Protein AF-A0A944BR98-F1 (afdb_monomer)

pLDDT: mean 72.29, std 16.34, range [27.36, 93.94]

Structure (mmCIF, N/CA/C/O backbone):
data_AF-A0A944BR98-F1
#
_entry.id   AF-A0A944BR98-F1
#
loop_
_atom_site.group_PDB
_atom_site.id
_atom_site.type_symbol
_atom_site.label_atom_id
_atom_site.label_alt_id
_atom_site.label_comp_id
_atom_site.label_asym_id
_atom_site.label_entity_id
_atom_site.label_seq_id
_atom_site.pdbx_PDB_ins_code
_atom_site.Cartn_x
_atom_site.Cartn_y
_atom_site.Cartn_z
_atom_site.occupancy
_atom_site.B_iso_or_equiv
_atom_site.auth_seq_id
_atom_site.auth_comp_id
_atom_site.auth_asym_id
_atom_site.auth_atom_id
_atom_site.pdbx_PDB_model_num
ATOM 1 N N . SER A 1 1 ? 36.055 -11.197 -40.507 1.00 32.38 1 SER A N 1
ATOM 2 C CA . SER A 1 1 ? 35.680 -12.521 -41.045 1.00 32.38 1 SER A CA 1
ATOM 3 C C . SER A 1 1 ? 36.941 -13.293 -41.409 1.00 32.38 1 SER A C 1
ATOM 5 O O . SER A 1 1 ? 37.653 -12.911 -42.331 1.00 32.38 1 SER A O 1
ATOM 7 N N . LEU A 1 2 ? 37.272 -14.338 -40.644 1.00 40.28 2 LEU A N 1
ATOM 8 C CA . LEU A 1 2 ? 38.377 -15.241 -40.982 1.00 40.28 2 LEU A CA 1
ATOM 9 C C . LEU A 1 2 ? 37.932 -16.095 -42.181 1.00 40.28 2 LEU A C 1
ATOM 11 O O . LEU A 1 2 ? 36.962 -16.839 -42.070 1.00 40.28 2 LEU A O 1
ATOM 15 N N . SER A 1 3 ? 38.593 -15.970 -43.330 1.00 41.16 3 SER A N 1
ATOM 16 C CA . SER A 1 3 ? 38.389 -16.888 -44.457 1.00 41.16 3 SER A CA 1
ATOM 17 C C . SER A 1 3 ? 39.468 -17.965 -44.385 1.00 41.16 3 SER A C 1
ATOM 19 O O . SER A 1 3 ? 40.627 -17.713 -44.695 1.00 41.16 3 SER A O 1
ATOM 21 N N . GLN A 1 4 ? 39.114 -19.152 -43.894 1.00 53.47 4 GLN A N 1
ATOM 22 C CA . GLN A 1 4 ? 40.018 -20.305 -43.879 1.00 53.47 4 GLN A CA 1
ATOM 23 C C . GLN A 1 4 ? 39.705 -21.219 -45.069 1.00 53.47 4 GLN A C 1
ATOM 25 O O . GLN A 1 4 ? 38.545 -21.518 -45.348 1.00 53.47 4 GLN A O 1
ATOM 30 N N . SER A 1 5 ? 40.751 -21.623 -45.794 1.00 42.41 5 SER A N 1
ATOM 31 C CA . SER A 1 5 ? 40.681 -22.545 -46.932 1.00 42.41 5 SER A CA 1
ATOM 32 C C . SER A 1 5 ? 41.005 -23.965 -46.464 1.00 42.41 5 SER A C 1
ATOM 34 O O . SER A 1 5 ? 42.037 -24.184 -45.837 1.00 42.41 5 SER A O 1
ATOM 36 N N . PHE A 1 6 ? 40.151 -24.941 -46.766 1.00 46.47 6 PHE A N 1
ATOM 37 C CA . PHE A 1 6 ? 40.279 -26.337 -46.316 1.00 46.47 6 PHE A CA 1
ATOM 38 C C . PHE A 1 6 ? 41.210 -27.184 -47.214 1.00 46.47 6 PHE A C 1
ATOM 40 O O . PHE A 1 6 ? 40.882 -28.315 -47.553 1.00 46.47 6 PHE A O 1
ATOM 47 N N . ASN A 1 7 ? 42.355 -26.637 -47.637 1.00 40.09 7 ASN A N 1
ATOM 48 C CA . ASN A 1 7 ? 43.235 -27.266 -48.637 1.00 40.09 7 ASN A CA 1
ATOM 49 C C . ASN A 1 7 ? 44.398 -28.108 -48.065 1.00 40.09 7 ASN A C 1
ATOM 51 O O . ASN A 1 7 ? 45.212 -28.599 -48.843 1.00 40.09 7 ASN A O 1
ATOM 55 N N . THR A 1 8 ? 44.511 -28.286 -46.747 1.00 36.78 8 THR A N 1
ATOM 56 C CA . THR A 1 8 ? 45.612 -29.037 -46.107 1.00 36.78 8 THR A CA 1
ATOM 57 C C . THR A 1 8 ? 45.080 -30.111 -45.158 1.00 36.78 8 THR A C 1
ATOM 59 O O . THR A 1 8 ? 44.088 -29.874 -44.472 1.00 36.78 8 THR A O 1
ATOM 62 N N . GLU A 1 9 ? 45.746 -31.275 -45.096 1.00 39.66 9 GLU A N 1
ATOM 63 C CA . GLU A 1 9 ? 45.406 -32.399 -44.192 1.00 39.66 9 GLU A CA 1
ATOM 64 C C . GLU A 1 9 ? 45.350 -31.984 -42.707 1.00 39.66 9 GLU A C 1
ATOM 66 O O . GLU A 1 9 ? 44.597 -32.571 -41.933 1.00 39.66 9 GLU A O 1
ATOM 71 N N . ASP A 1 10 ? 46.048 -30.908 -42.328 1.00 37.19 10 ASP A N 1
ATOM 72 C CA . ASP A 1 10 ? 46.021 -30.332 -40.977 1.00 37.19 10 ASP A CA 1
ATOM 73 C C . ASP A 1 10 ? 44.746 -29.527 -40.649 1.00 37.19 10 ASP A C 1
ATOM 75 O O . ASP A 1 10 ? 44.476 -29.257 -39.479 1.00 37.19 10 ASP A O 1
ATOM 79 N N . ASN A 1 11 ? 43.905 -29.183 -41.636 1.00 42.06 11 ASN A N 1
ATOM 80 C CA . ASN A 1 11 ? 42.644 -28.452 -41.420 1.00 42.06 11 ASN A CA 1
ATOM 81 C C . ASN A 1 11 ? 41.481 -29.394 -41.072 1.00 42.06 11 ASN A C 1
ATOM 83 O O . ASN A 1 11 ? 40.349 -29.228 -41.538 1.00 42.06 11 ASN A O 1
ATOM 87 N N . SER A 1 12 ? 41.762 -30.390 -40.232 1.00 34.12 12 SER A N 1
ATOM 88 C CA . SER A 1 12 ? 40.722 -31.163 -39.564 1.00 34.12 12 SER A CA 1
ATOM 89 C C . SER A 1 12 ? 39.919 -30.241 -38.636 1.00 34.12 12 SER A C 1
ATOM 91 O O . SER A 1 12 ? 40.475 -29.383 -37.947 1.00 34.12 12 SER A O 1
ATOM 93 N N . LEU A 1 13 ? 38.589 -30.387 -38.643 1.00 37.97 13 LEU A N 1
ATOM 94 C CA . LEU A 1 13 ? 37.684 -29.747 -37.684 1.00 37.97 13 LEU A CA 1
ATOM 95 C C . LEU A 1 13 ? 38.093 -30.169 -36.266 1.00 37.97 13 LEU A C 1
ATOM 97 O O . LEU A 1 13 ? 37.633 -31.184 -35.748 1.00 37.97 13 LEU A O 1
ATOM 101 N N . SER A 1 14 ? 38.957 -29.389 -35.624 1.00 28.75 14 SER A N 1
ATOM 102 C CA . SER A 1 14 ? 39.162 -29.494 -34.190 1.00 28.75 14 SER A CA 1
ATOM 103 C C . SER A 1 14 ? 37.974 -28.807 -33.522 1.00 28.75 14 SER A C 1
ATOM 105 O O . SER A 1 14 ? 37.876 -27.582 -33.485 1.00 28.75 14 SER A O 1
ATOM 107 N N . PHE A 1 15 ? 37.045 -29.602 -32.985 1.00 30.94 15 PHE A N 1
ATOM 108 C CA . PHE A 1 15 ? 36.134 -29.135 -31.939 1.00 30.94 15 PHE A CA 1
ATOM 109 C C . PHE A 1 15 ? 36.971 -28.868 -30.681 1.00 30.94 15 PHE A C 1
ATOM 111 O O . PHE A 1 15 ? 37.011 -29.657 -29.741 1.00 30.94 15 PHE A O 1
ATOM 118 N N . GLY A 1 16 ? 37.728 -27.774 -30.712 1.00 27.36 16 GLY A N 1
ATOM 119 C CA . GLY A 1 16 ? 38.440 -27.262 -29.560 1.00 27.36 16 GLY A CA 1
ATOM 120 C C . GLY A 1 16 ? 37.439 -26.673 -28.578 1.00 27.36 16 GLY A C 1
ATOM 121 O O . GLY A 1 16 ? 36.584 -25.871 -28.951 1.00 27.36 16 GLY A O 1
ATOM 122 N N . TYR A 1 17 ? 37.562 -27.065 -27.314 1.00 34.00 17 TYR A N 1
ATOM 123 C CA . TYR A 1 17 ? 36.920 -26.396 -26.189 1.00 34.00 17 TYR A CA 1
ATOM 124 C C . TYR A 1 17 ? 37.358 -24.919 -26.203 1.00 34.00 17 TYR A C 1
ATOM 126 O O . TYR A 1 17 ? 38.513 -24.607 -25.908 1.00 34.00 17 TYR A O 1
ATOM 134 N N . VAL A 1 18 ? 36.472 -24.004 -26.608 1.00 33.03 18 VAL A N 1
ATOM 135 C CA . VAL A 1 18 ? 36.771 -22.565 -26.627 1.00 33.03 18 VAL A CA 1
ATOM 136 C C . VAL A 1 18 ? 36.768 -22.069 -25.182 1.00 33.03 18 VAL A C 1
ATOM 138 O O . VAL A 1 18 ? 35.729 -21.745 -24.621 1.00 33.03 18 VAL A O 1
ATOM 141 N N . TYR A 1 19 ? 37.952 -22.023 -24.572 1.00 32.44 19 TYR A N 1
ATOM 142 C CA . TYR A 1 19 ? 38.177 -21.555 -23.197 1.00 32.44 19 TYR A CA 1
ATOM 143 C C . TYR A 1 19 ? 38.114 -20.029 -23.023 1.00 32.44 19 TYR A C 1
ATOM 145 O O . TYR A 1 19 ? 38.466 -19.510 -21.968 1.00 32.44 19 TYR A O 1
ATOM 153 N N . ASN A 1 20 ? 37.664 -19.290 -24.034 1.00 33.19 20 ASN A N 1
ATOM 154 C CA . ASN A 1 20 ? 37.557 -17.843 -23.949 1.00 33.19 20 ASN A CA 1
ATOM 155 C C . ASN A 1 20 ? 36.089 -17.472 -23.821 1.00 33.19 20 ASN A C 1
ATOM 157 O O . ASN A 1 20 ? 35.347 -17.624 -24.788 1.00 33.19 20 ASN A O 1
ATOM 161 N N . TYR A 1 21 ? 35.720 -17.014 -22.619 1.00 39.28 21 TYR A N 1
ATOM 162 C CA . TYR A 1 21 ? 34.497 -16.287 -22.284 1.00 39.28 21 TYR A CA 1
ATOM 163 C C . TYR A 1 21 ? 33.837 -15.693 -23.532 1.00 39.28 21 TYR A C 1
ATOM 165 O O . TYR A 1 21 ? 34.226 -14.623 -24.006 1.00 39.28 21 TYR A O 1
ATOM 173 N N . ILE A 1 22 ? 32.854 -16.406 -24.085 1.00 41.59 22 ILE A N 1
ATOM 174 C CA . ILE A 1 22 ? 31.933 -15.811 -25.044 1.00 41.59 22 ILE A CA 1
ATOM 175 C C . ILE A 1 22 ? 31.193 -14.763 -24.227 1.00 41.59 22 ILE A C 1
ATOM 177 O O . ILE A 1 22 ? 30.404 -15.091 -23.343 1.00 41.59 22 ILE A O 1
ATOM 181 N N . ASN A 1 23 ? 31.526 -13.499 -24.466 1.00 45.00 23 ASN A N 1
ATOM 182 C CA . ASN A 1 23 ? 30.692 -12.406 -24.017 1.00 45.00 23 ASN A CA 1
ATOM 183 C C . ASN A 1 23 ? 29.338 -12.632 -24.700 1.00 45.00 23 ASN A C 1
ATOM 185 O O . ASN A 1 23 ? 29.295 -12.696 -25.930 1.00 45.00 23 ASN A O 1
ATOM 189 N N . LEU A 1 24 ? 28.275 -12.846 -23.919 1.00 47.28 24 LEU A N 1
ATOM 190 C CA . LEU A 1 24 ? 26.944 -13.254 -24.402 1.00 47.28 24 LEU A CA 1
ATOM 191 C C . LEU A 1 24 ? 26.387 -12.317 -25.495 1.00 47.28 24 LEU A C 1
ATOM 193 O O . LEU A 1 24 ? 25.525 -12.718 -26.269 1.00 47.28 24 LEU A O 1
ATOM 197 N N . ASN A 1 25 ? 26.958 -11.116 -25.616 1.00 45.91 25 ASN A N 1
ATOM 198 C CA . ASN A 1 25 ? 26.601 -10.089 -26.589 1.00 45.91 25 ASN A CA 1
ATOM 199 C C . ASN A 1 25 ? 27.278 -10.213 -27.972 1.00 45.91 25 ASN A C 1
ATOM 201 O O . ASN A 1 25 ? 26.888 -9.494 -28.888 1.00 45.91 25 ASN A O 1
ATOM 205 N N . ASP A 1 26 ? 28.276 -11.083 -28.171 1.00 50.44 26 ASP A N 1
ATOM 206 C CA . ASP A 1 26 ? 29.025 -11.167 -29.442 1.00 50.44 26 ASP A CA 1
ATOM 207 C C . ASP A 1 26 ? 28.436 -12.230 -30.393 1.00 50.44 26 ASP A C 1
ATOM 209 O O . ASP A 1 26 ? 29.034 -13.270 -30.686 1.00 50.44 26 ASP A O 1
ATOM 213 N N . THR A 1 27 ? 27.207 -11.977 -30.857 1.00 48.41 27 THR A N 1
ATOM 214 C CA . THR A 1 27 ? 26.466 -12.866 -31.775 1.00 48.41 27 THR A CA 1
ATOM 215 C C . THR A 1 27 ? 27.043 -12.895 -33.196 1.00 48.41 27 THR A C 1
ATOM 217 O O . THR A 1 27 ? 26.788 -13.844 -33.942 1.00 48.41 27 THR A O 1
ATOM 220 N N . GLU A 1 28 ? 27.884 -11.926 -33.573 1.00 49.69 28 GLU A N 1
ATOM 221 C CA . GLU A 1 28 ? 28.508 -11.855 -34.903 1.00 49.69 28 GLU A CA 1
ATOM 222 C C . GLU A 1 28 ? 29.432 -13.053 -35.190 1.00 49.69 28 GLU A C 1
ATOM 224 O O . GLU A 1 28 ? 29.581 -13.483 -36.343 1.00 49.69 28 GLU A O 1
ATOM 229 N N . ARG A 1 29 ? 30.003 -13.657 -34.137 1.00 52.19 29 ARG A N 1
ATOM 230 C CA . ARG A 1 29 ? 30.900 -14.824 -34.222 1.00 52.19 29 ARG A CA 1
ATOM 231 C C . ARG A 1 29 ? 30.205 -16.146 -34.553 1.00 52.19 29 ARG A C 1
ATOM 233 O O . ARG A 1 29 ? 30.894 -17.115 -34.862 1.00 52.19 29 ARG A O 1
ATOM 240 N N . LEU A 1 30 ? 28.873 -16.199 -34.529 1.00 51.88 30 LEU A N 1
ATOM 241 C CA . LEU A 1 30 ? 28.094 -17.407 -34.844 1.00 51.88 30 LEU A CA 1
ATOM 242 C C . LEU A 1 30 ? 27.760 -17.540 -36.341 1.00 51.88 30 LEU A C 1
ATOM 244 O O . LEU A 1 30 ? 27.122 -18.510 -36.755 1.00 51.88 30 LEU A O 1
ATOM 248 N N . SER A 1 31 ? 28.187 -16.586 -37.173 1.00 54.75 31 SER A N 1
ATOM 249 C CA . SER A 1 31 ? 27.911 -16.600 -38.610 1.00 54.75 31 SER A CA 1
ATOM 250 C C . SER A 1 31 ? 28.804 -17.608 -39.357 1.00 54.75 31 SER A C 1
ATOM 252 O O . SER A 1 31 ? 29.943 -17.330 -39.726 1.00 54.75 31 SER A O 1
ATOM 254 N N . PHE A 1 32 ? 28.273 -18.807 -39.612 1.00 65.19 32 PHE A N 1
ATOM 255 C CA . PHE A 1 32 ? 28.911 -19.815 -40.466 1.00 65.19 32 PHE A CA 1
ATOM 256 C C . PHE A 1 32 ? 28.318 -19.795 -41.881 1.00 65.19 32 PHE A C 1
ATOM 258 O O . PHE A 1 32 ? 27.104 -19.894 -42.058 1.00 65.19 32 PHE A O 1
ATOM 265 N N . GLN A 1 33 ? 29.174 -19.703 -42.904 1.00 63.38 33 GLN A N 1
ATOM 266 C CA . GLN A 1 33 ? 28.756 -19.795 -44.304 1.00 63.38 33 GLN A CA 1
ATOM 267 C C . GLN A 1 33 ? 29.840 -20.451 -45.169 1.00 63.38 33 GLN A C 1
ATOM 269 O O . GLN A 1 33 ? 30.906 -19.880 -45.394 1.00 63.38 33 GLN A O 1
ATOM 274 N N . LEU A 1 34 ? 29.534 -21.615 -45.738 1.00 68.94 34 LEU A N 1
ATOM 275 C CA . LEU A 1 34 ? 30.348 -22.249 -46.771 1.00 68.94 34 LEU A CA 1
ATOM 276 C C . LEU A 1 34 ? 30.150 -21.551 -48.116 1.00 68.94 34 LEU A C 1
ATOM 278 O O . LEU A 1 34 ? 29.024 -21.244 -48.520 1.00 68.94 34 LEU A O 1
ATOM 282 N N . ARG A 1 35 ? 31.247 -21.339 -48.846 1.00 65.50 35 ARG A N 1
ATOM 283 C CA . ARG A 1 35 ? 31.244 -20.772 -50.199 1.00 65.50 35 ARG A CA 1
ATOM 284 C C . ARG A 1 35 ? 32.058 -21.657 -51.129 1.00 65.50 35 ARG A C 1
ATOM 286 O O . ARG A 1 35 ? 33.145 -22.096 -50.775 1.00 65.50 35 ARG A O 1
ATOM 293 N N . TYR A 1 36 ? 31.532 -21.896 -52.327 1.00 70.25 36 TYR A N 1
ATOM 294 C CA . TYR A 1 36 ? 32.294 -22.565 -53.375 1.00 70.25 36 TYR A CA 1
ATOM 295 C C . TYR A 1 36 ? 33.292 -21.580 -53.983 1.00 70.25 36 TYR A C 1
ATOM 297 O O . TYR A 1 36 ? 32.886 -20.545 -54.514 1.00 70.25 36 TYR A O 1
ATOM 305 N N . ILE A 1 37 ? 34.575 -21.924 -53.936 1.00 71.31 37 ILE A N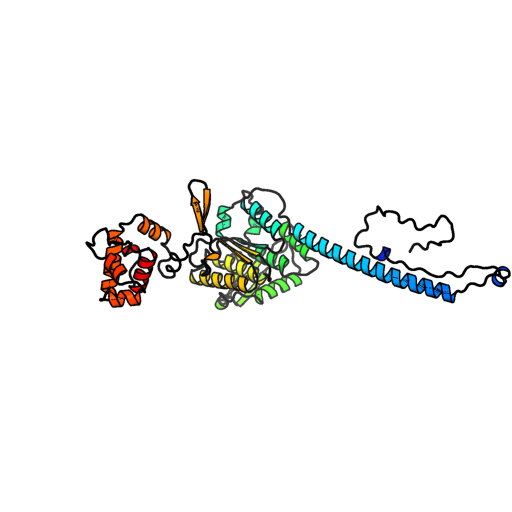 1
ATOM 306 C CA . ILE A 1 37 ? 35.637 -21.220 -54.652 1.00 71.31 37 ILE A CA 1
ATOM 307 C C . ILE A 1 37 ? 36.033 -22.113 -55.820 1.00 71.31 37 ILE A C 1
ATOM 309 O O . ILE A 1 37 ? 36.361 -23.283 -55.626 1.00 71.31 37 ILE A O 1
ATOM 313 N N . LYS A 1 38 ? 35.952 -21.578 -57.040 1.00 72.56 38 LYS A N 1
ATOM 314 C CA . LYS A 1 38 ? 36.351 -22.331 -58.225 1.00 72.56 38 LYS A CA 1
ATOM 315 C C . LYS A 1 38 ? 37.868 -22.565 -58.167 1.00 72.56 38 LYS A C 1
ATOM 317 O O . LYS A 1 38 ? 38.588 -21.590 -57.956 1.00 72.56 38 LYS A O 1
ATOM 322 N N . PRO A 1 39 ? 38.349 -23.807 -58.341 1.00 70.50 39 PRO A N 1
ATOM 323 C CA . PRO A 1 39 ? 39.779 -24.071 -58.371 1.00 70.50 39 PRO A CA 1
ATOM 324 C C . PRO A 1 39 ? 40.415 -23.357 -59.566 1.00 70.50 39 PRO A C 1
ATOM 326 O O . PRO A 1 39 ? 39.857 -23.361 -60.667 1.00 70.50 39 PRO A O 1
ATOM 329 N N . ASP A 1 40 ? 41.565 -22.735 -59.328 1.00 73.44 40 ASP A N 1
ATOM 330 C CA . ASP A 1 40 ? 42.383 -22.133 -60.376 1.00 73.44 40 ASP A CA 1
ATOM 331 C C . ASP A 1 40 ? 43.167 -23.253 -61.071 1.00 73.44 40 ASP A C 1
ATOM 333 O O . ASP A 1 40 ? 44.046 -23.865 -60.468 1.00 73.44 40 ASP A O 1
ATOM 337 N N . LEU A 1 41 ? 42.761 -23.605 -62.293 1.00 73.88 41 LEU A N 1
ATOM 338 C CA . LEU A 1 41 ? 43.310 -24.731 -63.055 1.00 73.88 41 LEU A CA 1
ATOM 339 C C . LEU A 1 41 ? 43.979 -24.218 -64.326 1.00 73.88 41 LEU A C 1
ATOM 341 O O . LEU A 1 41 ? 43.397 -23.407 -65.055 1.00 73.88 41 LEU A O 1
ATOM 345 N N . ALA A 1 42 ? 45.158 -24.752 -64.656 1.00 76.56 42 ALA A N 1
ATOM 346 C CA . ALA A 1 42 ? 45.816 -24.417 -65.911 1.00 76.56 42 ALA A CA 1
ATOM 347 C C . ALA A 1 42 ? 45.001 -24.942 -67.120 1.00 76.56 42 ALA A C 1
ATOM 349 O O . ALA A 1 42 ? 44.338 -25.981 -67.025 1.00 76.56 42 ALA A O 1
ATOM 350 N N . PRO A 1 43 ? 45.077 -24.304 -68.309 1.00 77.06 43 PRO A N 1
ATOM 351 C CA . PRO A 1 43 ? 44.285 -24.691 -69.489 1.00 77.06 43 PRO A CA 1
ATOM 352 C C . PRO A 1 43 ? 44.476 -26.142 -69.963 1.00 77.06 43 PRO A C 1
ATOM 354 O O . PRO A 1 43 ? 43.629 -26.683 -70.675 1.00 77.06 43 PRO A O 1
ATOM 357 N N . PHE A 1 44 ? 45.602 -26.765 -69.606 1.00 75.44 44 PHE A N 1
ATOM 358 C CA . PHE A 1 44 ? 45.871 -28.182 -69.845 1.00 75.44 44 PHE A CA 1
ATOM 359 C C . PHE A 1 44 ? 45.098 -29.085 -68.868 1.00 75.44 44 PHE A C 1
ATOM 361 O O . PHE A 1 44 ? 44.471 -30.047 -69.299 1.00 75.44 44 PHE A O 1
ATOM 368 N N . GLU A 1 45 ? 45.081 -28.749 -67.578 1.00 69.81 45 GLU A N 1
ATOM 369 C CA . GLU A 1 45 ? 44.460 -29.533 -66.500 1.00 69.81 45 GLU A CA 1
ATOM 370 C C . GLU A 1 45 ? 42.929 -29.479 -66.553 1.00 69.81 45 GLU A C 1
ATOM 372 O O . GLU A 1 45 ? 42.254 -30.487 -66.338 1.00 69.81 45 GLU A O 1
ATOM 377 N N . ALA A 1 46 ? 42.374 -28.331 -66.953 1.00 72.31 46 ALA A N 1
ATOM 378 C CA . ALA A 1 46 ? 40.936 -28.141 -67.145 1.00 72.31 46 ALA A CA 1
ATOM 379 C C . ALA A 1 46 ? 40.320 -29.087 -68.199 1.00 72.31 46 ALA A C 1
ATOM 381 O O . ALA A 1 46 ? 39.105 -29.265 -68.225 1.00 72.31 46 ALA A O 1
ATOM 382 N N . LYS A 1 47 ? 41.140 -29.710 -69.062 1.00 75.06 47 LYS A N 1
ATOM 383 C CA . LYS A 1 47 ? 40.688 -30.706 -70.050 1.00 75.06 47 LYS A CA 1
ATOM 384 C C . LYS A 1 47 ? 40.482 -32.099 -69.454 1.00 75.06 47 LYS A C 1
ATOM 386 O O . LYS A 1 47 ? 39.751 -32.892 -70.038 1.00 75.06 47 LYS A O 1
ATOM 391 N N . PHE A 1 48 ? 41.125 -32.399 -68.325 1.00 72.81 48 PHE A N 1
ATOM 392 C CA . PHE A 1 48 ? 41.092 -33.719 -67.683 1.00 72.81 48 PHE A CA 1
ATOM 393 C C . PHE A 1 48 ? 40.250 -33.738 -66.404 1.00 72.81 48 PHE A C 1
ATOM 395 O O . PHE A 1 48 ? 39.844 -34.806 -65.951 1.00 72.81 48 PHE A O 1
ATOM 402 N N . ILE A 1 49 ? 39.959 -32.570 -65.828 1.00 71.94 49 ILE A N 1
ATOM 403 C CA . ILE A 1 49 ? 39.216 -32.441 -64.575 1.00 71.94 49 ILE A CA 1
ATOM 404 C C . ILE A 1 49 ? 37.794 -31.964 -64.875 1.00 71.94 49 ILE A C 1
ATOM 406 O O . ILE A 1 49 ? 37.577 -30.832 -65.298 1.00 71.94 49 ILE A O 1
ATOM 410 N N . THR A 1 50 ? 36.805 -32.819 -64.609 1.00 73.00 50 THR A N 1
ATOM 411 C CA . THR A 1 50 ? 35.384 -32.450 -64.679 1.00 73.00 50 THR A CA 1
ATOM 412 C C . THR A 1 50 ? 34.839 -32.263 -63.268 1.00 73.00 50 THR A C 1
ATOM 414 O O . THR A 1 50 ? 34.628 -33.234 -62.545 1.00 73.00 50 THR A O 1
ATOM 417 N N . VAL A 1 51 ? 34.593 -31.013 -62.867 1.00 72.19 51 VAL A N 1
ATOM 418 C CA . VAL A 1 51 ? 33.960 -30.697 -61.578 1.00 72.19 51 VAL A CA 1
ATOM 419 C C . VAL A 1 51 ? 32.464 -30.502 -61.784 1.00 72.19 51 VAL A C 1
ATOM 421 O O . VAL A 1 51 ? 32.037 -29.628 -62.537 1.00 72.19 51 VAL A O 1
ATOM 424 N N . ASN A 1 52 ? 31.643 -31.278 -61.074 1.00 79.56 52 ASN A N 1
ATOM 425 C CA . ASN A 1 52 ? 30.199 -31.060 -61.046 1.00 79.56 52 ASN A CA 1
ATOM 426 C C . ASN A 1 52 ? 29.859 -29.889 -60.109 1.00 79.56 52 ASN A C 1
ATOM 428 O O . ASN A 1 52 ? 29.387 -30.072 -58.984 1.00 79.56 52 ASN A O 1
ATOM 432 N N . GLU A 1 53 ? 30.121 -28.668 -60.582 1.00 77.31 53 GLU A N 1
ATOM 433 C CA . GLU A 1 53 ? 29.901 -27.438 -59.815 1.00 77.31 53 GLU A CA 1
ATOM 434 C C . GLU A 1 53 ? 28.455 -27.325 -59.319 1.00 77.31 53 GLU A C 1
ATOM 436 O O . GLU A 1 53 ? 28.199 -26.830 -58.222 1.00 77.31 53 GLU A O 1
ATOM 441 N N . THR A 1 54 ? 27.493 -27.788 -60.121 1.00 77.62 54 THR A N 1
ATOM 442 C CA . THR A 1 54 ? 26.069 -27.719 -59.793 1.00 77.62 54 THR A CA 1
ATOM 443 C C . THR A 1 54 ? 25.723 -28.611 -58.603 1.00 77.62 54 THR A C 1
ATOM 445 O O . THR A 1 54 ? 24.987 -28.173 -57.720 1.00 77.62 54 THR A O 1
ATOM 448 N N . ALA A 1 55 ? 26.258 -29.833 -58.537 1.00 77.31 55 ALA A N 1
ATOM 449 C CA . ALA A 1 55 ? 26.052 -30.729 -57.399 1.00 77.31 55 ALA A CA 1
ATOM 450 C C . ALA A 1 55 ? 26.715 -30.187 -56.122 1.00 77.31 55 ALA A C 1
ATOM 452 O O . ALA A 1 55 ? 26.079 -30.158 -55.070 1.00 77.31 55 ALA A O 1
ATOM 453 N N . ILE A 1 56 ? 27.942 -29.665 -56.228 1.00 73.56 56 ILE A N 1
ATOM 454 C CA . ILE A 1 56 ? 28.676 -29.093 -55.088 1.00 73.56 56 ILE A CA 1
ATOM 455 C C . ILE A 1 56 ? 27.956 -27.855 -54.539 1.00 73.56 56 ILE A C 1
ATOM 457 O O . ILE A 1 56 ? 27.725 -27.753 -53.335 1.00 73.56 56 ILE A O 1
ATOM 461 N N . LYS A 1 57 ? 27.520 -26.933 -55.410 1.00 76.12 57 LYS A N 1
ATOM 462 C CA . LYS A 1 57 ? 26.740 -25.754 -54.994 1.00 76.12 57 LYS A CA 1
ATOM 463 C C . LYS A 1 57 ? 25.418 -26.151 -54.326 1.00 76.12 57 LYS A C 1
ATOM 465 O O . LYS A 1 57 ? 25.005 -25.495 -53.368 1.00 76.12 57 LYS A O 1
ATOM 470 N N . ARG A 1 58 ? 24.765 -27.230 -54.782 1.00 79.50 58 ARG A N 1
ATOM 471 C CA . ARG A 1 58 ? 23.537 -27.753 -54.155 1.00 79.50 58 ARG A CA 1
ATOM 472 C C . ARG A 1 58 ? 23.792 -28.281 -52.744 1.00 79.50 58 ARG A C 1
ATOM 474 O O . ARG A 1 58 ? 23.034 -27.926 -51.846 1.00 79.50 58 ARG A O 1
ATOM 481 N N . GLU A 1 59 ? 24.851 -29.057 -52.529 1.00 78.88 59 GLU A N 1
ATOM 482 C CA . GLU A 1 59 ? 25.177 -29.566 -51.188 1.00 78.88 59 GLU A CA 1
ATOM 483 C C . GLU A 1 59 ? 25.641 -28.461 -50.233 1.00 78.88 59 GLU A C 1
ATOM 485 O O . GLU A 1 59 ? 25.159 -28.394 -49.105 1.00 78.88 59 GLU A O 1
ATOM 490 N N . ILE A 1 60 ? 26.450 -27.502 -50.699 1.00 73.81 60 ILE A N 1
ATOM 491 C CA . ILE A 1 60 ? 26.799 -26.303 -49.916 1.00 73.81 60 ILE A CA 1
ATOM 492 C C . ILE A 1 60 ? 25.539 -25.545 -49.480 1.00 73.81 60 ILE A C 1
ATOM 494 O O . ILE A 1 60 ? 25.448 -25.096 -48.339 1.00 73.81 60 ILE A O 1
ATOM 498 N N . THR A 1 61 ? 24.541 -25.428 -50.361 1.00 76.12 61 THR A N 1
ATOM 499 C CA . THR A 1 61 ? 23.269 -24.770 -50.024 1.00 76.12 61 THR A CA 1
ATOM 500 C C . THR A 1 61 ? 22.518 -25.524 -48.926 1.00 76.12 61 THR A C 1
ATOM 502 O O . THR A 1 61 ? 22.012 -24.895 -47.997 1.00 76.12 61 THR A O 1
ATOM 505 N N . LYS A 1 62 ? 22.472 -26.862 -48.992 1.00 81.44 62 LYS A N 1
ATOM 506 C CA . LYS A 1 62 ? 21.834 -27.686 -47.955 1.00 81.44 62 LYS A CA 1
ATOM 507 C C . LYS A 1 62 ? 22.543 -27.561 -46.608 1.00 81.44 62 LYS A C 1
ATOM 509 O O . LYS A 1 62 ? 21.870 -27.350 -45.603 1.00 81.44 62 LYS A O 1
ATOM 514 N N . ILE A 1 63 ? 23.875 -27.636 -46.594 1.00 78.19 63 ILE A N 1
ATOM 515 C CA . ILE A 1 63 ? 24.675 -27.509 -45.369 1.00 78.19 63 ILE A CA 1
ATOM 516 C C . ILE A 1 63 ? 24.481 -26.119 -44.761 1.00 78.19 63 ILE A C 1
ATOM 518 O O . ILE A 1 63 ? 24.116 -26.018 -43.598 1.00 78.19 63 ILE A O 1
ATOM 522 N N . ASN A 1 64 ? 24.604 -25.051 -45.555 1.00 76.81 64 ASN A N 1
ATOM 523 C CA . ASN A 1 64 ? 24.385 -23.685 -45.071 1.00 76.81 64 ASN A CA 1
ATOM 524 C C . ASN A 1 64 ? 22.983 -23.481 -44.490 1.00 76.81 64 ASN A C 1
ATOM 526 O O . ASN A 1 64 ? 22.839 -22.767 -43.502 1.00 76.81 64 ASN A O 1
ATOM 530 N N . LYS A 1 65 ? 21.951 -24.102 -45.076 1.00 78.06 65 LYS A N 1
ATOM 531 C CA . LYS A 1 65 ? 20.590 -24.042 -44.532 1.00 78.06 65 LYS A CA 1
ATOM 532 C C . LYS A 1 65 ? 20.507 -24.717 -43.158 1.00 78.06 65 LYS A C 1
ATOM 534 O O . LYS A 1 65 ? 20.031 -24.092 -42.217 1.00 78.06 65 LYS A O 1
ATOM 539 N N . ALA A 1 66 ? 21.009 -25.946 -43.034 1.00 76.50 66 ALA A N 1
ATOM 540 C CA . ALA A 1 66 ? 20.987 -26.694 -41.775 1.00 76.50 66 ALA A CA 1
ATOM 541 C C . ALA A 1 66 ? 21.838 -26.026 -40.679 1.00 76.50 66 ALA A C 1
ATOM 543 O O . ALA A 1 66 ? 21.442 -25.974 -39.511 1.00 76.50 66 ALA A O 1
ATOM 544 N N . THR A 1 67 ? 22.998 -25.473 -41.046 1.00 76.94 67 THR A N 1
ATOM 545 C CA . THR A 1 67 ? 23.848 -24.747 -40.101 1.00 76.94 67 THR A CA 1
ATOM 546 C C . THR A 1 67 ? 23.212 -23.429 -39.685 1.00 76.94 67 THR A C 1
ATOM 548 O O . THR A 1 67 ? 23.243 -23.115 -38.502 1.00 76.94 67 THR A O 1
ATOM 551 N N . LYS A 1 68 ? 22.560 -22.700 -40.601 1.00 76.69 68 LYS A N 1
ATOM 552 C CA . LYS A 1 68 ? 21.816 -21.484 -40.256 1.00 76.69 68 LYS A CA 1
ATOM 553 C C . LYS A 1 68 ? 20.705 -21.767 -39.244 1.00 76.69 68 LYS A C 1
ATOM 555 O O . LYS A 1 68 ? 20.656 -21.099 -38.224 1.00 76.69 68 LYS A O 1
ATOM 560 N N . GLU A 1 69 ? 19.880 -22.789 -39.476 1.00 75.12 69 GLU A N 1
ATOM 561 C CA . GLU A 1 69 ? 18.821 -23.186 -38.531 1.00 75.12 69 GLU A CA 1
ATOM 562 C C . GLU A 1 69 ? 19.389 -23.526 -37.139 1.00 75.12 69 GLU A C 1
ATOM 564 O O . GLU A 1 69 ? 18.801 -23.182 -36.114 1.00 75.12 69 GLU A O 1
ATOM 569 N N . SER A 1 70 ? 20.564 -24.162 -37.093 1.00 76.00 70 SER A N 1
ATOM 570 C CA . SER A 1 70 ? 21.257 -24.482 -35.840 1.00 76.00 70 SER A CA 1
ATOM 571 C C . SER A 1 70 ? 21.822 -23.235 -35.150 1.00 76.00 70 SER A C 1
ATOM 573 O O . SER A 1 70 ? 21.667 -23.094 -33.939 1.00 76.00 70 SER A O 1
ATOM 575 N N . CYS A 1 71 ? 22.436 -22.317 -35.904 1.00 69.50 71 CYS A N 1
ATOM 576 C CA . CYS A 1 71 ? 22.930 -21.039 -35.392 1.00 69.50 71 CYS A CA 1
ATOM 577 C C . CYS A 1 71 ? 21.783 -20.180 -34.851 1.00 69.50 71 CYS A C 1
ATOM 579 O O . CYS A 1 71 ? 21.873 -19.720 -33.719 1.00 69.50 71 CYS A O 1
ATOM 581 N N . ASP A 1 72 ? 20.683 -20.051 -35.596 1.00 74.88 72 ASP A N 1
ATOM 582 C CA . ASP A 1 72 ? 19.493 -19.297 -35.186 1.00 74.88 72 ASP A CA 1
ATOM 583 C C . ASP A 1 72 ? 18.914 -19.862 -33.873 1.00 74.88 72 ASP A C 1
ATOM 585 O O . ASP A 1 72 ? 18.557 -19.114 -32.959 1.00 74.88 72 ASP A O 1
ATOM 589 N N . ARG A 1 73 ? 18.890 -21.196 -33.728 1.00 78.62 73 ARG A N 1
ATOM 590 C CA . ARG A 1 73 ? 18.460 -21.862 -32.490 1.00 78.62 73 ARG A CA 1
ATOM 591 C C . ARG A 1 73 ? 19.397 -21.580 -31.314 1.00 78.62 73 ARG A C 1
ATOM 593 O O . ARG A 1 73 ? 18.916 -21.340 -30.210 1.00 78.62 73 ARG A O 1
ATOM 600 N N . ILE A 1 74 ? 20.713 -21.609 -31.531 1.00 76.50 74 ILE A N 1
ATOM 601 C CA . ILE A 1 74 ? 21.706 -21.276 -30.499 1.00 76.50 74 ILE A CA 1
ATOM 602 C C . ILE A 1 74 ? 21.559 -19.809 -30.082 1.00 76.50 74 ILE A C 1
ATOM 604 O O . ILE A 1 74 ? 21.512 -19.532 -28.888 1.00 76.50 74 ILE A O 1
ATOM 608 N N . THR A 1 75 ? 21.407 -18.885 -31.033 1.00 70.62 75 THR A N 1
ATOM 609 C CA . THR A 1 75 ? 21.163 -17.463 -30.756 1.00 70.62 75 THR A CA 1
ATOM 610 C C . THR A 1 75 ? 19.891 -17.261 -29.935 1.00 70.62 75 THR A C 1
ATOM 612 O O . THR A 1 75 ? 19.917 -16.534 -28.948 1.00 70.62 75 THR A O 1
ATOM 615 N N . SER A 1 76 ? 18.796 -17.952 -30.270 1.00 74.81 76 SER A N 1
ATOM 616 C CA . SER A 1 76 ? 17.556 -17.892 -29.485 1.00 74.81 76 SER A CA 1
ATOM 617 C C . SER A 1 76 ? 17.751 -18.365 -28.042 1.00 74.81 76 SER A C 1
ATOM 619 O O . SER A 1 76 ? 17.242 -17.729 -27.124 1.00 74.81 76 SER A O 1
ATOM 621 N N . LEU A 1 77 ? 18.479 -19.466 -27.834 1.00 76.62 77 LEU A N 1
ATOM 622 C CA . LEU A 1 77 ? 18.748 -20.001 -26.495 1.00 76.62 77 LEU A CA 1
ATOM 623 C C . LEU A 1 77 ? 19.685 -19.094 -25.689 1.00 76.62 77 LEU A C 1
ATOM 625 O O . LEU A 1 77 ? 19.499 -18.943 -24.486 1.00 76.62 77 LEU A O 1
ATOM 629 N N . LEU A 1 78 ? 20.677 -18.478 -26.337 1.00 70.62 78 LEU A N 1
ATOM 630 C CA . LEU A 1 78 ? 21.566 -17.510 -25.693 1.00 70.62 78 LEU A CA 1
ATOM 631 C C . LEU A 1 78 ? 20.804 -16.256 -25.258 1.00 70.62 78 LEU A C 1
ATOM 633 O O . LEU A 1 78 ? 20.976 -15.828 -24.122 1.00 70.62 78 LEU A O 1
ATOM 637 N N . ASN A 1 79 ? 19.910 -15.735 -26.104 1.00 69.19 79 ASN A N 1
ATOM 638 C CA . ASN A 1 79 ? 19.035 -14.617 -25.743 1.00 69.19 79 ASN A CA 1
ATOM 639 C C . ASN A 1 79 ? 18.122 -14.974 -24.559 1.00 69.19 79 ASN A C 1
ATOM 641 O O . ASN A 1 79 ? 17.941 -14.164 -23.658 1.00 69.19 79 ASN A O 1
ATOM 645 N N . GLU A 1 80 ? 17.580 -16.195 -24.522 1.00 72.62 80 GLU A N 1
ATOM 646 C CA . GLU A 1 80 ? 16.756 -16.663 -23.401 1.00 72.62 80 GLU A CA 1
ATOM 647 C C . GLU A 1 80 ? 17.567 -16.780 -22.097 1.00 72.62 80 GLU A C 1
ATOM 649 O O . GLU A 1 80 ? 17.076 -16.437 -21.020 1.00 72.62 80 GLU A O 1
ATOM 654 N N . ILE A 1 81 ? 18.814 -17.255 -22.175 1.00 71.56 81 ILE A N 1
ATOM 655 C CA . ILE A 1 81 ? 19.726 -17.308 -21.026 1.00 71.56 81 ILE A CA 1
ATOM 656 C C . ILE A 1 81 ? 20.068 -15.899 -20.546 1.00 71.56 81 ILE A C 1
ATOM 658 O O . ILE A 1 81 ? 20.035 -15.674 -19.340 1.00 71.56 81 ILE A O 1
ATOM 662 N N . ASP A 1 82 ? 20.362 -14.967 -21.452 1.00 63.56 82 ASP A N 1
ATOM 663 C CA . ASP A 1 82 ? 20.679 -13.582 -21.102 1.00 63.56 82 ASP A CA 1
ATOM 664 C C . ASP A 1 82 ? 19.474 -12.879 -20.465 1.00 63.56 82 ASP A C 1
ATOM 666 O O . ASP A 1 82 ? 19.593 -12.278 -19.402 1.00 63.56 82 ASP A O 1
ATOM 670 N N . GLU A 1 83 ? 18.271 -13.064 -21.011 1.00 64.31 83 GLU A N 1
ATOM 671 C CA . GLU A 1 83 ? 17.036 -12.546 -20.421 1.00 64.31 83 GLU A CA 1
ATOM 672 C C . GLU A 1 83 ? 16.797 -13.116 -19.013 1.00 64.31 83 GLU A C 1
ATOM 674 O O . GLU A 1 83 ? 16.472 -12.386 -18.075 1.00 64.31 83 GLU A O 1
ATOM 679 N N . ARG A 1 84 ? 17.002 -14.425 -18.820 1.00 67.50 84 ARG A N 1
ATOM 680 C CA . ARG A 1 84 ? 16.892 -15.058 -17.496 1.00 67.50 84 ARG A CA 1
ATOM 681 C C . ARG A 1 84 ? 17.978 -14.583 -16.538 1.00 67.50 84 ARG A C 1
ATOM 683 O O . ARG A 1 84 ? 17.680 -14.387 -15.362 1.00 67.50 84 ARG A O 1
ATOM 690 N N . ALA A 1 85 ? 19.205 -14.399 -17.016 1.00 60.03 85 ALA A N 1
ATOM 691 C CA . ALA A 1 85 ? 20.320 -13.883 -16.234 1.00 60.03 85 ALA A CA 1
ATOM 692 C C . ALA A 1 85 ? 20.082 -12.426 -15.829 1.00 60.03 85 ALA A C 1
ATOM 694 O O . ALA A 1 85 ? 20.351 -12.088 -14.683 1.00 60.03 85 ALA A O 1
ATOM 695 N N . ASN A 1 86 ? 19.506 -11.602 -16.706 1.00 56.19 86 ASN A N 1
ATOM 696 C CA . ASN A 1 86 ? 19.105 -10.230 -16.408 1.00 56.19 86 ASN A CA 1
ATOM 697 C C . ASN A 1 86 ? 17.961 -10.191 -15.392 1.00 56.19 86 ASN A C 1
ATOM 699 O O . ASN A 1 86 ? 18.076 -9.471 -14.413 1.00 56.19 86 ASN A O 1
ATOM 703 N N . ARG A 1 87 ? 16.937 -11.047 -15.511 1.00 56.94 87 ARG A N 1
ATOM 704 C CA . ARG A 1 87 ? 15.881 -11.182 -14.484 1.00 56.94 87 ARG A CA 1
ATOM 705 C C . ARG A 1 87 ? 16.434 -11.630 -13.127 1.00 56.94 87 ARG A C 1
ATOM 707 O O . ARG A 1 87 ? 16.007 -11.138 -12.087 1.00 56.94 87 ARG A O 1
ATOM 714 N N . LEU A 1 88 ? 17.377 -12.575 -13.124 1.00 55.06 88 LEU A N 1
ATOM 715 C CA . LEU A 1 88 ? 18.082 -13.017 -11.915 1.00 55.06 88 LEU A CA 1
ATOM 716 C C . LEU A 1 88 ? 18.946 -11.899 -11.343 1.00 55.06 88 LEU A C 1
ATOM 718 O O . LEU A 1 88 ? 18.940 -11.688 -10.138 1.00 55.06 88 LEU A O 1
ATOM 722 N N . LYS A 1 89 ? 19.663 -11.173 -12.200 1.00 54.66 89 LYS A N 1
ATOM 723 C CA . LYS A 1 89 ? 20.459 -10.016 -11.821 1.00 54.66 89 LYS A CA 1
ATOM 724 C C . LYS A 1 89 ? 19.549 -8.961 -11.216 1.00 54.66 89 LYS A C 1
ATOM 726 O O . LYS A 1 89 ? 19.778 -8.658 -10.071 1.00 54.66 89 LYS A O 1
ATOM 731 N N . GLU A 1 90 ? 18.473 -8.530 -11.862 1.00 52.19 90 GLU A N 1
ATOM 732 C CA . GLU A 1 90 ? 17.465 -7.611 -11.309 1.00 52.19 90 GLU A CA 1
ATOM 733 C C . GLU A 1 90 ? 16.882 -8.085 -9.970 1.00 52.19 90 GLU A C 1
ATOM 735 O O . GLU A 1 90 ? 16.735 -7.290 -9.044 1.00 52.19 90 GLU A O 1
ATOM 740 N N . ALA A 1 91 ? 16.589 -9.380 -9.826 1.00 48.81 91 ALA A N 1
ATOM 741 C CA . ALA A 1 91 ? 16.124 -9.946 -8.560 1.00 48.81 91 ALA A CA 1
ATOM 742 C C . ALA A 1 91 ? 17.202 -9.903 -7.457 1.00 48.81 91 ALA A C 1
ATOM 744 O O . ALA A 1 91 ? 16.874 -9.726 -6.287 1.00 48.81 91 ALA A O 1
ATOM 745 N N . LEU A 1 92 ? 18.480 -10.045 -7.825 1.00 45.53 92 LEU A N 1
ATOM 746 C CA . LEU A 1 92 ? 19.639 -10.045 -6.922 1.00 45.53 92 LEU A CA 1
ATOM 747 C C . LEU A 1 92 ? 20.267 -8.650 -6.718 1.00 45.53 92 LEU A C 1
ATOM 749 O O . LEU A 1 92 ? 20.964 -8.435 -5.727 1.00 45.53 92 LEU A O 1
ATOM 753 N N . THR A 1 93 ? 20.047 -7.720 -7.648 1.00 46.94 93 THR A N 1
ATOM 754 C CA . THR A 1 93 ? 20.553 -6.341 -7.688 1.00 46.94 93 THR A CA 1
ATOM 755 C C . THR A 1 93 ? 19.466 -5.318 -7.409 1.00 46.94 93 THR A C 1
ATOM 757 O O . THR A 1 93 ? 19.784 -4.131 -7.414 1.00 46.94 93 THR A O 1
ATOM 760 N N . GLY A 1 94 ? 18.224 -5.743 -7.135 1.00 46.88 94 GLY A N 1
ATOM 761 C CA . GLY A 1 94 ? 17.250 -4.931 -6.410 1.00 46.88 94 GLY A CA 1
ATOM 762 C C . GLY A 1 94 ? 17.980 -4.306 -5.228 1.00 46.88 94 GLY A C 1
ATOM 763 O O . GLY A 1 94 ? 18.532 -5.018 -4.391 1.00 46.88 94 GLY A O 1
ATOM 764 N N . GLU A 1 95 ? 18.139 -2.990 -5.304 1.00 43.81 95 GLU A N 1
ATOM 765 C CA . GLU A 1 95 ? 19.280 -2.265 -4.763 1.00 43.81 95 GLU A CA 1
ATOM 766 C C . GLU A 1 95 ? 19.622 -2.686 -3.334 1.00 43.81 95 GLU A C 1
ATOM 768 O O . GLU A 1 95 ? 18.815 -2.565 -2.410 1.00 43.81 95 GLU A O 1
ATOM 773 N N . GLN A 1 96 ? 20.858 -3.148 -3.134 1.00 42.66 96 GLN A N 1
ATOM 774 C CA . GLN A 1 96 ? 21.414 -3.202 -1.793 1.00 42.66 96 GLN A CA 1
ATOM 775 C C . GLN A 1 96 ? 21.441 -1.766 -1.267 1.00 42.66 96 GLN A C 1
ATOM 777 O O . GLN A 1 96 ? 22.253 -0.959 -1.717 1.00 42.66 96 GLN A O 1
ATOM 782 N N . LEU A 1 97 ? 20.568 -1.455 -0.304 1.00 41.97 97 LEU A N 1
ATOM 783 C CA . LEU A 1 97 ? 20.834 -0.408 0.682 1.00 41.97 97 LEU A CA 1
ATOM 784 C C . LEU A 1 97 ? 22.304 -0.557 1.087 1.00 41.97 97 LEU A C 1
ATOM 786 O O . LEU A 1 97 ? 22.691 -1.623 1.585 1.00 41.97 97 LEU A O 1
ATOM 790 N N . THR A 1 98 ? 23.119 0.454 0.786 1.00 41.91 98 THR A N 1
ATOM 791 C CA . THR A 1 98 ? 24.557 0.415 1.041 1.00 41.91 98 THR A CA 1
ATOM 792 C C . THR A 1 98 ? 24.835 0.045 2.501 1.00 41.91 98 THR A C 1
ATOM 794 O O . THR A 1 98 ? 24.037 0.340 3.400 1.00 41.91 98 THR A O 1
ATOM 797 N N . PRO A 1 99 ? 25.934 -0.685 2.740 1.00 49.38 99 PRO A N 1
ATOM 798 C CA . PRO A 1 99 ? 26.227 -1.277 4.026 1.00 49.38 99 PRO A CA 1
ATOM 799 C C . PRO A 1 99 ? 26.827 -0.212 4.936 1.00 49.38 99 PRO A C 1
ATOM 801 O O . PRO A 1 99 ? 27.894 0.296 4.632 1.00 49.38 99 PRO A O 1
ATOM 804 N N . GLU A 1 100 ? 26.139 0.116 6.026 1.00 37.88 100 GLU A N 1
ATOM 805 C CA . GLU A 1 100 ? 26.699 0.269 7.376 1.00 37.88 100 GLU A CA 1
ATOM 806 C C . GLU A 1 100 ? 25.570 0.673 8.350 1.00 37.88 100 GLU A C 1
ATOM 808 O O . GLU A 1 100 ? 24.741 1.522 8.051 1.00 37.88 100 GLU A O 1
ATOM 813 N N . ASN A 1 101 ? 25.520 -0.013 9.498 1.00 45.66 101 ASN A N 1
ATOM 814 C CA . ASN A 1 101 ? 24.756 0.291 10.722 1.00 45.66 101 ASN A CA 1
ATOM 815 C C . ASN A 1 101 ? 23.290 -0.198 10.920 1.00 45.66 101 ASN A C 1
ATOM 817 O O . ASN A 1 101 ? 22.290 0.466 10.675 1.00 45.66 101 ASN A O 1
ATOM 821 N N . ASN A 1 102 ? 23.210 -1.421 11.478 1.00 47.12 102 ASN A N 1
ATOM 822 C CA . ASN A 1 102 ? 22.707 -1.755 12.832 1.00 47.12 102 ASN A CA 1
ATOM 823 C C . ASN A 1 102 ? 21.273 -1.398 13.281 1.00 47.12 102 ASN A C 1
ATOM 825 O O . ASN A 1 102 ? 21.055 -1.093 14.450 1.00 47.12 102 ASN A O 1
ATOM 829 N N . GLY A 1 103 ? 20.263 -1.572 12.428 1.00 56.19 103 GLY A N 1
ATOM 830 C CA . GLY A 1 103 ? 18.871 -1.713 12.886 1.00 56.19 103 GLY A CA 1
ATOM 831 C C . GLY A 1 103 ? 18.310 -3.110 12.612 1.00 56.19 103 GLY A C 1
ATOM 832 O O . GLY A 1 103 ? 18.374 -3.583 11.475 1.00 56.19 103 GLY A O 1
ATOM 833 N N . THR A 1 104 ? 17.700 -3.761 13.612 1.00 60.28 104 THR A N 1
ATOM 834 C CA . THR A 1 104 ? 16.940 -5.022 13.435 1.00 60.28 104 THR A CA 1
ATOM 835 C C . THR A 1 104 ? 15.894 -4.889 12.321 1.00 60.28 104 THR A C 1
ATOM 837 O O . THR A 1 104 ? 15.717 -5.802 11.516 1.00 60.28 104 THR A O 1
ATOM 840 N N . PHE A 1 105 ? 15.287 -3.706 12.211 1.00 61.91 105 PHE A N 1
ATOM 841 C CA . PHE A 1 105 ? 14.348 -3.331 11.158 1.00 61.91 105 PHE A CA 1
ATOM 842 C C . PHE A 1 105 ? 14.955 -3.395 9.743 1.00 61.91 105 PHE A C 1
ATOM 844 O O . PHE A 1 105 ? 14.422 -4.067 8.866 1.00 61.91 105 PHE A O 1
ATOM 851 N N . TYR A 1 106 ? 16.116 -2.778 9.509 1.00 62.94 106 TYR A N 1
ATOM 852 C CA . TYR A 1 106 ? 16.756 -2.794 8.186 1.00 62.94 106 TYR A CA 1
ATOM 853 C C . TYR A 1 106 ? 17.270 -4.183 7.797 1.00 62.94 106 TYR A C 1
ATOM 855 O O . TYR A 1 106 ? 17.328 -4.526 6.616 1.00 62.94 106 TYR A O 1
ATOM 863 N N . LYS A 1 107 ? 17.620 -5.016 8.787 1.00 65.81 107 LYS A N 1
ATOM 864 C CA . LYS A 1 107 ? 17.901 -6.435 8.551 1.00 65.81 107 LYS A CA 1
ATOM 865 C C . LYS A 1 107 ? 16.650 -7.167 8.058 1.00 65.81 107 LYS A C 1
ATOM 867 O O . LYS A 1 107 ? 16.759 -7.910 7.090 1.00 65.81 107 LYS A O 1
ATOM 872 N N . PHE A 1 108 ? 15.493 -6.924 8.676 1.00 72.12 108 PHE A N 1
ATOM 873 C CA . PHE A 1 108 ? 14.213 -7.480 8.234 1.00 72.12 108 PHE A CA 1
ATOM 874 C C . PHE A 1 108 ? 13.860 -7.041 6.808 1.00 72.12 108 PHE A C 1
ATOM 876 O O . PHE A 1 108 ? 13.635 -7.898 5.958 1.00 72.12 108 PHE A O 1
ATOM 883 N N . VAL A 1 109 ? 13.898 -5.736 6.513 1.00 68.31 109 VAL A N 1
ATOM 884 C CA . VAL A 1 109 ? 13.575 -5.210 5.173 1.00 68.31 109 VAL A CA 1
ATOM 885 C C . VAL A 1 109 ? 14.473 -5.834 4.103 1.00 68.31 109 VAL A C 1
ATOM 887 O O . VAL A 1 109 ? 13.965 -6.302 3.087 1.00 68.31 109 VAL A O 1
ATOM 890 N N . ARG A 1 110 ? 15.789 -5.934 4.349 1.00 66.75 110 ARG A N 1
ATOM 891 C CA . ARG A 1 110 ? 16.714 -6.599 3.416 1.00 66.75 110 ARG A CA 1
ATOM 892 C C . ARG A 1 110 ? 16.386 -8.070 3.201 1.00 66.75 110 ARG A C 1
ATOM 894 O O . ARG A 1 110 ? 16.524 -8.557 2.085 1.00 66.75 110 ARG A O 1
ATOM 901 N N . GLU A 1 111 ? 15.992 -8.785 4.248 1.00 71.38 111 GLU A N 1
ATOM 902 C CA . GLU A 1 111 ? 15.657 -10.203 4.128 1.00 71.38 111 GLU A CA 1
ATOM 903 C C . GLU A 1 111 ? 14.381 -10.399 3.302 1.00 71.38 111 GLU A C 1
ATOM 905 O O . GLU A 1 111 ? 14.363 -11.204 2.375 1.00 71.38 111 GLU A O 1
ATOM 910 N N . VAL A 1 112 ? 13.353 -9.579 3.543 1.00 72.00 112 VAL A N 1
ATOM 911 C CA . VAL A 1 112 ? 12.128 -9.577 2.731 1.00 72.00 112 VAL A CA 1
ATOM 912 C C . VAL A 1 112 ? 12.435 -9.222 1.274 1.00 72.00 112 VAL A C 1
ATOM 914 O O . VAL A 1 112 ? 11.992 -9.922 0.363 1.00 72.00 112 VAL A O 1
ATOM 917 N N . GLN A 1 113 ? 13.235 -8.180 1.034 1.00 66.38 113 GLN A N 1
ATOM 918 C CA . GLN A 1 113 ? 13.643 -7.774 -0.314 1.00 66.38 113 GLN A CA 1
ATOM 919 C C . GLN A 1 113 ? 14.442 -8.865 -1.033 1.00 66.38 113 GLN A C 1
ATOM 921 O O . GLN A 1 113 ? 14.246 -9.066 -2.225 1.00 66.38 113 GLN A O 1
ATOM 926 N N . ARG A 1 114 ? 15.287 -9.629 -0.332 1.00 67.38 114 ARG A N 1
ATOM 927 C CA . ARG A 1 114 ? 15.984 -10.787 -0.920 1.00 67.38 114 ARG A CA 1
ATOM 928 C C . ARG A 1 114 ? 15.030 -11.900 -1.341 1.00 67.38 114 ARG A C 1
ATOM 930 O O . ARG A 1 114 ? 15.301 -12.585 -2.322 1.00 67.38 114 ARG A O 1
ATOM 937 N N . CYS A 1 115 ? 13.933 -12.095 -0.613 1.00 69.50 115 CYS A N 1
ATOM 938 C CA . CYS A 1 115 ? 12.943 -13.119 -0.938 1.00 69.50 115 CYS A CA 1
ATOM 939 C C . CYS A 1 115 ? 11.999 -12.702 -2.076 1.00 69.50 115 CYS A C 1
ATOM 941 O O . CYS A 1 115 ? 11.590 -13.549 -2.867 1.00 69.50 115 CYS A O 1
ATOM 943 N N . VAL A 1 116 ? 11.624 -11.421 -2.142 1.00 67.19 116 VAL A N 1
ATOM 944 C CA . VAL A 1 116 ? 10.546 -10.921 -3.020 1.00 67.19 116 VAL A CA 1
ATOM 945 C C . VAL A 1 116 ? 11.078 -10.088 -4.200 1.00 67.19 116 VAL A C 1
ATOM 947 O O . VAL A 1 116 ? 10.378 -9.889 -5.194 1.00 67.19 116 VAL A O 1
ATOM 950 N N . GLY A 1 117 ? 12.331 -9.635 -4.134 1.00 65.75 117 GLY A N 1
ATOM 951 C CA . GLY A 1 117 ? 12.972 -8.768 -5.123 1.00 65.75 117 GLY A CA 1
ATOM 952 C C . GLY A 1 117 ? 12.421 -7.337 -5.119 1.00 65.75 117 GLY A C 1
ATOM 953 O O . GLY A 1 117 ? 11.882 -6.849 -4.124 1.00 65.75 117 GLY A O 1
ATOM 954 N N . SER A 1 118 ? 12.498 -6.668 -6.275 1.00 63.22 118 SER A N 1
ATOM 955 C CA . SER A 1 118 ? 12.000 -5.297 -6.517 1.00 63.22 118 SER A CA 1
ATOM 956 C C . SER A 1 118 ? 10.468 -5.153 -6.495 1.00 63.22 118 SER A C 1
ATOM 958 O O . SER A 1 118 ? 9.923 -4.061 -6.681 1.00 63.22 118 SER A O 1
ATOM 960 N N . LYS A 1 119 ? 9.745 -6.252 -6.261 1.00 71.88 119 LYS A N 1
ATOM 961 C CA . LYS A 1 119 ? 8.280 -6.290 -6.163 1.00 71.88 119 LYS A CA 1
ATOM 962 C C . LYS A 1 119 ? 7.755 -5.970 -4.765 1.00 71.88 119 LYS A C 1
ATOM 964 O O . LYS A 1 119 ? 6.550 -5.996 -4.560 1.00 71.88 119 LYS A O 1
ATOM 969 N N . CYS A 1 120 ? 8.633 -5.671 -3.808 1.00 79.19 120 CYS A N 1
ATOM 970 C CA . CYS A 1 120 ? 8.244 -5.276 -2.460 1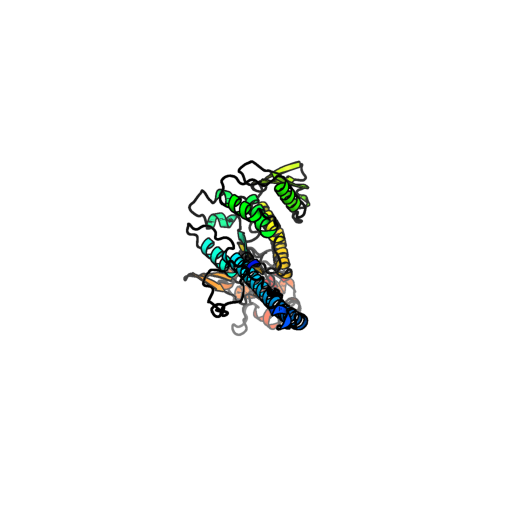.00 79.19 120 CYS A CA 1
ATOM 971 C C . CYS A 1 120 ? 8.289 -3.751 -2.294 1.00 79.19 120 CYS A C 1
ATOM 973 O O . CYS A 1 120 ? 9.350 -3.147 -2.438 1.00 79.19 120 CYS A O 1
ATOM 975 N N . SER A 1 121 ? 7.161 -3.153 -1.920 1.00 81.25 121 SER A N 1
ATOM 976 C CA . SER A 1 121 ? 7.063 -1.763 -1.466 1.00 81.25 121 SER A CA 1
ATOM 977 C C . SER A 1 121 ? 6.819 -1.742 0.043 1.00 81.25 121 SER A C 1
ATOM 979 O O . SER A 1 121 ? 6.050 -2.556 0.555 1.00 81.25 121 SER A O 1
ATOM 981 N N . PHE A 1 122 ? 7.469 -0.826 0.760 1.00 81.94 122 PHE A N 1
ATOM 982 C CA . PHE A 1 122 ? 7.357 -0.713 2.215 1.00 81.94 122 PHE A CA 1
ATOM 983 C C . PHE A 1 122 ? 7.012 0.724 2.615 1.00 81.94 122 PHE A C 1
ATOM 985 O O . PHE A 1 122 ? 7.706 1.650 2.202 1.00 81.94 122 PHE A O 1
ATOM 992 N N . LEU A 1 123 ? 5.980 0.909 3.438 1.00 83.38 123 LEU A N 1
ATOM 993 C CA . LEU A 1 123 ? 5.567 2.212 3.958 1.00 83.38 123 LEU A CA 1
ATOM 994 C C . LEU A 1 123 ? 5.575 2.217 5.492 1.00 83.38 123 LEU A C 1
ATOM 996 O O . LEU A 1 123 ? 4.958 1.369 6.130 1.00 83.38 123 LEU A O 1
ATOM 1000 N N . ARG A 1 124 ? 6.259 3.202 6.083 1.00 78.00 124 ARG A N 1
ATOM 1001 C CA . ARG A 1 124 ? 6.300 3.429 7.537 1.00 78.00 124 ARG A CA 1
ATOM 1002 C C . ARG A 1 124 ? 5.201 4.376 7.992 1.00 78.00 124 ARG A C 1
ATOM 1004 O O . ARG A 1 124 ? 4.871 5.330 7.287 1.00 78.00 124 ARG A O 1
ATOM 1011 N N . ASN A 1 125 ? 4.738 4.172 9.217 1.00 75.06 125 ASN A N 1
ATOM 1012 C CA . ASN A 1 125 ? 4.036 5.194 9.975 1.00 75.06 125 ASN A CA 1
ATOM 1013 C C . ASN A 1 125 ? 4.998 6.329 10.391 1.00 75.06 125 ASN A C 1
ATOM 1015 O O . ASN A 1 125 ? 6.154 6.071 10.724 1.00 75.06 125 ASN A O 1
ATOM 1019 N N . GLU A 1 126 ? 4.517 7.575 10.439 1.00 67.75 126 GLU A N 1
ATOM 1020 C CA . GLU A 1 126 ? 5.304 8.751 10.864 1.00 67.75 126 GLU A CA 1
ATOM 1021 C C . GLU A 1 126 ? 5.791 8.646 12.323 1.00 67.75 126 GLU A C 1
ATOM 1023 O O . GLU A 1 126 ? 6.798 9.238 12.701 1.00 67.75 126 GLU A O 1
ATOM 1028 N N . SER A 1 127 ? 5.103 7.873 13.170 1.00 53.53 127 SER A N 1
ATOM 1029 C CA . SER A 1 127 ? 5.508 7.646 14.564 1.00 53.53 127 SER A CA 1
ATOM 1030 C C . SER A 1 127 ? 6.576 6.563 14.705 1.00 53.53 127 SER A C 1
ATOM 1032 O O . SER A 1 127 ? 7.331 6.577 15.680 1.00 53.53 127 SER A O 1
ATOM 1034 N N . SER A 1 128 ? 6.692 5.652 13.733 1.00 49.94 128 SER A N 1
ATOM 1035 C CA . SER A 1 128 ? 7.699 4.586 13.749 1.00 49.94 128 SER A CA 1
ATOM 1036 C C . SER A 1 128 ? 9.117 5.140 13.591 1.00 49.94 128 SER A C 1
ATOM 1038 O O . SER A 1 128 ? 10.078 4.474 13.980 1.00 49.94 128 SER A O 1
ATOM 1040 N N . ASP A 1 129 ? 9.273 6.363 13.077 1.00 47.91 129 ASP A N 1
ATOM 1041 C CA . ASP A 1 129 ? 10.561 7.061 12.964 1.00 47.91 129 ASP A CA 1
ATOM 1042 C C . ASP A 1 129 ? 11.170 7.403 14.338 1.00 47.91 129 ASP A C 1
ATOM 1044 O O . ASP A 1 129 ? 12.387 7.509 14.472 1.00 47.91 129 ASP A O 1
ATOM 1048 N N . ILE A 1 130 ? 10.352 7.476 15.396 1.00 39.47 130 ILE A N 1
ATOM 1049 C CA . ILE A 1 130 ? 10.816 7.715 16.772 1.00 39.47 130 ILE A CA 1
ATOM 1050 C C . ILE A 1 130 ? 11.342 6.422 17.418 1.00 39.47 130 ILE A C 1
ATOM 1052 O O . ILE A 1 130 ? 12.288 6.470 18.205 1.00 39.47 130 ILE A O 1
ATOM 1056 N N . ILE A 1 131 ? 10.745 5.274 17.080 1.00 34.59 131 ILE A N 1
ATOM 1057 C CA . ILE A 1 131 ? 11.018 3.968 17.705 1.00 34.59 131 ILE A CA 1
ATOM 1058 C C . ILE A 1 131 ? 12.320 3.347 17.179 1.00 34.59 131 ILE A C 1
ATOM 1060 O O . ILE A 1 131 ? 13.034 2.684 17.926 1.00 34.59 131 ILE A O 1
ATOM 1064 N N . PHE A 1 132 ? 12.662 3.589 15.911 1.00 37.81 132 PHE A N 1
ATOM 1065 C CA . PHE A 1 132 ? 13.848 3.014 15.264 1.00 37.81 132 PHE A CA 1
ATOM 1066 C C . PHE A 1 132 ? 14.937 4.050 14.947 1.00 37.81 132 PHE A C 1
ATOM 1068 O O . PHE A 1 132 ? 15.632 3.891 13.943 1.00 37.81 132 PHE A O 1
ATOM 1075 N N . LYS A 1 133 ? 15.082 5.103 15.767 1.00 41.34 133 LYS A N 1
ATOM 1076 C CA . LYS A 1 133 ? 16.165 6.089 15.610 1.00 41.34 133 LYS A CA 1
ATOM 1077 C C . LYS A 1 133 ? 17.515 5.381 15.498 1.00 41.34 133 LYS A C 1
ATOM 1079 O O . LYS A 1 133 ? 17.938 4.688 16.422 1.00 41.34 133 LYS A O 1
ATOM 1084 N N . SER A 1 134 ? 18.172 5.553 14.359 1.00 45.06 134 SER A N 1
ATOM 1085 C CA . SER A 1 134 ? 19.586 5.226 14.198 1.00 45.06 134 SER A CA 1
ATOM 1086 C C . SER A 1 134 ? 20.385 6.434 14.675 1.00 45.06 134 SER A C 1
ATOM 1088 O O . SER A 1 134 ? 20.051 7.550 14.304 1.00 45.06 134 SER A O 1
ATOM 1090 N N . ASP A 1 135 ? 21.445 6.244 15.460 1.00 40.88 135 ASP A N 1
ATOM 1091 C CA . ASP A 1 135 ? 22.259 7.329 16.052 1.00 40.88 135 ASP A CA 1
ATOM 1092 C C . ASP A 1 135 ? 22.951 8.282 15.036 1.00 40.88 135 ASP A C 1
ATOM 1094 O O . ASP A 1 135 ? 23.732 9.158 15.416 1.00 40.88 135 ASP A O 1
ATOM 1098 N N . GLU A 1 136 ? 22.662 8.173 13.738 1.00 44.50 136 GLU A N 1
ATOM 1099 C CA . GLU A 1 136 ? 23.308 8.916 12.660 1.00 44.50 136 GLU A CA 1
ATOM 1100 C C . GLU A 1 136 ? 22.389 9.968 12.027 1.00 44.50 136 GLU A C 1
ATOM 1102 O O . GLU A 1 136 ? 21.614 9.717 11.106 1.00 44.50 136 GLU A O 1
ATOM 1107 N N . ARG A 1 137 ? 22.576 11.215 12.470 1.00 38.91 137 ARG A N 1
ATOM 1108 C CA . ARG A 1 137 ? 21.839 12.416 12.029 1.00 38.91 137 ARG A CA 1
ATOM 1109 C C . ARG A 1 137 ? 22.005 12.785 10.542 1.00 38.91 137 ARG A C 1
ATOM 1111 O O . ARG A 1 137 ? 21.357 13.721 10.088 1.00 38.91 137 ARG A O 1
ATOM 1118 N N . GLY A 1 138 ? 22.898 12.120 9.803 1.00 39.34 138 GLY A N 1
ATOM 1119 C CA . GLY A 1 138 ? 23.253 12.476 8.422 1.00 39.34 138 GLY A CA 1
ATOM 1120 C C . GLY A 1 138 ? 22.319 11.897 7.354 1.00 39.34 138 GLY A C 1
ATOM 1121 O O . GLY A 1 138 ? 21.968 12.607 6.424 1.00 39.34 138 GLY A O 1
ATOM 1122 N N . GLN A 1 139 ? 21.873 10.642 7.510 1.00 43.50 139 GLN A N 1
ATOM 1123 C CA . GLN A 1 139 ? 20.971 9.963 6.558 1.00 43.50 139 GLN A CA 1
ATOM 1124 C C . GLN A 1 139 ? 19.479 10.101 6.919 1.00 43.50 139 GLN A C 1
ATOM 1126 O O . GLN A 1 139 ? 18.609 9.791 6.105 1.00 43.50 139 GLN A O 1
ATOM 1131 N N . GLU A 1 140 ? 19.158 10.559 8.133 1.00 42.84 140 GLU A N 1
ATOM 1132 C CA . GLU A 1 140 ? 17.773 10.748 8.598 1.00 42.84 140 GLU A CA 1
ATOM 1133 C C . GLU A 1 140 ? 17.083 11.968 7.962 1.00 42.84 140 GLU A C 1
ATOM 1135 O O . GLU A 1 140 ? 15.856 12.008 7.889 1.00 42.84 140 GLU A O 1
ATOM 1140 N N . PHE A 1 141 ? 17.843 12.955 7.473 1.00 40.25 141 PHE A N 1
ATOM 1141 C CA . PHE A 1 141 ? 17.273 14.215 6.981 1.00 40.25 141 PHE A CA 1
ATOM 1142 C C . PHE A 1 141 ? 16.497 14.048 5.666 1.00 40.25 141 PHE A C 1
ATOM 1144 O O . PHE A 1 141 ? 15.464 14.683 5.475 1.00 40.25 141 PHE A O 1
ATOM 1151 N N . TYR A 1 142 ? 16.954 13.149 4.794 1.00 45.03 142 TYR A N 1
ATOM 1152 C CA . TYR A 1 142 ? 16.373 12.922 3.471 1.00 45.03 142 TYR A CA 1
ATOM 1153 C C . TYR A 1 142 ? 15.286 11.843 3.459 1.00 45.03 142 TYR A C 1
ATOM 1155 O O . TYR A 1 142 ? 14.372 11.886 2.642 1.00 45.03 142 TYR A O 1
ATOM 1163 N N . ARG A 1 143 ? 15.318 10.915 4.423 1.00 53.47 143 ARG A N 1
ATOM 1164 C CA . ARG A 1 143 ? 14.327 9.831 4.544 1.00 53.47 143 ARG A CA 1
ATOM 1165 C C . ARG A 1 143 ? 13.021 10.250 5.230 1.00 53.47 143 ARG A C 1
ATOM 1167 O O . ARG A 1 143 ? 12.025 9.541 5.107 1.00 53.47 143 ARG A O 1
ATOM 1174 N N . ASN A 1 144 ? 13.011 11.398 5.911 1.00 60.62 144 ASN A N 1
ATOM 1175 C CA . ASN A 1 144 ? 11.792 12.001 6.464 1.00 60.62 144 ASN A CA 1
ATOM 1176 C C . ASN A 1 144 ? 11.047 12.882 5.450 1.00 60.62 144 ASN A C 1
ATOM 1178 O O . ASN A 1 144 ? 9.888 13.227 5.681 1.00 60.62 144 ASN A O 1
ATOM 1182 N N . ASP A 1 145 ? 11.689 13.236 4.335 1.00 74.69 145 ASP A N 1
ATOM 1183 C CA . ASP A 1 145 ? 11.066 14.020 3.277 1.00 74.69 145 ASP A CA 1
ATOM 1184 C C . ASP A 1 145 ? 10.084 13.136 2.489 1.00 74.69 145 ASP A C 1
ATOM 1186 O O . ASP A 1 145 ? 10.468 12.190 1.800 1.00 74.69 145 ASP A O 1
ATOM 1190 N N . LYS A 1 146 ? 8.783 13.419 2.587 1.00 81.31 146 LYS A N 1
ATOM 1191 C CA . LYS A 1 146 ? 7.766 12.646 1.863 1.00 81.31 146 LYS A CA 1
ATOM 1192 C C . LYS A 1 146 ? 7.781 12.923 0.364 1.00 81.31 146 LYS A C 1
ATOM 1194 O O . LYS A 1 146 ? 7.446 12.029 -0.410 1.00 81.31 146 LYS A O 1
ATOM 1199 N N . SER A 1 147 ? 8.248 14.100 -0.052 1.00 82.69 147 SER A N 1
ATOM 1200 C CA . SER A 1 147 ? 8.487 14.404 -1.466 1.00 82.69 147 SER A CA 1
ATOM 1201 C C . SER A 1 147 ? 9.576 13.493 -2.037 1.00 82.69 147 SER A C 1
ATOM 1203 O O . SER A 1 147 ? 9.403 12.973 -3.137 1.00 82.69 147 SER A O 1
ATOM 1205 N N . TYR A 1 148 ? 10.636 13.208 -1.264 1.00 83.06 148 TYR A N 1
ATOM 1206 C CA . TYR A 1 148 ? 11.653 12.213 -1.636 1.00 83.06 148 TYR A CA 1
ATOM 1207 C C . TYR A 1 148 ? 11.041 10.825 -1.833 1.00 83.06 148 TYR A C 1
ATOM 1209 O O . TYR A 1 148 ? 11.256 10.220 -2.878 1.00 83.06 148 TYR A O 1
ATOM 1217 N N . ILE A 1 149 ? 10.255 10.325 -0.871 1.00 79.12 149 ILE A N 1
ATOM 1218 C CA . ILE A 1 149 ? 9.685 8.965 -0.942 1.00 79.12 149 ILE A CA 1
ATOM 1219 C C . ILE A 1 149 ? 8.759 8.820 -2.158 1.00 79.12 149 ILE A C 1
ATOM 1221 O O . ILE A 1 149 ? 8.818 7.818 -2.879 1.00 79.12 149 ILE A O 1
ATOM 1225 N N . ILE A 1 150 ? 7.912 9.823 -2.405 1.00 84.94 150 ILE A N 1
ATOM 1226 C CA . ILE A 1 150 ? 7.003 9.840 -3.556 1.00 84.94 150 ILE A CA 1
ATOM 1227 C C . ILE A 1 150 ? 7.805 9.862 -4.863 1.00 84.94 150 ILE A C 1
ATOM 1229 O O . ILE A 1 150 ? 7.517 9.078 -5.771 1.00 84.94 150 ILE A O 1
ATOM 1233 N N . LEU A 1 151 ? 8.842 10.700 -4.946 1.00 85.25 151 LEU A N 1
ATOM 1234 C CA . LEU A 1 151 ? 9.695 10.796 -6.127 1.00 85.25 151 LEU A CA 1
ATOM 1235 C C . LEU A 1 151 ? 10.505 9.514 -6.373 1.00 85.25 151 LEU A C 1
ATOM 1237 O O . LEU A 1 151 ? 10.538 9.021 -7.497 1.00 85.25 151 LEU A O 1
ATOM 1241 N N . GLU A 1 152 ? 11.125 8.940 -5.342 1.00 82.50 152 GLU A N 1
ATOM 1242 C CA . GLU A 1 152 ? 11.864 7.676 -5.430 1.00 82.50 152 GLU A CA 1
ATOM 1243 C C . GLU A 1 152 ? 10.948 6.550 -5.923 1.00 82.50 152 GLU A C 1
ATOM 1245 O O . GLU A 1 152 ? 11.331 5.776 -6.803 1.00 82.50 152 GLU A O 1
ATOM 1250 N N . THR A 1 153 ? 9.713 6.492 -5.416 1.00 81.81 153 THR A N 1
ATOM 1251 C CA . THR A 1 153 ? 8.720 5.501 -5.848 1.00 81.81 153 THR A CA 1
ATOM 1252 C C . THR A 1 153 ? 8.335 5.696 -7.316 1.00 81.81 153 THR A C 1
ATOM 1254 O O . THR A 1 153 ? 8.315 4.726 -8.079 1.00 81.81 153 THR A O 1
ATOM 1257 N N . TYR A 1 154 ? 8.083 6.939 -7.735 1.00 85.56 154 TYR A N 1
ATOM 1258 C CA . TYR A 1 154 ? 7.804 7.281 -9.131 1.00 85.56 154 TYR A CA 1
ATOM 1259 C C . TYR A 1 154 ? 8.958 6.868 -10.055 1.00 85.56 154 TYR A C 1
ATOM 1261 O O . TYR A 1 154 ? 8.737 6.150 -11.035 1.00 85.56 154 TYR A O 1
ATOM 1269 N N . LEU A 1 155 ? 10.196 7.234 -9.706 1.00 84.06 155 LEU A N 1
ATOM 1270 C CA . LEU A 1 155 ? 11.389 6.879 -10.475 1.00 84.06 155 LEU A CA 1
ATOM 1271 C C . LEU A 1 155 ? 11.567 5.359 -10.576 1.00 84.06 155 LEU A C 1
ATOM 1273 O O . LEU A 1 155 ? 11.904 4.841 -11.638 1.00 84.06 155 LEU A O 1
ATOM 1277 N N . ASN A 1 156 ? 11.296 4.620 -9.499 1.00 79.06 156 ASN A N 1
ATOM 1278 C CA . ASN A 1 156 ? 11.444 3.167 -9.493 1.00 79.06 156 ASN A CA 1
ATOM 1279 C C . ASN A 1 156 ? 10.361 2.429 -10.294 1.00 79.06 156 ASN A C 1
ATOM 1281 O O . ASN A 1 156 ? 10.668 1.435 -10.957 1.00 79.06 156 ASN A O 1
ATOM 1285 N N . LYS A 1 157 ? 9.098 2.867 -10.234 1.00 79.19 157 LYS A N 1
ATOM 1286 C CA . LYS A 1 157 ? 7.948 2.064 -10.701 1.00 79.19 157 LYS A CA 1
ATOM 1287 C C . LYS A 1 157 ? 7.250 2.595 -11.956 1.00 79.19 157 LYS A C 1
ATOM 1289 O O . LYS A 1 157 ? 6.583 1.816 -12.646 1.00 79.19 157 LYS A O 1
ATOM 1294 N N . VAL A 1 158 ? 7.379 3.890 -12.237 1.00 83.19 158 VAL A N 1
ATOM 1295 C CA . VAL A 1 158 ? 6.656 4.578 -13.321 1.00 83.19 158 VAL A CA 1
ATOM 1296 C C . VAL A 1 158 ? 7.619 5.095 -14.383 1.00 83.19 158 VAL A C 1
ATOM 1298 O O . VAL A 1 158 ? 7.364 4.917 -15.570 1.00 83.19 158 VAL A O 1
ATOM 1301 N N . TYR A 1 159 ? 8.742 5.678 -13.970 1.00 85.19 159 TYR A N 1
ATOM 1302 C CA . TYR A 1 159 ? 9.740 6.211 -14.890 1.00 85.19 159 TYR A CA 1
ATOM 1303 C C . TYR A 1 159 ? 10.485 5.084 -15.630 1.00 85.19 159 TYR A C 1
ATOM 1305 O O . TYR A 1 159 ? 11.001 4.149 -15.005 1.00 85.19 159 TYR A O 1
ATOM 1313 N N . ASP A 1 160 ? 10.533 5.182 -16.963 1.00 82.81 160 ASP A N 1
ATOM 1314 C CA . ASP A 1 160 ? 11.041 4.140 -17.880 1.00 82.81 160 ASP A CA 1
ATOM 1315 C C . ASP A 1 160 ? 12.108 4.662 -18.865 1.00 82.81 160 ASP A C 1
ATOM 1317 O O . ASP A 1 160 ? 12.381 4.075 -19.910 1.00 82.81 160 ASP A O 1
ATOM 1321 N N . LYS A 1 161 ? 12.715 5.817 -18.572 1.00 84.81 161 LYS A N 1
ATOM 1322 C CA . LYS A 1 161 ? 13.776 6.379 -19.418 1.00 84.81 161 LYS A CA 1
ATOM 1323 C C . LYS A 1 161 ? 15.145 5.798 -19.053 1.00 84.81 161 LYS A C 1
ATOM 1325 O O . LYS A 1 161 ? 15.373 5.332 -17.938 1.00 84.81 161 LYS A O 1
ATOM 1330 N N . ALA A 1 162 ? 16.074 5.845 -20.010 1.00 80.75 162 ALA A N 1
ATOM 1331 C CA . ALA A 1 162 ? 17.402 5.232 -19.897 1.00 80.75 162 ALA A CA 1
ATOM 1332 C C . ALA A 1 162 ? 18.264 5.795 -18.748 1.00 80.75 162 ALA A C 1
ATOM 1334 O O . ALA A 1 162 ? 19.169 5.118 -18.272 1.00 80.75 162 ALA A O 1
ATOM 1335 N N . ASP A 1 163 ? 17.978 7.012 -18.288 1.00 82.94 163 ASP A N 1
ATOM 1336 C CA . ASP A 1 163 ? 18.659 7.698 -17.186 1.00 82.94 163 ASP A CA 1
ATOM 1337 C C . ASP A 1 163 ? 18.135 7.304 -15.793 1.00 82.94 163 ASP A C 1
ATOM 1339 O O . ASP A 1 163 ? 18.669 7.762 -14.784 1.00 82.94 163 ASP A O 1
ATOM 1343 N N . LYS A 1 164 ? 17.126 6.425 -15.706 1.00 81.88 164 LYS A N 1
ATOM 1344 C CA . LYS A 1 164 ? 16.526 5.959 -14.447 1.00 81.88 164 LYS A CA 1
ATOM 1345 C C . LYS A 1 164 ? 17.554 5.494 -13.415 1.00 81.88 164 LYS A C 1
ATOM 1347 O O . LYS A 1 164 ? 17.498 5.922 -12.265 1.00 81.88 164 LYS A O 1
ATOM 1352 N N . GLU A 1 165 ? 18.474 4.607 -13.801 1.00 77.81 165 GLU A N 1
ATOM 1353 C CA . GLU A 1 165 ? 19.469 4.066 -12.865 1.00 77.81 165 GLU A CA 1
ATOM 1354 C C . GLU A 1 165 ? 20.409 5.151 -12.333 1.00 77.81 165 GLU A C 1
ATOM 1356 O O . GLU A 1 165 ? 20.811 5.112 -11.170 1.00 77.81 165 GLU A O 1
ATOM 1361 N N . ASP A 1 166 ? 20.756 6.123 -13.174 1.00 80.12 166 ASP A N 1
ATOM 1362 C CA . ASP A 1 166 ? 21.630 7.223 -12.789 1.00 80.12 166 ASP A CA 1
ATOM 1363 C C . ASP A 1 166 ? 20.902 8.197 -11.861 1.00 80.12 166 ASP A C 1
ATOM 1365 O O . ASP A 1 166 ? 21.471 8.605 -10.849 1.00 80.12 166 ASP A O 1
ATOM 1369 N N . LEU A 1 167 ? 19.624 8.490 -12.122 1.00 80.38 167 LEU A N 1
ATOM 1370 C CA . LEU A 1 167 ? 18.779 9.296 -11.236 1.00 80.38 167 LEU A CA 1
ATOM 1371 C C . LEU A 1 167 ? 18.586 8.634 -9.865 1.00 80.38 167 LEU A C 1
ATOM 1373 O O . LEU A 1 167 ? 18.726 9.301 -8.841 1.00 80.38 167 LEU A O 1
ATOM 1377 N N . LEU A 1 168 ? 18.332 7.321 -9.825 1.00 76.38 168 LEU A N 1
ATOM 1378 C CA . LEU A 1 168 ? 18.203 6.562 -8.573 1.00 76.38 168 LEU A CA 1
ATOM 1379 C C . LEU A 1 168 ? 19.521 6.508 -7.784 1.00 76.38 168 LEU A C 1
ATOM 1381 O O . LEU A 1 168 ? 19.513 6.565 -6.555 1.00 76.38 168 LEU A O 1
ATOM 1385 N N . LYS A 1 169 ? 20.676 6.463 -8.456 1.00 75.56 169 LYS A N 1
ATOM 1386 C CA . LYS A 1 169 ? 21.978 6.593 -7.777 1.00 75.56 169 LYS A CA 1
ATOM 1387 C C . LYS A 1 169 ? 22.193 8.010 -7.248 1.00 75.56 169 LYS A C 1
ATOM 1389 O O . LYS A 1 169 ? 22.649 8.179 -6.116 1.00 75.56 169 LYS A O 1
ATOM 1394 N N . GLN A 1 170 ? 21.864 9.032 -8.037 1.00 75.50 170 GLN A N 1
ATOM 1395 C CA . GLN A 1 170 ? 22.037 10.435 -7.653 1.00 75.50 170 GLN A CA 1
ATOM 1396 C C . GLN A 1 170 ? 21.170 10.813 -6.452 1.00 75.50 170 GLN A C 1
ATOM 1398 O O . GLN A 1 170 ? 21.678 11.446 -5.526 1.00 75.50 170 GLN A O 1
ATOM 1403 N N . ILE A 1 171 ? 19.903 10.379 -6.430 1.00 73.69 171 ILE A N 1
ATOM 1404 C CA . ILE A 1 171 ? 18.970 10.699 -5.342 1.00 73.69 171 ILE A CA 1
ATOM 1405 C C . ILE A 1 171 ? 19.429 10.101 -3.999 1.00 73.69 171 ILE A C 1
ATOM 1407 O O . ILE A 1 171 ? 19.150 10.673 -2.954 1.00 73.69 171 ILE A O 1
ATOM 1411 N N . LYS A 1 172 ? 20.204 9.005 -4.026 1.00 67.88 172 LYS A N 1
ATOM 1412 C CA . LYS A 1 172 ? 20.731 8.312 -2.834 1.00 67.88 172 LYS A CA 1
ATOM 1413 C C . LYS A 1 172 ? 22.098 8.786 -2.348 1.00 67.88 172 LYS A C 1
ATOM 1415 O O . LYS A 1 172 ? 22.466 8.490 -1.216 1.00 67.88 172 LYS A O 1
ATOM 1420 N N . THR A 1 173 ? 22.881 9.443 -3.205 1.00 65.12 173 THR A N 1
ATOM 1421 C CA . THR A 1 173 ? 24.296 9.775 -2.924 1.00 65.12 173 THR A CA 1
ATOM 1422 C C . THR A 1 173 ? 24.515 11.273 -2.645 1.00 65.12 173 THR A C 1
ATOM 1424 O O . THR A 1 173 ? 25.643 11.685 -2.383 1.00 65.12 173 THR A O 1
ATOM 1427 N N . GLU A 1 174 ? 23.443 12.079 -2.689 1.00 63.47 174 GLU A N 1
ATOM 1428 C CA . GLU A 1 174 ? 23.337 13.461 -2.176 1.00 63.47 174 GLU A CA 1
ATOM 1429 C C . GLU A 1 174 ? 24.541 14.374 -2.429 1.00 63.47 174 GLU A C 1
ATOM 1431 O O . GLU A 1 174 ? 25.196 14.856 -1.501 1.00 63.47 174 GLU A O 1
ATOM 1436 N N . LYS A 1 175 ? 24.824 14.679 -3.700 1.00 55.31 175 LYS A N 1
ATOM 1437 C CA . LYS A 1 175 ? 25.726 15.803 -4.010 1.00 55.31 175 LYS A CA 1
ATOM 1438 C C . LYS A 1 175 ? 25.214 16.795 -5.040 1.00 55.31 175 LYS A C 1
ATOM 1440 O O . LYS A 1 175 ? 25.542 17.958 -4.890 1.00 55.31 175 LYS A O 1
ATOM 1445 N N . ASP A 1 176 ? 24.389 16.382 -6.000 1.00 59.31 176 ASP A N 1
ATOM 1446 C CA . ASP A 1 176 ? 23.749 17.281 -6.974 1.00 59.31 176 ASP A CA 1
ATOM 1447 C C . ASP A 1 176 ? 22.613 16.529 -7.690 1.00 59.31 176 ASP A C 1
ATOM 1449 O O . ASP A 1 176 ? 22.747 16.115 -8.841 1.00 59.31 176 ASP A O 1
ATOM 1453 N N . PHE A 1 177 ? 21.498 16.277 -6.995 1.00 72.12 177 PHE A N 1
ATOM 1454 C CA . PHE A 1 177 ? 20.311 15.733 -7.660 1.00 72.12 177 PHE A CA 1
ATOM 1455 C C . PHE A 1 177 ? 19.613 16.851 -8.442 1.00 72.12 177 PHE A C 1
ATOM 1457 O O . PHE A 1 177 ? 19.311 17.911 -7.892 1.00 72.12 177 PHE A O 1
ATOM 1464 N N . SER A 1 178 ? 19.384 16.615 -9.731 1.00 70.50 178 SER A N 1
ATOM 1465 C CA . SER A 1 178 ? 18.717 17.543 -10.640 1.00 70.50 178 SER A CA 1
ATOM 1466 C C . SER A 1 178 ? 17.958 16.729 -11.674 1.00 70.50 178 SER A C 1
ATOM 1468 O O . SER A 1 178 ? 18.564 16.022 -12.476 1.00 70.50 178 SER A O 1
ATOM 1470 N N . LEU A 1 179 ? 16.637 16.867 -11.695 1.00 77.06 179 LEU A N 1
ATOM 1471 C CA . LEU A 1 179 ? 15.828 16.381 -12.808 1.00 77.06 179 LEU A CA 1
ATOM 1472 C C . LEU A 1 179 ? 15.900 17.382 -13.964 1.00 77.06 179 LEU A C 1
ATOM 1474 O O . LEU A 1 179 ? 16.107 18.577 -13.757 1.00 77.06 179 LEU A O 1
ATOM 1478 N N . THR A 1 180 ? 15.747 16.892 -15.191 1.00 82.50 180 THR A N 1
ATOM 1479 C CA . THR A 1 180 ? 15.538 17.775 -16.346 1.00 82.50 180 THR A CA 1
ATOM 1480 C C . THR A 1 180 ? 14.162 18.435 -16.247 1.00 82.50 180 THR A C 1
ATOM 1482 O O . THR A 1 180 ? 13.244 17.841 -15.683 1.00 82.50 180 THR A O 1
ATOM 1485 N N . ASP A 1 181 ? 13.988 19.621 -16.838 1.00 82.88 181 ASP A N 1
ATOM 1486 C CA . ASP A 1 181 ? 12.683 20.307 -16.850 1.00 82.88 181 ASP A CA 1
ATOM 1487 C C . ASP A 1 181 ? 11.578 19.404 -17.426 1.00 82.88 181 ASP A C 1
ATOM 1489 O O . ASP A 1 181 ? 10.474 19.353 -16.897 1.00 82.88 181 ASP A O 1
ATOM 1493 N N . ALA A 1 182 ? 11.901 18.599 -18.445 1.00 85.06 182 ALA A N 1
ATOM 1494 C CA . ALA A 1 182 ? 10.976 17.619 -19.011 1.00 85.06 182 ALA A CA 1
ATOM 1495 C C . ALA A 1 182 ? 10.577 16.519 -18.007 1.00 85.06 182 ALA A C 1
ATOM 1497 O O . ALA A 1 182 ? 9.404 16.172 -17.917 1.00 85.06 182 ALA A O 1
ATOM 1498 N N . ALA A 1 183 ? 11.530 15.978 -17.239 1.00 85.12 183 ALA A N 1
ATOM 1499 C CA . ALA A 1 183 ? 11.237 14.962 -16.227 1.00 85.12 183 ALA A CA 1
ATOM 1500 C C . ALA A 1 183 ? 10.459 15.535 -15.028 1.00 85.12 183 ALA A C 1
ATOM 1502 O O . ALA A 1 183 ? 9.638 14.829 -14.445 1.00 85.12 183 ALA A O 1
ATOM 1503 N N . LEU A 1 184 ? 10.685 16.808 -14.680 1.00 86.12 184 LEU A N 1
ATOM 1504 C CA . LEU A 1 184 ? 9.892 17.521 -13.675 1.00 86.12 184 LEU A CA 1
ATOM 1505 C C . LEU A 1 184 ? 8.450 17.724 -14.141 1.00 86.12 184 LEU A C 1
ATOM 1507 O O . LEU A 1 184 ? 7.537 17.417 -13.381 1.00 86.12 184 LEU A O 1
ATOM 1511 N N . CYS A 1 185 ? 8.243 18.173 -15.384 1.00 87.12 185 CYS A N 1
ATOM 1512 C CA . CYS A 1 185 ? 6.903 18.318 -15.953 1.00 87.12 185 CYS A CA 1
ATOM 1513 C C . CYS A 1 185 ? 6.155 16.980 -15.990 1.00 87.12 185 CYS A C 1
ATOM 1515 O O . CYS A 1 185 ? 5.015 16.923 -15.551 1.00 87.12 185 CYS A O 1
ATOM 1517 N N . GLU A 1 186 ? 6.797 15.891 -16.425 1.00 89.75 186 GLU A N 1
ATOM 1518 C CA . GLU A 1 186 ? 6.176 14.555 -16.417 1.00 89.75 186 GLU A CA 1
ATOM 1519 C C . GLU A 1 186 ? 5.810 14.087 -15.003 1.00 89.75 186 GLU A C 1
ATOM 1521 O O . GLU A 1 186 ? 4.755 13.488 -14.792 1.00 89.75 186 GLU A O 1
ATOM 1526 N N . PHE A 1 187 ? 6.670 14.366 -14.020 1.00 90.19 187 PHE A N 1
ATOM 1527 C CA . PHE A 1 187 ? 6.378 14.046 -12.628 1.00 90.19 187 PHE A CA 1
ATOM 1528 C C . PHE A 1 187 ? 5.197 14.872 -12.097 1.00 90.19 187 PHE A C 1
ATOM 1530 O O . PHE A 1 187 ? 4.291 14.311 -11.488 1.00 90.19 187 PHE A O 1
ATOM 1537 N N . GLU A 1 188 ? 5.149 16.176 -12.374 1.00 91.25 188 GLU A N 1
ATOM 1538 C CA . GLU A 1 188 ? 4.028 17.044 -11.995 1.00 91.25 188 GLU A CA 1
ATOM 1539 C C . GLU A 1 188 ? 2.711 16.631 -12.676 1.00 91.25 188 GLU A C 1
ATOM 1541 O O . GLU A 1 188 ? 1.668 16.554 -12.022 1.00 91.25 188 GLU A O 1
ATOM 1546 N N . GLU A 1 189 ? 2.748 16.288 -13.964 1.00 90.69 189 GLU A N 1
ATOM 1547 C CA . GLU A 1 189 ? 1.602 15.750 -14.704 1.00 90.69 189 GLU A CA 1
ATOM 1548 C C . GLU A 1 189 ? 1.107 14.433 -14.098 1.00 90.69 189 GLU A C 1
ATOM 1550 O O . GLU A 1 189 ? -0.103 14.229 -13.951 1.00 90.69 189 GLU A O 1
ATOM 1555 N N . TYR A 1 190 ? 2.024 13.550 -13.689 1.00 90.62 190 TYR A N 1
ATOM 1556 C CA . TYR A 1 190 ? 1.684 12.314 -12.990 1.00 90.62 190 TYR A CA 1
ATOM 1557 C C . TYR A 1 190 ? 0.980 12.589 -11.654 1.00 90.62 190 TYR A C 1
ATOM 1559 O O . TYR A 1 190 ? -0.031 11.940 -11.366 1.00 90.62 190 TYR A O 1
ATOM 1567 N N . LEU A 1 191 ? 1.466 13.552 -10.860 1.00 89.38 191 LEU A N 1
ATOM 1568 C CA . LEU A 1 191 ? 0.845 13.919 -9.583 1.00 89.38 191 LEU A CA 1
ATOM 1569 C C . LEU A 1 191 ? -0.581 14.452 -9.789 1.00 89.38 191 LEU A C 1
ATOM 1571 O O . LEU A 1 191 ? -1.507 13.987 -9.128 1.00 89.38 191 LEU A O 1
ATOM 1575 N N . ASN A 1 192 ? -0.782 15.361 -10.748 1.00 89.56 192 ASN A N 1
ATOM 1576 C CA . ASN A 1 192 ? -2.095 15.955 -11.029 1.00 89.56 192 ASN A CA 1
ATOM 1577 C C . ASN A 1 192 ? -3.075 15.001 -11.729 1.00 89.56 192 ASN A C 1
ATOM 1579 O O . ASN A 1 192 ? -4.286 15.136 -11.578 1.00 89.56 192 ASN A O 1
ATOM 1583 N N . SER A 1 193 ? -2.583 14.011 -12.474 1.00 87.75 193 SER A N 1
ATOM 1584 C CA . SER A 1 193 ? -3.444 12.972 -13.061 1.00 87.75 193 SER A CA 1
ATOM 1585 C C . SER A 1 193 ? -3.940 11.970 -12.014 1.00 87.75 193 SER A C 1
ATOM 1587 O O . SER A 1 193 ? -4.928 11.272 -12.234 1.00 87.75 193 SER A O 1
ATOM 1589 N N . ASN A 1 194 ? -3.255 11.895 -10.871 1.00 84.38 194 ASN A N 1
ATOM 1590 C CA . ASN A 1 194 ? -3.530 10.962 -9.788 1.00 84.38 194 ASN A CA 1
ATOM 1591 C C . ASN A 1 194 ? -3.763 11.734 -8.486 1.00 84.38 194 ASN A C 1
ATOM 1593 O O . ASN A 1 194 ? -3.021 11.572 -7.522 1.00 84.38 194 ASN A O 1
ATOM 1597 N N . LEU A 1 195 ? -4.801 12.567 -8.440 1.00 83.44 195 LEU A N 1
ATOM 1598 C CA . LEU A 1 195 ? -5.152 13.300 -7.224 1.00 83.44 195 LEU A CA 1
ATOM 1599 C C . LEU A 1 195 ? -5.941 12.413 -6.242 1.00 83.44 195 LEU A C 1
ATOM 1601 O O . LEU A 1 195 ? -6.852 11.695 -6.668 1.00 83.44 195 LEU A O 1
ATOM 1605 N N . PRO A 1 196 ? -5.617 12.442 -4.936 1.00 80.00 196 PRO A N 1
ATOM 1606 C CA . PRO A 1 196 ? -6.408 11.771 -3.911 1.00 80.00 196 PRO A CA 1
ATOM 1607 C C . PRO A 1 196 ? -7.883 12.204 -3.866 1.00 80.00 196 PRO A C 1
ATOM 1609 O O . PRO A 1 196 ? -8.212 13.318 -3.475 1.00 80.00 196 PRO A O 1
ATOM 1612 N N . LYS A 1 197 ? -8.803 11.279 -4.168 1.00 74.12 197 LYS A N 1
ATOM 1613 C CA . LYS A 1 197 ? -10.260 11.537 -4.109 1.00 74.12 197 LYS A CA 1
ATOM 1614 C C . LYS A 1 197 ? -10.750 11.989 -2.731 1.00 74.12 197 LYS A C 1
ATOM 1616 O O . LYS A 1 197 ? -11.697 12.754 -2.631 1.00 74.12 197 LYS A O 1
ATOM 1621 N N . PHE A 1 198 ? -10.111 11.507 -1.666 1.00 69.56 198 PHE A N 1
ATOM 1622 C CA . PHE A 1 198 ? -10.482 11.837 -0.287 1.00 69.56 198 PHE A CA 1
ATOM 1623 C C . PHE A 1 198 ? -10.305 13.329 0.048 1.00 69.56 198 PHE A C 1
ATOM 1625 O O . PHE A 1 198 ? -10.966 13.832 0.951 1.00 69.56 198 PHE A O 1
ATOM 1632 N N . GLU A 1 199 ? -9.446 14.041 -0.687 1.00 73.25 199 GLU A N 1
ATOM 1633 C CA . GLU A 1 199 ? -9.170 15.467 -0.492 1.00 73.25 199 GLU A CA 1
ATOM 1634 C C . GLU A 1 199 ? -9.446 16.307 -1.754 1.00 73.25 199 GLU A C 1
ATOM 1636 O O . GLU A 1 199 ? -8.975 17.437 -1.862 1.00 73.25 199 GLU A O 1
ATOM 1641 N N . GLU A 1 200 ? -10.250 15.798 -2.694 1.00 71.94 200 GLU A N 1
ATOM 1642 C CA . GLU A 1 200 ? -10.598 16.491 -3.949 1.00 71.94 200 GLU A CA 1
ATOM 1643 C C . GLU A 1 200 ? -11.218 17.886 -3.714 1.00 71.94 200 GLU A C 1
ATOM 1645 O O . GLU A 1 200 ? -11.140 18.781 -4.558 1.00 71.94 200 GLU A O 1
ATOM 1650 N N . ASP A 1 201 ? -11.795 18.104 -2.529 1.00 76.88 201 ASP A N 1
ATOM 1651 C CA . ASP A 1 201 ? -12.364 19.385 -2.118 1.00 76.88 201 ASP A CA 1
ATOM 1652 C C . ASP A 1 201 ? -11.396 20.347 -1.420 1.00 76.88 201 ASP A C 1
ATOM 1654 O O . ASP A 1 201 ? -11.766 21.495 -1.179 1.00 76.88 201 ASP A O 1
ATOM 1658 N N . MET A 1 202 ? -10.165 19.930 -1.121 1.00 80.94 202 MET A N 1
ATOM 1659 C CA . MET A 1 202 ? -9.219 20.739 -0.346 1.00 80.94 202 MET A CA 1
ATOM 1660 C C . MET A 1 202 ? -8.204 21.498 -1.205 1.00 80.94 202 MET A C 1
ATOM 1662 O O . MET A 1 202 ? -7.920 22.657 -0.907 1.00 80.94 202 MET A O 1
ATOM 1666 N N . TYR A 1 203 ? -7.739 20.912 -2.308 1.00 81.19 203 TYR A N 1
ATOM 1667 C CA . TYR A 1 203 ? -6.774 21.536 -3.221 1.00 81.19 203 TYR A CA 1
ATOM 1668 C C . TYR A 1 203 ? -7.276 21.577 -4.670 1.00 81.19 203 TYR A C 1
ATOM 1670 O O . TYR A 1 203 ? -8.132 20.791 -5.067 1.00 81.19 203 TYR A O 1
ATOM 1678 N N . ASP A 1 204 ? -6.735 22.510 -5.452 1.00 82.75 204 ASP A N 1
ATOM 1679 C CA . ASP A 1 204 ? -6.992 22.664 -6.888 1.00 82.75 204 ASP A CA 1
ATOM 1680 C C . ASP A 1 204 ? -5.951 21.920 -7.734 1.00 82.75 204 ASP A C 1
ATOM 1682 O O . ASP A 1 204 ? -6.290 21.305 -8.746 1.00 82.75 204 ASP A O 1
ATOM 1686 N N . SER A 1 205 ? -4.678 21.965 -7.331 1.00 87.50 205 SER A N 1
ATOM 1687 C CA . SER A 1 205 ? -3.574 21.344 -8.069 1.00 87.50 205 SER A CA 1
ATOM 1688 C C . SER A 1 205 ? -2.352 21.072 -7.190 1.00 87.50 205 SER A C 1
ATOM 1690 O O . SER A 1 205 ? -2.240 21.539 -6.053 1.00 87.50 205 SER A O 1
ATOM 1692 N N . ILE A 1 206 ? -1.415 20.301 -7.736 1.00 90.31 206 ILE A N 1
ATOM 1693 C CA . ILE A 1 206 ? -0.101 20.035 -7.152 1.00 90.31 206 ILE A CA 1
ATOM 1694 C C . ILE A 1 206 ? 0.961 20.609 -8.091 1.00 90.31 206 ILE A C 1
ATOM 1696 O O . ILE A 1 206 ? 0.895 20.381 -9.293 1.00 90.31 206 ILE A O 1
ATOM 1700 N N . SER A 1 207 ? 1.960 21.311 -7.564 1.00 90.62 207 SER A N 1
ATOM 1701 C CA . SER A 1 207 ? 3.149 21.697 -8.332 1.00 90.62 207 SER A CA 1
ATOM 1702 C C . SER A 1 207 ? 4.414 21.120 -7.721 1.00 90.62 207 SER A C 1
ATOM 1704 O O . SER A 1 207 ? 4.468 20.821 -6.524 1.00 90.62 207 SER A O 1
ATOM 1706 N N . VAL A 1 208 ? 5.458 21.001 -8.533 1.00 89.25 208 VAL A N 1
ATOM 1707 C CA . VAL A 1 208 ? 6.762 20.520 -8.085 1.00 89.25 208 VAL A CA 1
ATOM 1708 C C . VAL A 1 208 ? 7.766 21.668 -8.128 1.00 89.25 208 VAL A C 1
ATOM 1710 O O . VAL A 1 208 ? 8.227 22.088 -9.186 1.00 89.25 208 VAL A O 1
ATOM 1713 N N . GLU A 1 209 ? 8.138 22.180 -6.955 1.00 85.50 209 GLU A N 1
ATOM 1714 C CA . GLU A 1 209 ? 9.156 23.223 -6.845 1.00 85.50 209 GLU A CA 1
ATOM 1715 C C . GLU A 1 209 ? 10.555 22.608 -6.795 1.00 85.50 209 GLU A C 1
ATOM 1717 O O . GLU A 1 209 ? 10.864 21.773 -5.945 1.00 85.50 209 GLU A O 1
ATOM 1722 N N . HIS A 1 210 ? 11.441 23.052 -7.683 1.00 78.50 210 HIS A N 1
ATOM 1723 C CA . HIS A 1 210 ? 12.821 22.578 -7.741 1.00 78.50 210 HIS A CA 1
ATOM 1724 C C . HIS A 1 210 ? 13.817 23.676 -7.345 1.00 78.50 210 HIS A C 1
ATOM 1726 O O . HIS A 1 210 ? 13.733 24.825 -7.777 1.00 78.50 210 HIS A O 1
ATOM 1732 N N . SER A 1 211 ? 14.817 23.292 -6.552 1.00 68.81 211 SER A N 1
ATOM 1733 C CA . SER A 1 211 ? 16.005 24.094 -6.254 1.00 68.81 211 SER A CA 1
ATOM 1734 C C . SER A 1 211 ? 17.249 23.291 -6.626 1.00 68.81 211 SER A C 1
ATOM 1736 O O . SER A 1 211 ? 17.376 22.147 -6.202 1.00 68.81 211 SER A O 1
ATOM 1738 N N . LYS A 1 212 ? 18.186 23.889 -7.379 1.00 62.47 212 LYS A N 1
ATOM 1739 C CA . LYS A 1 212 ? 19.425 23.212 -7.809 1.00 62.47 212 LYS A CA 1
ATOM 1740 C C . LYS A 1 212 ? 20.152 22.559 -6.627 1.00 62.47 212 LYS A C 1
ATOM 1742 O O . LYS A 1 212 ? 20.412 23.227 -5.626 1.00 62.47 212 LYS A O 1
ATOM 1747 N N . GLY A 1 213 ? 20.487 21.276 -6.775 1.00 62.09 213 GLY A N 1
ATOM 1748 C CA . GLY A 1 213 ? 21.194 20.489 -5.761 1.00 62.09 213 GLY A CA 1
ATOM 1749 C C . GLY A 1 213 ? 20.313 20.025 -4.594 1.00 62.09 213 GLY A C 1
ATOM 1750 O O . GLY A 1 213 ? 20.833 19.509 -3.607 1.00 62.09 213 GLY A O 1
ATOM 1751 N N . LYS A 1 214 ? 18.988 20.206 -4.680 1.00 71.44 214 LYS A N 1
ATOM 1752 C CA . LYS A 1 214 ? 18.011 19.740 -3.689 1.00 71.44 214 LYS A CA 1
ATOM 1753 C C . LYS A 1 214 ? 16.945 18.873 -4.349 1.00 71.44 214 LYS A C 1
ATOM 1755 O O . LYS A 1 214 ? 16.650 19.009 -5.533 1.00 71.44 214 LYS A O 1
ATOM 1760 N N . ILE A 1 215 ? 16.342 18.001 -3.549 1.00 74.56 215 ILE A N 1
ATOM 1761 C CA . ILE A 1 215 ? 15.189 17.212 -3.982 1.00 74.56 215 ILE A CA 1
ATOM 1762 C C . ILE A 1 215 ? 14.016 18.159 -4.263 1.00 74.56 215 ILE A C 1
ATOM 1764 O O . ILE A 1 215 ? 13.821 19.118 -3.508 1.00 74.56 215 ILE A O 1
ATOM 1768 N N . PRO A 1 216 ? 13.252 17.918 -5.340 1.00 84.38 216 PRO A N 1
ATOM 1769 C CA . PRO A 1 216 ? 12.048 18.676 -5.620 1.00 84.38 216 PRO A CA 1
ATOM 1770 C C . PRO A 1 216 ? 11.039 18.582 -4.471 1.00 84.38 216 PRO A C 1
ATOM 1772 O O . PRO A 1 216 ? 10.760 17.499 -3.957 1.00 84.38 216 PRO A O 1
ATOM 1775 N N . SER A 1 217 ? 10.477 19.723 -4.088 1.00 87.25 217 SER A N 1
ATOM 1776 C CA . SER A 1 217 ? 9.437 19.821 -3.071 1.00 87.25 217 SER A CA 1
ATOM 1777 C C . SER A 1 217 ? 8.065 19.752 -3.728 1.00 87.25 217 SER A C 1
ATOM 1779 O O . SER A 1 217 ? 7.772 20.517 -4.645 1.00 87.25 217 SER A O 1
ATOM 1781 N N . ILE A 1 218 ? 7.200 18.872 -3.227 1.00 90.06 218 ILE A N 1
ATOM 1782 C CA . ILE A 1 218 ? 5.795 18.820 -3.640 1.00 90.06 218 ILE A CA 1
ATOM 1783 C C . ILE A 1 218 ? 5.035 19.935 -2.913 1.00 90.06 218 ILE A C 1
ATOM 1785 O O . ILE A 1 218 ? 5.080 20.022 -1.682 1.00 90.06 218 ILE A O 1
ATOM 1789 N N . VAL A 1 219 ? 4.341 20.786 -3.667 1.00 90.75 219 VAL A N 1
ATOM 1790 C CA . VAL A 1 219 ? 3.552 21.916 -3.158 1.00 90.75 219 VAL A CA 1
ATOM 1791 C C . VAL A 1 219 ? 2.090 21.734 -3.548 1.00 90.75 219 VAL A C 1
ATOM 1793 O O . VAL A 1 219 ? 1.775 21.458 -4.702 1.00 90.75 219 VAL A O 1
ATOM 1796 N N . LEU A 1 220 ? 1.202 21.866 -2.566 1.00 90.50 220 LEU A N 1
ATOM 1797 C CA . LEU A 1 220 ? -0.244 21.773 -2.727 1.00 90.50 220 LEU A CA 1
ATOM 1798 C C . LEU A 1 220 ? -0.818 23.186 -2.871 1.00 90.50 220 LEU A C 1
ATOM 1800 O O . LEU A 1 220 ? -0.536 24.048 -2.034 1.00 90.50 220 LEU A O 1
ATOM 1804 N N . HIS A 1 221 ? -1.621 23.412 -3.911 1.00 90.62 221 HIS A N 1
ATOM 1805 C CA . HIS A 1 221 ? -2.383 24.648 -4.115 1.00 90.62 221 HIS A CA 1
ATOM 1806 C C . HIS A 1 221 ? -3.789 24.449 -3.555 1.00 90.62 221 HIS A C 1
ATOM 1808 O O . HIS A 1 221 ? -4.622 23.806 -4.188 1.00 90.62 221 HIS A O 1
ATOM 1814 N N . GLU A 1 222 ? -4.049 24.945 -2.348 1.00 88.44 222 GLU A N 1
ATOM 1815 C CA . GLU A 1 222 ? -5.337 24.795 -1.662 1.00 88.44 222 GLU A CA 1
ATOM 1816 C C . GLU A 1 222 ? -6.419 25.661 -2.330 1.00 88.44 222 GLU A C 1
ATOM 1818 O O . GLU A 1 222 ? -6.140 26.780 -2.772 1.00 88.44 222 GLU A O 1
ATOM 1823 N N . LYS A 1 223 ? -7.685 25.216 -2.311 1.00 84.38 223 LYS A N 1
ATOM 1824 C CA . LYS A 1 223 ? -8.813 25.944 -2.944 1.00 84.38 223 LYS A CA 1
ATOM 1825 C C . LYS A 1 223 ? -9.034 27.357 -2.396 1.00 84.38 223 LYS A C 1
ATOM 1827 O O . LYS A 1 223 ? -9.674 28.196 -3.027 1.00 84.38 223 LYS A O 1
ATOM 1832 N N . PHE A 1 224 ? -8.524 27.634 -1.198 1.00 80.81 224 PHE A N 1
ATOM 1833 C CA . PHE A 1 224 ? -8.611 28.945 -0.554 1.00 80.81 224 PHE A CA 1
ATOM 1834 C C . PHE A 1 224 ? -7.475 29.902 -0.963 1.00 80.81 224 PHE A C 1
ATOM 1836 O O . PHE A 1 224 ? -7.378 31.000 -0.415 1.00 80.81 224 PHE A O 1
ATOM 1843 N N . GLY A 1 225 ? -6.648 29.519 -1.944 1.00 79.69 225 GLY A N 1
ATOM 1844 C CA . GLY A 1 225 ? -5.560 30.335 -2.492 1.00 79.69 225 GLY A CA 1
ATOM 1845 C C . GLY A 1 225 ? -4.251 30.257 -1.703 1.00 79.69 225 GLY A C 1
ATOM 1846 O O . GLY A 1 225 ? -3.336 31.039 -1.959 1.00 79.69 225 GLY A O 1
ATO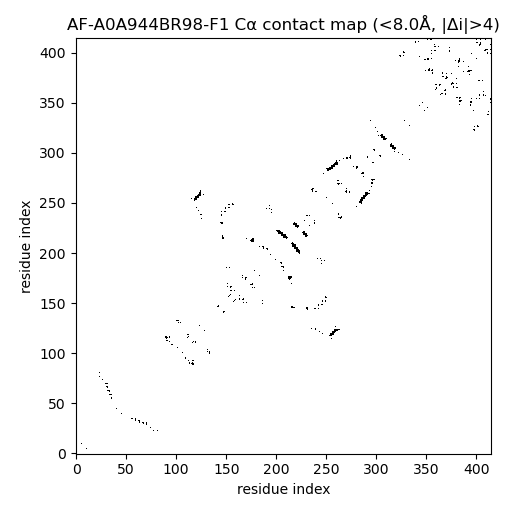M 1847 N N . GLU A 1 226 ? -4.157 29.342 -0.739 1.00 86.62 226 GLU A N 1
ATOM 1848 C CA . GLU A 1 226 ? -2.938 29.088 0.027 1.00 86.62 226 GLU A CA 1
ATOM 1849 C C . GLU A 1 226 ? -2.076 28.039 -0.680 1.00 86.62 226 GLU A C 1
ATOM 1851 O O . GLU A 1 226 ? -2.582 27.059 -1.219 1.00 86.62 226 GLU A O 1
ATOM 1856 N N . THR A 1 227 ? -0.759 28.217 -0.646 1.00 88.75 227 THR A N 1
ATOM 1857 C CA . THR A 1 227 ? 0.197 27.223 -1.146 1.00 88.75 227 THR A CA 1
ATOM 1858 C C . THR A 1 227 ? 0.977 26.645 0.021 1.00 88.75 227 THR A C 1
ATOM 1860 O O . THR A 1 227 ? 1.649 27.391 0.741 1.00 88.75 227 THR A O 1
ATOM 1863 N N . VAL A 1 228 ? 0.920 25.328 0.208 1.00 89.50 228 VAL A N 1
ATOM 1864 C CA . VAL A 1 228 ? 1.611 24.651 1.310 1.00 89.50 228 VAL A CA 1
ATOM 1865 C C . VAL A 1 228 ? 2.502 23.530 0.786 1.00 89.50 228 VAL A C 1
ATOM 1867 O O . VAL A 1 228 ? 2.088 22.696 -0.014 1.00 89.50 228 VAL A O 1
ATOM 1870 N N . ALA A 1 229 ? 3.753 23.489 1.242 1.00 88.88 229 ALA A N 1
ATOM 1871 C CA . ALA A 1 229 ? 4.629 22.358 0.958 1.00 88.88 229 ALA A CA 1
ATOM 1872 C C . ALA A 1 229 ? 4.111 21.105 1.679 1.00 88.88 229 ALA A C 1
ATOM 1874 O O . ALA A 1 229 ? 3.771 21.179 2.862 1.00 88.88 229 ALA A O 1
ATOM 1875 N N . LEU A 1 230 ? 4.119 19.948 1.010 1.00 87.50 230 LEU A N 1
ATOM 1876 C CA . LEU A 1 230 ? 3.631 18.682 1.570 1.00 87.50 230 LEU A CA 1
ATOM 1877 C C . LEU A 1 230 ? 4.298 18.368 2.916 1.00 87.50 230 LEU A C 1
ATOM 1879 O O . LEU A 1 230 ? 3.636 18.026 3.889 1.00 87.50 230 LEU A O 1
ATOM 1883 N N . ASN A 1 231 ? 5.613 18.560 3.018 1.00 85.00 231 ASN A N 1
ATOM 1884 C CA . ASN A 1 231 ? 6.343 18.297 4.261 1.00 85.00 231 ASN A CA 1
ATOM 1885 C C . ASN A 1 231 ? 5.913 19.201 5.435 1.00 85.00 231 ASN A C 1
ATOM 1887 O O . ASN A 1 231 ? 6.102 18.831 6.595 1.00 85.00 231 ASN A O 1
ATOM 1891 N N . SER A 1 232 ? 5.278 20.338 5.151 1.00 85.75 232 SER A N 1
ATOM 1892 C CA . SER A 1 232 ? 4.768 21.287 6.145 1.00 85.75 232 SER A CA 1
ATOM 1893 C C . SER A 1 232 ? 3.325 21.005 6.588 1.00 85.75 232 SER A C 1
ATOM 1895 O O . SER A 1 232 ? 2.833 21.690 7.484 1.00 85.75 232 SER A O 1
ATOM 1897 N N . THR A 1 233 ? 2.629 20.018 6.007 1.00 86.00 233 THR A N 1
ATOM 1898 C CA . THR A 1 233 ? 1.248 19.676 6.396 1.00 86.00 233 THR A CA 1
ATOM 1899 C C . THR A 1 233 ? 1.188 18.834 7.678 1.00 86.00 233 THR A C 1
ATOM 1901 O O . THR A 1 233 ? 2.206 18.526 8.297 1.00 86.00 233 THR A O 1
ATOM 1904 N N . SER A 1 234 ? -0.009 18.414 8.104 1.00 85.19 234 SER A N 1
ATOM 1905 C CA . SER A 1 234 ? -0.152 17.477 9.227 1.00 85.19 234 SER A CA 1
ATOM 1906 C C . SER A 1 234 ? 0.493 16.116 8.917 1.00 85.19 234 SER A C 1
ATOM 1908 O O . SER A 1 234 ? 0.573 15.707 7.756 1.00 85.19 234 SER A O 1
ATOM 1910 N N . ALA A 1 235 ? 0.922 15.390 9.957 1.00 82.94 235 ALA A N 1
ATOM 1911 C CA . ALA A 1 235 ? 1.507 14.052 9.811 1.00 82.94 235 ALA A CA 1
ATOM 1912 C C . ALA A 1 235 ? 0.551 13.067 9.120 1.00 82.94 235 ALA A C 1
ATOM 1914 O O . ALA A 1 235 ? 0.968 12.299 8.259 1.00 82.94 235 ALA A O 1
ATOM 1915 N N . GLY A 1 236 ? -0.747 13.145 9.438 1.00 84.75 236 GLY A N 1
ATOM 1916 C CA . GLY A 1 236 ? -1.771 12.338 8.776 1.00 84.75 236 GLY A CA 1
ATOM 1917 C C . GLY A 1 236 ? -1.862 12.623 7.278 1.00 84.75 236 GLY A C 1
ATOM 1918 O O . GLY A 1 236 ? -1.839 11.688 6.481 1.00 84.75 236 GLY A O 1
ATOM 1919 N N . ARG A 1 237 ? -1.889 13.903 6.884 1.00 86.19 237 ARG A N 1
ATOM 1920 C CA . ARG A 1 237 ? -1.959 14.301 5.470 1.00 86.19 237 ARG A CA 1
ATOM 1921 C C . ARG A 1 237 ? -0.706 13.884 4.698 1.00 86.19 237 ARG A C 1
ATOM 1923 O O . ARG A 1 237 ? -0.819 13.288 3.632 1.00 86.19 237 ARG A O 1
ATOM 1930 N N . ARG A 1 238 ? 0.483 14.078 5.280 1.00 87.75 238 ARG A N 1
ATOM 1931 C CA . ARG A 1 238 ? 1.761 13.603 4.717 1.00 87.75 238 ARG A CA 1
ATOM 1932 C C . ARG A 1 238 ? 1.782 12.098 4.472 1.00 87.75 238 ARG A C 1
ATOM 1934 O O . ARG A 1 238 ? 2.149 11.647 3.383 1.00 87.75 238 ARG A O 1
ATOM 1941 N N . TRP A 1 239 ? 1.379 11.326 5.480 1.00 88.12 239 TRP A N 1
ATOM 1942 C CA . TRP A 1 239 ? 1.305 9.873 5.384 1.00 88.12 239 TRP A CA 1
ATOM 1943 C C . TRP A 1 239 ? 0.305 9.442 4.307 1.00 88.12 2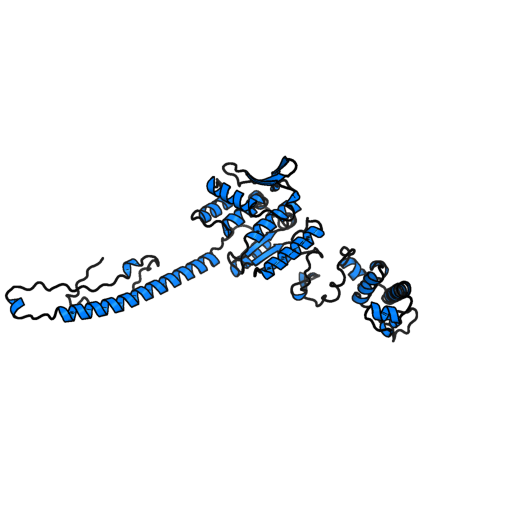39 TRP A C 1
ATOM 1945 O O . TRP A 1 239 ? 0.647 8.618 3.462 1.00 88.12 239 TRP A O 1
ATOM 1955 N N . TYR A 1 240 ? -0.890 10.043 4.284 1.00 88.31 240 TYR A N 1
ATOM 1956 C CA . TYR A 1 240 ? -1.937 9.700 3.321 1.00 88.31 240 TYR A CA 1
ATOM 1957 C C . TYR A 1 240 ? -1.513 9.974 1.875 1.00 88.31 240 TYR A C 1
ATOM 1959 O O . TYR A 1 240 ? -1.676 9.104 1.024 1.00 88.31 240 TYR A O 1
ATOM 1967 N N . PHE A 1 241 ? -0.898 11.127 1.595 1.00 88.50 241 PHE A N 1
ATOM 1968 C CA . PHE A 1 241 ? -0.370 11.435 0.261 1.00 88.50 241 PHE A CA 1
ATOM 1969 C C . PHE A 1 241 ? 0.710 10.444 -0.168 1.00 88.50 241 PHE A C 1
ATOM 1971 O O . PHE A 1 241 ? 0.690 9.947 -1.293 1.00 88.50 241 PHE A O 1
ATOM 1978 N N . THR A 1 242 ? 1.625 10.111 0.744 1.00 88.56 242 THR A N 1
ATOM 1979 C CA . THR A 1 242 ? 2.683 9.131 0.471 1.00 88.56 242 THR A CA 1
ATOM 1980 C C . THR A 1 242 ? 2.076 7.767 0.144 1.00 88.56 242 THR A C 1
ATOM 1982 O O . THR A 1 242 ? 2.385 7.181 -0.891 1.00 88.56 242 THR A O 1
ATOM 1985 N N . TYR A 1 243 ? 1.151 7.291 0.981 1.00 90.56 243 TYR A N 1
ATOM 1986 C CA . TYR A 1 243 ? 0.388 6.065 0.759 1.00 90.56 243 TYR A CA 1
ATOM 1987 C C . TYR A 1 243 ? -0.343 6.070 -0.590 1.00 90.56 243 TYR A C 1
ATOM 1989 O O . TYR A 1 243 ? -0.245 5.101 -1.343 1.00 90.56 243 TYR A O 1
ATOM 1997 N N . TYR A 1 244 ? -1.030 7.163 -0.921 1.00 90.00 244 TYR A N 1
ATOM 1998 C CA . TYR A 1 244 ? -1.826 7.285 -2.137 1.00 90.00 244 TYR A CA 1
ATOM 1999 C C . TYR A 1 244 ? -0.971 7.224 -3.408 1.00 90.00 244 TYR A C 1
ATOM 2001 O O . TYR A 1 244 ? -1.304 6.514 -4.356 1.00 90.00 244 TYR A O 1
ATOM 2009 N N . PHE A 1 245 ? 0.163 7.922 -3.446 1.00 88.44 245 PHE A N 1
ATOM 2010 C CA . PHE A 1 245 ? 1.039 7.832 -4.612 1.00 88.44 245 PHE A CA 1
ATOM 2011 C C . PHE A 1 245 ? 1.731 6.479 -4.699 1.00 88.44 245 PHE A C 1
ATOM 2013 O O . PHE A 1 245 ? 1.817 5.922 -5.791 1.00 88.44 245 PHE A O 1
ATOM 2020 N N . MET A 1 246 ? 2.156 5.905 -3.569 1.00 87.81 246 MET A N 1
ATOM 2021 C CA . MET A 1 246 ? 2.753 4.572 -3.560 1.00 87.81 246 MET A CA 1
ATOM 2022 C C . MET A 1 246 ? 1.773 3.506 -4.049 1.00 87.81 246 MET A C 1
ATOM 2024 O O . MET A 1 246 ? 2.139 2.726 -4.930 1.00 87.81 246 MET A O 1
ATOM 2028 N N . LYS A 1 247 ? 0.527 3.488 -3.549 1.00 88.88 247 LYS A N 1
ATOM 2029 C CA . LYS A 1 247 ? -0.464 2.469 -3.933 1.00 88.88 247 LYS A CA 1
ATOM 2030 C C . LYS A 1 247 ? -0.751 2.487 -5.436 1.00 88.88 247 LYS A C 1
ATOM 2032 O O . LYS A 1 247 ? -0.877 1.425 -6.036 1.00 88.88 247 LYS A O 1
ATOM 2037 N N . ASN A 1 248 ? -0.782 3.671 -6.055 1.00 88.12 248 ASN A N 1
ATOM 2038 C CA . ASN A 1 248 ? -1.075 3.829 -7.483 1.00 88.12 248 ASN A CA 1
ATOM 2039 C C . ASN A 1 248 ? 0.055 3.319 -8.391 1.00 88.12 248 ASN A C 1
ATOM 2041 O O . ASN A 1 248 ? -0.163 3.103 -9.580 1.00 88.12 248 ASN A O 1
ATOM 2045 N N . THR A 1 249 ? 1.252 3.089 -7.841 1.00 84.88 249 THR A N 1
ATOM 2046 C CA . THR A 1 249 ? 2.363 2.474 -8.584 1.00 84.88 249 THR A CA 1
ATOM 2047 C C . THR A 1 249 ? 2.389 0.946 -8.518 1.00 84.88 249 THR A C 1
ATOM 2049 O O . THR A 1 249 ? 3.164 0.322 -9.249 1.00 84.88 249 THR A O 1
ATOM 2052 N N . LEU A 1 250 ? 1.576 0.335 -7.648 1.00 87.06 250 LEU A N 1
ATOM 2053 C CA . LEU A 1 250 ? 1.572 -1.109 -7.421 1.00 87.06 250 LEU A CA 1
ATOM 2054 C C . LEU A 1 250 ? 0.923 -1.849 -8.592 1.00 87.06 250 LEU A C 1
ATOM 2056 O O . LEU A 1 250 ? -0.075 -1.408 -9.162 1.00 87.06 250 LEU A O 1
ATOM 2060 N N . ARG A 1 251 ? 1.481 -3.012 -8.936 1.00 87.25 251 ARG A N 1
ATOM 2061 C CA . ARG A 1 251 ? 0.988 -3.871 -10.021 1.00 87.25 251 ARG A CA 1
ATOM 2062 C C . ARG A 1 251 ? 0.608 -5.261 -9.497 1.00 87.25 251 ARG A C 1
ATOM 2064 O O . ARG A 1 251 ? 1.130 -5.684 -8.464 1.00 87.25 251 ARG A O 1
ATOM 2071 N N . PRO A 1 252 ? -0.255 -6.016 -10.206 1.00 88.81 252 PRO A N 1
ATOM 2072 C CA . PRO A 1 252 ? -0.572 -7.390 -9.826 1.00 88.81 252 PRO A CA 1
ATOM 2073 C C . PRO A 1 252 ? 0.700 -8.231 -9.625 1.00 88.81 252 PRO A C 1
ATOM 2075 O O . PRO A 1 252 ? 1.578 -8.279 -10.491 1.00 88.81 252 PRO A O 1
ATOM 2078 N N . GLY A 1 253 ? 0.797 -8.903 -8.478 1.00 85.62 253 GLY A N 1
ATOM 2079 C CA . GLY A 1 253 ? 1.964 -9.675 -8.052 1.00 85.62 253 GLY A CA 1
ATOM 2080 C C . GLY A 1 253 ? 2.965 -8.922 -7.167 1.00 85.62 253 GLY A C 1
ATOM 2081 O O . GLY A 1 253 ? 3.903 -9.562 -6.686 1.00 85.62 253 GLY A O 1
ATOM 2082 N N . ASP A 1 254 ? 2.777 -7.621 -6.931 1.00 85.69 254 ASP A N 1
ATOM 2083 C CA . ASP A 1 254 ? 3.563 -6.865 -5.950 1.00 85.69 254 ASP A CA 1
ATOM 2084 C C . ASP A 1 254 ? 3.178 -7.235 -4.506 1.00 85.69 254 ASP A C 1
ATOM 2086 O O . ASP A 1 254 ? 2.065 -7.688 -4.224 1.00 85.69 254 ASP A O 1
ATOM 2090 N N . LEU A 1 255 ? 4.122 -7.038 -3.585 1.00 86.31 255 LEU A N 1
ATOM 2091 C CA . LEU A 1 255 ? 3.933 -7.111 -2.140 1.00 86.31 255 LEU A CA 1
ATOM 2092 C C . LEU A 1 255 ? 4.013 -5.699 -1.564 1.00 86.31 255 LEU A C 1
ATOM 2094 O O . LEU A 1 255 ? 5.008 -5.003 -1.754 1.00 86.31 255 LEU A O 1
ATOM 2098 N N . PHE A 1 256 ? 2.996 -5.298 -0.817 1.00 89.88 256 PHE A N 1
ATOM 2099 C CA . PHE A 1 256 ? 2.951 -4.026 -0.125 1.00 89.88 256 PHE A CA 1
ATOM 2100 C C . PHE A 1 256 ? 2.904 -4.250 1.382 1.00 89.88 256 PHE A C 1
ATOM 2102 O O . PHE A 1 256 ? 1.974 -4.869 1.896 1.00 89.88 256 PHE A O 1
ATOM 2109 N N . ILE A 1 257 ? 3.931 -3.772 2.082 1.00 88.50 257 ILE A N 1
ATOM 2110 C CA . ILE A 1 257 ? 4.029 -3.868 3.536 1.00 88.50 257 ILE A CA 1
ATOM 2111 C C . ILE A 1 257 ? 3.844 -2.481 4.136 1.00 88.50 257 ILE A C 1
ATOM 2113 O O . ILE A 1 257 ? 4.551 -1.549 3.753 1.00 88.50 257 ILE A O 1
ATOM 2117 N N . VAL A 1 258 ? 2.919 -2.345 5.081 1.00 88.62 258 VAL A N 1
ATOM 2118 C CA . VAL A 1 258 ? 2.633 -1.062 5.728 1.00 88.62 258 VAL A CA 1
ATOM 2119 C C . VAL A 1 258 ? 2.703 -1.219 7.239 1.00 88.62 258 VAL A C 1
ATOM 2121 O O . VAL A 1 258 ? 2.010 -2.049 7.814 1.00 88.62 258 VAL A O 1
ATOM 2124 N N . ASP A 1 259 ? 3.554 -0.441 7.893 1.00 86.00 259 ASP A N 1
ATOM 2125 C CA . ASP A 1 259 ? 3.610 -0.406 9.353 1.00 86.00 259 ASP A CA 1
ATOM 2126 C C . ASP A 1 259 ? 2.593 0.610 9.879 1.00 86.00 259 ASP A C 1
ATOM 2128 O O . ASP A 1 259 ? 2.641 1.763 9.453 1.00 86.00 259 ASP A O 1
ATOM 2132 N N . GLU A 1 260 ? 1.687 0.174 10.759 1.00 86.38 260 GLU A N 1
ATOM 2133 C CA . GLU A 1 260 ? 0.632 0.968 11.410 1.00 86.38 260 GLU A CA 1
ATOM 2134 C C . GLU A 1 260 ? -0.034 1.999 10.468 1.00 86.38 260 GLU A C 1
ATOM 2136 O O . GLU A 1 260 ? 0.147 3.215 10.633 1.00 86.38 260 GLU A O 1
ATOM 2141 N N . PRO A 1 261 ? -0.775 1.540 9.436 1.00 89.44 261 PRO A N 1
ATOM 2142 C CA . PRO A 1 261 ? -1.368 2.437 8.462 1.00 89.44 261 PRO A CA 1
ATOM 2143 C C . PRO A 1 261 ? -2.347 3.402 9.126 1.00 89.44 261 PRO A C 1
ATOM 2145 O O . PRO A 1 261 ? -3.034 3.056 10.080 1.00 89.44 261 PRO A O 1
ATOM 2148 N N . ALA A 1 262 ? -2.444 4.617 8.588 1.00 84.88 262 ALA A N 1
ATOM 2149 C CA . ALA A 1 262 ? -3.469 5.596 8.942 1.00 84.88 262 ALA A CA 1
ATOM 2150 C C . ALA A 1 262 ? -3.572 5.954 10.443 1.00 84.88 262 ALA A C 1
ATOM 2152 O O . ALA A 1 262 ? -4.576 6.530 10.858 1.00 84.88 262 ALA A O 1
ATOM 2153 N N . ALA A 1 263 ? -2.537 5.691 11.250 1.00 84.44 263 ALA A N 1
ATOM 2154 C CA . ALA A 1 263 ? -2.555 5.892 12.703 1.00 84.44 263 ALA A CA 1
ATOM 2155 C C . ALA A 1 263 ? -2.952 7.317 13.129 1.00 84.44 263 ALA A C 1
ATOM 2157 O O . ALA A 1 263 ? -3.634 7.509 14.133 1.00 84.44 263 ALA A O 1
ATOM 2158 N N . MET A 1 264 ? -2.527 8.326 12.357 1.00 82.25 264 MET A N 1
ATOM 2159 C CA . MET A 1 264 ? -2.832 9.743 12.604 1.00 82.25 264 MET A CA 1
ATOM 2160 C C . MET A 1 264 ? -4.118 10.229 11.936 1.00 82.25 264 MET A C 1
ATOM 2162 O O . MET A 1 264 ? -4.454 11.408 12.048 1.00 82.25 264 MET A O 1
ATOM 2166 N N . LEU A 1 265 ? -4.806 9.370 11.186 1.00 83.75 265 LEU A N 1
ATOM 2167 C CA . LEU A 1 265 ? -6.038 9.736 10.503 1.00 83.75 265 LEU A CA 1
ATOM 2168 C C . LEU A 1 265 ? -7.242 9.555 11.424 1.00 83.75 265 LEU A C 1
ATOM 2170 O O . LEU A 1 265 ? -7.252 8.714 12.321 1.00 83.75 265 LEU A O 1
ATOM 2174 N N . HIS A 1 266 ? -8.290 10.337 11.171 1.00 79.25 266 HIS A N 1
ATOM 2175 C CA . HIS A 1 266 ? -9.576 10.175 11.843 1.00 79.25 266 HIS A CA 1
ATOM 2176 C C . HIS A 1 266 ? -10.157 8.769 11.570 1.00 79.25 266 HIS A C 1
ATOM 2178 O O . HIS A 1 266 ? -9.981 8.267 10.458 1.00 79.25 266 HIS A O 1
ATOM 2184 N N . PRO A 1 267 ? -10.911 8.143 12.498 1.00 75.56 267 PRO A N 1
ATOM 2185 C CA . PRO A 1 267 ? -11.480 6.802 12.312 1.00 75.56 267 PRO A CA 1
ATOM 2186 C C . PRO A 1 267 ? -12.202 6.562 10.981 1.00 75.56 267 PRO A C 1
ATOM 2188 O O . PRO A 1 267 ? -12.078 5.497 10.386 1.00 75.56 267 PRO A O 1
ATOM 2191 N N . ILE A 1 268 ? -12.936 7.563 10.486 1.00 76.31 268 ILE A N 1
ATOM 2192 C CA . ILE A 1 268 ? -13.616 7.490 9.180 1.00 76.31 268 ILE A CA 1
ATOM 2193 C C . ILE A 1 268 ? -12.599 7.298 8.044 1.00 76.31 268 ILE A C 1
ATOM 2195 O O . ILE A 1 268 ? -12.780 6.430 7.199 1.00 76.31 268 ILE A O 1
ATOM 2199 N N . ALA A 1 269 ? -11.499 8.050 8.057 1.00 81.50 269 ALA A N 1
ATOM 2200 C CA . ALA A 1 269 ? -10.438 7.931 7.063 1.00 81.50 269 ALA A CA 1
ATOM 2201 C C . ALA A 1 269 ? -9.650 6.616 7.204 1.00 81.50 269 ALA A C 1
ATOM 2203 O O . ALA A 1 269 ? -9.238 6.041 6.203 1.00 81.50 269 ALA A O 1
ATOM 2204 N N . GLN A 1 270 ? -9.494 6.089 8.424 1.00 86.19 270 GLN A N 1
ATOM 2205 C CA . GLN A 1 270 ? -8.895 4.763 8.633 1.00 86.19 270 GLN A CA 1
ATOM 2206 C C . GLN A 1 270 ? -9.730 3.647 7.985 1.00 86.19 270 GLN A C 1
ATOM 2208 O O . GLN A 1 270 ? -9.167 2.752 7.359 1.00 86.19 270 GLN A O 1
ATOM 2213 N N . LYS A 1 271 ? -11.066 3.728 8.065 1.00 83.81 271 LYS A N 1
ATOM 2214 C CA . LYS A 1 271 ? -11.969 2.788 7.375 1.00 83.81 271 LYS A CA 1
ATOM 2215 C C . LYS A 1 271 ? -11.863 2.880 5.852 1.00 83.81 271 LYS A C 1
ATOM 2217 O O . LYS A 1 271 ? -11.907 1.855 5.179 1.00 83.81 271 LYS A O 1
ATOM 2222 N N . GLU A 1 272 ? -11.701 4.084 5.307 1.00 86.62 272 GLU A N 1
ATOM 2223 C CA . GLU A 1 272 ? -11.456 4.251 3.870 1.00 86.62 272 GLU A CA 1
ATOM 2224 C C . GLU A 1 272 ? -10.125 3.622 3.452 1.00 86.62 272 GLU A C 1
ATOM 2226 O O . GLU A 1 272 ? -10.083 2.873 2.481 1.00 86.62 272 GLU A O 1
ATOM 2231 N N . VAL A 1 273 ? -9.055 3.830 4.224 1.00 90.75 273 VAL A N 1
ATOM 2232 C CA . VAL A 1 273 ? -7.761 3.175 3.972 1.00 90.75 273 VAL A CA 1
ATOM 2233 C C . VAL A 1 273 ? -7.887 1.651 4.039 1.00 90.75 273 VAL A C 1
ATOM 2235 O O . VAL A 1 273 ? -7.358 0.972 3.165 1.00 90.75 273 VAL A O 1
ATOM 2238 N N . MET A 1 274 ? -8.622 1.097 5.012 1.00 90.38 274 MET A N 1
ATOM 2239 C CA . MET A 1 274 ? -8.930 -0.341 5.057 1.00 90.38 274 MET A CA 1
ATOM 2240 C C . MET A 1 274 ? -9.569 -0.815 3.745 1.00 90.38 274 MET A C 1
ATOM 2242 O O . MET A 1 274 ? -9.096 -1.773 3.133 1.00 90.38 274 MET A O 1
ATOM 2246 N N . ARG A 1 275 ? -10.625 -0.129 3.289 1.00 89.56 275 ARG A N 1
ATOM 2247 C CA . ARG A 1 275 ? -11.314 -0.464 2.036 1.00 89.56 275 ARG A CA 1
ATOM 2248 C C . ARG A 1 275 ? -10.344 -0.460 0.854 1.00 89.56 275 ARG A C 1
ATOM 2250 O O . ARG A 1 275 ? -10.331 -1.410 0.077 1.00 89.56 275 ARG A O 1
ATOM 2257 N N . GLU A 1 276 ? -9.500 0.561 0.748 1.00 92.19 276 GLU A N 1
ATOM 2258 C CA . GLU A 1 276 ? -8.497 0.659 -0.315 1.00 92.19 276 GLU A CA 1
ATOM 2259 C C . GLU A 1 276 ? -7.454 -0.471 -0.244 1.00 92.19 276 GLU A C 1
ATOM 2261 O O . GLU A 1 276 ? -7.093 -1.034 -1.276 1.00 92.19 276 GLU A O 1
ATOM 2266 N N . LEU A 1 277 ? -6.999 -0.868 0.951 1.00 92.94 277 LEU A N 1
ATOM 2267 C CA . LEU A 1 277 ? -6.084 -2.006 1.122 1.00 92.94 277 LEU A CA 1
ATOM 2268 C C . LEU A 1 277 ? -6.713 -3.335 0.661 1.00 92.94 277 LEU A C 1
ATOM 2270 O O . LEU A 1 277 ? -6.038 -4.134 0.009 1.00 92.94 277 LEU A O 1
ATOM 2274 N N . LEU A 1 278 ? -8.002 -3.555 0.936 1.00 91.75 278 LEU A N 1
ATOM 2275 C CA . LEU A 1 278 ? -8.745 -4.730 0.456 1.00 91.75 278 LEU A CA 1
ATOM 2276 C C . LEU A 1 278 ? -8.955 -4.705 -1.070 1.00 91.75 278 LEU A C 1
ATOM 2278 O O . LEU A 1 278 ? -8.895 -5.740 -1.741 1.00 91.75 278 LEU A O 1
ATOM 2282 N N . GLU A 1 279 ? -9.151 -3.524 -1.656 1.00 92.50 279 GLU A N 1
ATOM 2283 C CA . GLU A 1 279 ? -9.224 -3.361 -3.113 1.00 92.50 279 GLU A CA 1
ATOM 2284 C C . GLU A 1 279 ? -7.896 -3.728 -3.794 1.00 92.50 279 GLU A C 1
ATOM 2286 O O . GLU A 1 279 ? -7.902 -4.405 -4.826 1.00 92.50 279 GLU A O 1
ATOM 2291 N N . LEU A 1 280 ? -6.747 -3.378 -3.198 1.00 93.25 280 LEU A N 1
ATOM 2292 C CA . LEU A 1 280 ? -5.434 -3.794 -3.713 1.00 93.25 280 LEU A CA 1
ATOM 2293 C C . LEU A 1 280 ? -5.302 -5.324 -3.760 1.00 93.25 280 LEU A C 1
ATOM 2295 O O . LEU A 1 280 ? -4.809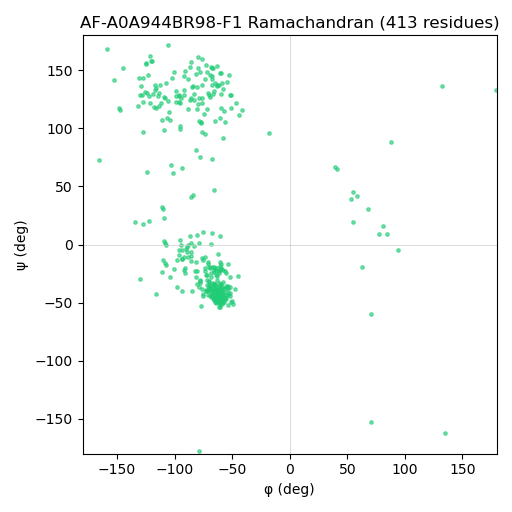 -5.860 -4.757 1.00 93.25 280 LEU A O 1
ATOM 2299 N N . GLN A 1 281 ? -5.800 -6.032 -2.740 1.00 90.94 281 GLN A N 1
ATOM 2300 C CA . GLN A 1 281 ? -5.836 -7.499 -2.735 1.00 90.94 281 GLN A CA 1
ATOM 2301 C C . GLN A 1 281 ? -6.622 -8.052 -3.926 1.00 90.94 281 GLN A C 1
ATOM 2303 O O . GLN A 1 281 ? -6.158 -8.969 -4.609 1.00 90.94 281 GLN A O 1
ATOM 2308 N N . THR A 1 282 ? -7.787 -7.469 -4.209 1.00 90.19 282 THR A N 1
ATOM 2309 C CA . THR A 1 282 ? -8.635 -7.868 -5.345 1.00 90.19 282 THR A CA 1
ATOM 2310 C C . THR A 1 282 ? -7.929 -7.639 -6.687 1.00 90.19 282 THR A C 1
ATOM 2312 O O . THR A 1 282 ? -8.090 -8.427 -7.618 1.00 90.19 282 THR A O 1
ATOM 2315 N N . ASN A 1 283 ? -7.058 -6.630 -6.761 1.00 92.25 283 ASN A N 1
ATOM 2316 C CA . ASN A 1 283 ? -6.213 -6.339 -7.922 1.00 92.25 283 ASN A CA 1
ATOM 2317 C C . ASN A 1 283 ? -4.952 -7.225 -8.013 1.00 92.25 283 ASN A C 1
ATOM 2319 O O . ASN A 1 283 ? -4.087 -6.997 -8.858 1.00 92.25 283 ASN A O 1
ATOM 2323 N N . GLY A 1 284 ? -4.827 -8.253 -7.168 1.00 91.25 284 GLY A N 1
ATOM 2324 C CA . GLY A 1 284 ? -3.720 -9.208 -7.199 1.00 91.25 284 GLY A CA 1
ATOM 2325 C C . GLY A 1 284 ? -2.443 -8.721 -6.513 1.00 91.25 284 GLY A C 1
ATOM 2326 O O . GLY A 1 284 ? -1.382 -9.308 -6.734 1.00 91.25 284 GLY A O 1
ATOM 2327 N N . ILE A 1 285 ? -2.517 -7.669 -5.697 1.00 93.94 285 ILE A N 1
ATOM 2328 C CA . ILE A 1 285 ? -1.407 -7.180 -4.870 1.00 93.94 285 ILE A CA 1
ATOM 2329 C C . ILE A 1 285 ? -1.493 -7.856 -3.499 1.00 93.94 285 ILE A C 1
ATOM 2331 O O . ILE A 1 285 ? -2.554 -7.913 -2.888 1.00 93.94 285 ILE A O 1
ATOM 2335 N N . LYS A 1 286 ? -0.382 -8.372 -2.977 1.00 91.88 286 LYS A N 1
ATOM 2336 C CA . LYS A 1 286 ? -0.342 -8.904 -1.608 1.00 91.88 286 LYS A CA 1
ATOM 2337 C C . LYS A 1 286 ? -0.122 -7.758 -0.637 1.00 91.88 286 LYS A C 1
ATOM 2339 O O . LYS A 1 286 ? 0.823 -7.000 -0.815 1.00 91.88 286 LYS A O 1
ATOM 2344 N N . VAL A 1 287 ? -0.942 -7.657 0.401 1.00 93.00 287 VAL A N 1
ATOM 2345 C CA . VAL A 1 287 ? -0.821 -6.614 1.425 1.00 93.00 287 VAL A CA 1
ATOM 2346 C C . VAL A 1 287 ? -0.532 -7.268 2.774 1.00 93.00 287 VAL A C 1
ATOM 2348 O O . VAL A 1 287 ? -1.184 -8.245 3.134 1.00 93.00 287 VAL A O 1
ATOM 2351 N N . ILE A 1 288 ? 0.449 -6.747 3.511 1.00 91.69 288 ILE A N 1
ATOM 2352 C CA . ILE A 1 288 ? 0.734 -7.120 4.904 1.00 91.69 288 ILE A CA 1
ATOM 2353 C C . ILE A 1 288 ? 0.839 -5.831 5.708 1.00 91.69 288 ILE A C 1
ATOM 2355 O O . ILE A 1 288 ? 1.597 -4.940 5.337 1.00 91.69 288 ILE A O 1
ATOM 2359 N N . TYR A 1 289 ? 0.121 -5.719 6.818 1.00 91.75 289 TYR A N 1
ATOM 2360 C CA . TYR A 1 289 ? 0.263 -4.559 7.686 1.00 91.75 289 TYR A CA 1
ATOM 2361 C C . TYR A 1 289 ? 0.098 -4.917 9.160 1.00 91.75 289 TYR A C 1
ATOM 2363 O O . TYR A 1 289 ? -0.566 -5.892 9.508 1.00 91.75 289 TYR A O 1
ATOM 2371 N N . SER A 1 290 ? 0.749 -4.138 10.019 1.00 89.12 290 SER A N 1
ATOM 2372 C CA . SER A 1 290 ? 0.544 -4.135 11.469 1.00 89.12 290 SER A CA 1
ATOM 2373 C C . SER A 1 290 ? -0.504 -3.083 11.811 1.00 89.12 290 SER A C 1
ATOM 2375 O O . SER A 1 290 ? -0.560 -2.046 11.156 1.00 89.12 290 SER A O 1
ATOM 2377 N N . THR A 1 291 ? -1.341 -3.320 12.821 1.00 87.25 291 THR A N 1
ATOM 2378 C CA . THR A 1 291 ? -2.180 -2.248 13.356 1.00 87.25 291 THR A CA 1
ATOM 2379 C C . THR A 1 291 ? -2.550 -2.465 14.820 1.00 87.25 291 THR A C 1
ATOM 2381 O O . THR A 1 291 ? -2.843 -3.582 15.247 1.00 87.25 291 THR A O 1
ATOM 2384 N N . HIS A 1 292 ? -2.576 -1.377 15.578 1.00 82.44 292 HIS A N 1
ATOM 2385 C CA . HIS A 1 292 ? -3.272 -1.237 16.849 1.00 82.44 292 HIS A CA 1
ATOM 2386 C C . HIS A 1 292 ? -4.688 -0.686 16.661 1.00 82.44 292 HIS A C 1
ATOM 2388 O O . HIS A 1 292 ? -5.470 -0.674 17.612 1.00 82.44 292 HIS A O 1
ATOM 2394 N N . SER A 1 293 ? -5.023 -0.210 15.457 1.00 81.06 293 SER A N 1
ATOM 2395 C CA . SER A 1 293 ? -6.332 0.341 15.164 1.00 81.06 293 SER A CA 1
ATOM 2396 C C . SER A 1 293 ? -7.370 -0.758 14.919 1.00 81.06 293 SER A C 1
ATOM 2398 O O . SER A 1 293 ? -7.289 -1.508 13.944 1.00 81.06 293 SER A O 1
ATOM 2400 N N . PRO A 1 294 ? -8.439 -0.786 15.718 1.00 73.62 294 PRO A N 1
ATOM 2401 C CA . PRO A 1 294 ? -9.589 -1.657 15.483 1.00 73.62 294 PRO A CA 1
ATOM 2402 C C . PRO A 1 294 ? -10.366 -1.314 14.200 1.00 73.62 294 PRO A C 1
ATOM 2404 O O . PRO A 1 294 ? -11.085 -2.161 13.682 1.00 73.62 294 PRO A O 1
ATOM 2407 N N . TYR A 1 295 ? -10.217 -0.103 13.647 1.00 79.19 295 TYR A N 1
ATOM 2408 C CA . TYR A 1 295 ? -10.834 0.274 12.365 1.00 79.19 295 TYR A CA 1
ATOM 2409 C C . TYR A 1 295 ? -10.105 -0.315 11.150 1.00 79.19 295 TYR A C 1
ATOM 2411 O O . TYR A 1 295 ? -10.625 -0.248 10.037 1.00 79.19 295 TYR A O 1
ATOM 2419 N N . LEU A 1 296 ? -8.912 -0.873 11.370 1.00 85.00 296 LEU A N 1
ATOM 2420 C CA . LEU A 1 296 ? -8.063 -1.512 10.370 1.00 85.00 296 LEU A CA 1
ATOM 2421 C C . LEU A 1 296 ? -8.000 -3.037 10.561 1.00 85.00 296 LEU A C 1
ATOM 2423 O O . LEU A 1 296 ? -7.089 -3.693 10.056 1.00 85.00 296 LEU A O 1
ATOM 2427 N N . VAL A 1 297 ? -8.995 -3.626 11.222 1.00 84.06 297 VAL A N 1
ATOM 2428 C CA . VAL A 1 297 ? -9.174 -5.082 11.269 1.00 84.06 297 VAL A CA 1
ATOM 2429 C C . VAL A 1 297 ? -10.175 -5.498 10.181 1.00 84.06 297 VAL A C 1
ATOM 2431 O O . VAL A 1 297 ? -11.287 -4.968 10.169 1.00 84.06 297 VAL A O 1
ATOM 2434 N N . PRO A 1 298 ? -9.801 -6.384 9.238 1.00 82.88 298 PRO A N 1
ATOM 2435 C CA . PRO A 1 298 ? -10.681 -6.797 8.152 1.00 82.88 298 PRO A CA 1
ATOM 2436 C C . PRO A 1 298 ? -11.687 -7.850 8.629 1.00 82.88 298 PRO A C 1
ATOM 2438 O O . PRO A 1 298 ? -11.456 -8.557 9.609 1.00 82.88 298 PRO A O 1
ATOM 2441 N N . ASP A 1 299 ? -12.773 -8.024 7.874 1.00 74.75 299 ASP A N 1
ATOM 2442 C CA . ASP A 1 299 ? -13.770 -9.066 8.159 1.00 74.75 299 ASP A CA 1
ATOM 2443 C C . ASP A 1 299 ? -13.237 -10.493 7.911 1.00 74.75 299 ASP A C 1
ATOM 2445 O O . ASP A 1 299 ? -13.780 -11.464 8.446 1.00 74.75 299 ASP A O 1
ATOM 2449 N N . ASP A 1 300 ? -12.168 -10.645 7.116 1.00 80.00 300 ASP A N 1
ATOM 2450 C CA . ASP A 1 300 ? -11.484 -11.928 6.918 1.00 80.00 300 ASP A CA 1
ATOM 2451 C C . ASP A 1 300 ? -10.510 -12.225 8.064 1.00 80.00 300 ASP A C 1
ATOM 2453 O O . ASP A 1 300 ? -9.297 -12.047 7.959 1.00 80.00 300 ASP A O 1
ATOM 2457 N N . TRP A 1 301 ? -11.048 -12.736 9.164 1.00 74.12 301 TRP A N 1
ATOM 2458 C CA . TRP A 1 301 ? -10.279 -13.073 10.362 1.00 74.12 301 TRP A CA 1
ATOM 2459 C C . TRP A 1 301 ? -9.183 -14.124 10.155 1.00 74.12 301 TRP A C 1
ATOM 2461 O O . TRP A 1 301 ? -8.257 -14.194 10.958 1.00 74.12 301 TRP A O 1
ATOM 2471 N N . ASN A 1 302 ? -9.225 -14.913 9.075 1.00 78.56 302 ASN A N 1
ATOM 2472 C CA . ASN A 1 302 ? -8.151 -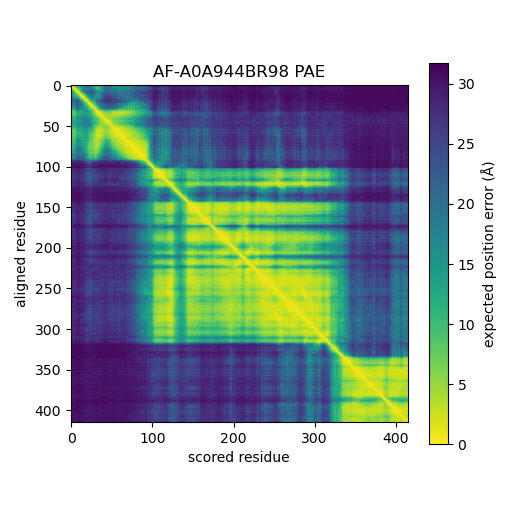15.872 8.792 1.00 78.56 302 ASN A CA 1
ATOM 2473 C C . ASN A 1 302 ? -6.822 -15.172 8.478 1.00 78.56 302 ASN A C 1
ATOM 2475 O O . ASN A 1 302 ? -5.764 -15.779 8.638 1.00 78.56 302 ASN A O 1
ATOM 2479 N N . SER A 1 303 ? -6.893 -13.913 8.035 1.00 83.00 303 SER A N 1
ATOM 2480 C CA . SER A 1 303 ? -5.749 -13.050 7.744 1.00 83.00 303 SER A CA 1
ATOM 2481 C C . SER A 1 303 ? -5.220 -12.295 8.971 1.00 83.00 303 SER A C 1
ATOM 2483 O O . SER A 1 303 ? -4.171 -11.657 8.891 1.00 83.00 303 SER A O 1
ATOM 2485 N N . VAL A 1 304 ? -5.911 -12.378 10.116 1.00 84.12 304 VAL A N 1
ATOM 2486 C CA . VAL A 1 304 ? -5.578 -11.624 11.329 1.00 84.12 304 VAL A CA 1
ATOM 2487 C C . VAL A 1 304 ? -4.698 -12.464 12.252 1.00 84.12 304 VAL A C 1
ATOM 2489 O O . VAL A 1 304 ? -5.052 -13.573 12.652 1.00 84.12 304 VAL A O 1
ATOM 2492 N N . HIS A 1 305 ? -3.551 -11.901 12.626 1.00 86.12 305 HIS A N 1
ATOM 2493 C CA . HIS A 1 305 ? -2.615 -12.502 13.570 1.00 86.12 305 HIS A CA 1
ATOM 2494 C C . HIS A 1 305 ? -2.418 -11.563 14.757 1.00 86.12 305 HIS A C 1
ATOM 2496 O O . HIS A 1 305 ? -1.985 -10.423 14.585 1.00 86.12 305 HIS A O 1
ATOM 2502 N N . PHE A 1 306 ? -2.709 -12.045 15.964 1.00 82.06 306 PHE A N 1
ATOM 2503 C CA . PHE A 1 306 ? -2.488 -11.279 17.183 1.00 82.06 306 PHE A CA 1
ATOM 2504 C C . PHE A 1 306 ? -1.049 -11.437 17.641 1.00 82.06 306 PHE A C 1
ATOM 2506 O O . PHE A 1 306 ? -0.491 -12.535 17.641 1.00 82.06 306 PHE A O 1
ATOM 2513 N N . VAL A 1 307 ? -0.451 -10.321 18.042 1.00 83.94 307 VAL A N 1
ATOM 2514 C CA . VAL A 1 307 ? 0.918 -10.271 18.543 1.00 83.94 307 VAL A CA 1
ATOM 2515 C C . VAL A 1 307 ? 0.868 -9.779 19.982 1.00 83.94 307 VAL A C 1
ATOM 2517 O O . VAL A 1 307 ? 0.418 -8.664 20.241 1.00 83.94 307 VAL A O 1
ATOM 2520 N N . THR A 1 308 ? 1.322 -10.604 20.923 1.00 77.88 308 THR A N 1
ATOM 2521 C CA . THR A 1 308 ? 1.318 -10.292 22.357 1.00 77.88 308 THR A CA 1
ATOM 2522 C C . THR A 1 308 ? 2.720 -10.384 22.946 1.00 77.88 308 THR A C 1
ATOM 2524 O O . THR A 1 308 ? 3.548 -11.198 22.539 1.00 77.88 308 THR A O 1
ATOM 2527 N N . MET A 1 309 ? 3.004 -9.525 23.925 1.00 80.00 309 MET A N 1
ATOM 2528 C CA . MET A 1 309 ? 4.207 -9.640 24.746 1.00 80.00 309 MET A CA 1
ATOM 2529 C C . MET A 1 309 ? 3.928 -10.544 25.944 1.00 80.00 309 MET A C 1
ATOM 2531 O O . MET A 1 309 ? 3.124 -10.210 26.812 1.00 80.00 309 MET A O 1
ATOM 2535 N N . GLU A 1 310 ? 4.633 -11.665 26.011 1.00 82.06 310 GLU A N 1
ATOM 2536 C CA . GLU A 1 310 ? 4.618 -12.594 27.135 1.00 82.06 310 GLU A CA 1
ATOM 2537 C C . GLU A 1 310 ? 5.911 -12.489 27.956 1.00 82.06 310 GLU A C 1
ATOM 2539 O O . GLU A 1 310 ? 6.889 -11.852 27.560 1.00 82.06 310 GLU A O 1
ATOM 2544 N N . GLN A 1 311 ? 5.950 -13.159 29.113 1.00 79.62 311 GLN A N 1
ATOM 2545 C CA . GLN A 1 311 ? 7.116 -13.150 30.009 1.00 79.62 311 GLN A CA 1
ATOM 2546 C C . GLN A 1 311 ? 8.407 -13.680 29.356 1.00 79.62 311 GLN A C 1
ATOM 2548 O O . GLN A 1 311 ? 9.500 -13.385 29.837 1.00 79.62 311 GLN A O 1
ATOM 2553 N N . HIS A 1 312 ? 8.296 -14.469 28.284 1.00 80.31 312 HIS A N 1
ATOM 2554 C CA . HIS A 1 312 ? 9.427 -15.093 27.592 1.00 80.31 312 HIS A CA 1
ATOM 2555 C C . HIS A 1 312 ? 9.709 -14.500 26.203 1.00 80.31 312 HIS A C 1
ATOM 2557 O O . HIS A 1 312 ? 10.617 -14.972 25.521 1.00 80.31 312 HIS A O 1
ATOM 2563 N N . GLY A 1 313 ? 8.971 -13.464 25.788 1.00 83.25 313 GLY A N 1
ATOM 2564 C CA . GLY A 1 313 ? 9.141 -12.808 24.491 1.00 83.25 313 GLY A CA 1
ATOM 2565 C C . GLY A 1 313 ? 7.819 -12.548 23.774 1.00 83.25 313 GLY A C 1
ATOM 2566 O O . GLY A 1 313 ? 6.754 -12.548 24.383 1.00 83.25 313 GLY A O 1
ATOM 2567 N N . THR A 1 314 ? 7.897 -12.300 22.470 1.00 83.75 314 THR A N 1
ATOM 2568 C CA . THR A 1 314 ? 6.725 -12.056 21.625 1.00 83.75 314 THR A CA 1
ATOM 2569 C C . THR A 1 314 ? 6.098 -13.376 21.187 1.00 83.75 314 THR A C 1
ATOM 2571 O O . THR A 1 314 ? 6.771 -14.197 20.562 1.00 83.75 314 THR A O 1
ATOM 2574 N N . ALA A 1 315 ? 4.812 -13.555 21.472 1.00 79.56 315 ALA A N 1
ATOM 2575 C CA . ALA A 1 315 ? 4.009 -14.653 20.957 1.00 79.56 315 ALA A CA 1
ATOM 2576 C C . ALA A 1 315 ? 3.125 -14.156 19.807 1.00 79.56 315 ALA A C 1
ATOM 2578 O O . ALA A 1 315 ? 2.636 -13.024 19.820 1.00 79.56 315 ALA A O 1
ATOM 2579 N N . VAL A 1 316 ? 2.940 -15.009 18.800 1.00 83.00 316 VAL A N 1
ATOM 2580 C CA . VAL A 1 316 ? 1.984 -14.780 17.715 1.00 83.00 316 VAL A CA 1
ATOM 2581 C C . VAL A 1 316 ? 0.902 -15.830 17.841 1.00 83.00 316 VAL A C 1
ATOM 2583 O O . VAL A 1 316 ? 1.183 -17.027 17.755 1.00 83.00 316 VAL A O 1
ATOM 2586 N N . THR A 1 317 ? -0.328 -15.386 18.044 1.00 74.06 317 THR A N 1
ATOM 2587 C CA . THR A 1 317 ? -1.486 -16.261 18.144 1.00 74.06 317 THR A CA 1
ATOM 2588 C C . THR A 1 317 ? -2.425 -16.003 16.978 1.00 74.06 317 THR A C 1
ATOM 2590 O O . THR A 1 317 ? -2.830 -14.882 16.679 1.00 74.06 317 THR A O 1
ATOM 2593 N N . GLN A 1 318 ? -2.780 -17.087 16.300 1.00 66.44 318 GLN A N 1
ATOM 2594 C CA . GLN A 1 318 ? -3.920 -17.131 15.396 1.00 66.44 318 GLN A CA 1
ATOM 2595 C C . GLN A 1 318 ? -5.040 -17.831 16.168 1.00 66.44 318 GLN A C 1
ATOM 2597 O O . GLN A 1 318 ? -5.414 -18.965 15.875 1.00 66.44 318 GLN A O 1
ATOM 2602 N N . GLU A 1 319 ? -5.466 -17.236 17.285 1.00 54.47 319 GLU A N 1
ATOM 2603 C CA . GLU A 1 319 ? -6.602 -17.792 18.014 1.00 54.47 319 GLU A CA 1
ATOM 2604 C C . GLU A 1 319 ? -7.867 -17.628 17.170 1.00 54.47 319 GLU A C 1
ATOM 2606 O O . GLU A 1 319 ? -8.060 -16.607 16.511 1.00 54.47 319 GLU A O 1
ATOM 2611 N N . ASN A 1 320 ? -8.771 -18.608 17.254 1.00 46.97 320 ASN A N 1
ATOM 2612 C CA . ASN A 1 320 ? -10.170 -18.490 16.833 1.00 46.97 320 ASN A CA 1
ATOM 2613 C C . ASN A 1 320 ? -10.921 -17.468 17.725 1.00 46.97 320 ASN A C 1
ATOM 2615 O O . ASN A 1 320 ? -12.040 -17.713 18.164 1.00 46.97 320 ASN A O 1
ATOM 2619 N N . CYS A 1 321 ? -10.350 -16.285 17.966 1.00 44.75 321 CYS A N 1
ATOM 2620 C CA . CYS A 1 321 ? -11.040 -15.114 18.517 1.00 44.75 321 CYS A CA 1
ATOM 2621 C C . CYS A 1 321 ? -12.086 -14.539 17.536 1.00 44.75 321 CYS A C 1
ATOM 2623 O O . CYS A 1 321 ? -12.668 -13.484 17.787 1.00 44.75 321 CYS A O 1
ATOM 2625 N N . ASN A 1 322 ? -12.348 -15.284 16.454 1.00 45.62 322 ASN A N 1
ATOM 2626 C CA . ASN A 1 322 ? -13.355 -15.120 15.413 1.00 45.62 322 ASN A CA 1
ATOM 2627 C C . ASN A 1 322 ? -14.758 -14.775 15.918 1.00 45.62 322 ASN A C 1
ATOM 2629 O O . ASN A 1 322 ? -15.496 -14.151 15.164 1.00 45.62 322 ASN A O 1
ATOM 2633 N N . ASP A 1 323 ? -15.143 -15.163 17.134 1.00 43.59 323 ASP A N 1
ATOM 2634 C CA . ASP A 1 323 ? -16.507 -14.933 17.634 1.00 43.59 323 ASP A CA 1
ATOM 2635 C C . ASP A 1 323 ? -16.588 -13.772 18.645 1.00 43.59 323 ASP A C 1
ATOM 2637 O O . ASP A 1 323 ? -17.593 -13.063 18.688 1.00 43.59 323 ASP A O 1
ATOM 2641 N N . LEU A 1 324 ? -15.502 -13.490 19.379 1.00 41.44 324 LEU A N 1
ATOM 2642 C CA . LEU A 1 324 ? -15.438 -12.447 20.418 1.00 41.44 324 LEU A CA 1
ATOM 2643 C C . LEU A 1 324 ? -15.284 -11.027 19.852 1.00 41.44 324 LEU A C 1
ATOM 2645 O O . LEU A 1 324 ? -15.765 -10.071 20.456 1.00 41.44 324 LEU A O 1
ATOM 2649 N N . LEU A 1 325 ? -14.615 -10.882 18.705 1.00 43.44 325 LEU A N 1
ATOM 2650 C CA . LEU A 1 325 ? -14.254 -9.575 18.141 1.00 43.44 325 LEU A CA 1
ATOM 2651 C C . LEU A 1 325 ? -15.181 -9.109 17.009 1.00 43.44 325 LEU A C 1
ATOM 2653 O O . LEU A 1 325 ? -15.313 -7.908 16.793 1.00 43.44 325 LEU A O 1
ATOM 2657 N N . LYS A 1 326 ? -15.905 -10.027 16.351 1.00 45.62 326 LYS A N 1
ATOM 2658 C CA . LYS A 1 326 ? -16.923 -9.691 15.332 1.00 45.62 326 LYS A CA 1
ATOM 2659 C C . LYS A 1 326 ? -18.075 -8.841 15.868 1.00 45.62 326 LYS A C 1
ATOM 2661 O O . LYS A 1 326 ? -18.776 -8.204 15.091 1.00 45.62 326 LYS A O 1
ATOM 2666 N N . GLN A 1 327 ? -18.301 -8.860 17.179 1.00 43.56 327 GLN A N 1
ATOM 2667 C CA . GLN A 1 327 ? -19.432 -8.183 17.812 1.00 43.56 327 GLN A CA 1
ATOM 2668 C C . GLN A 1 327 ? -19.084 -6.791 18.357 1.00 43.56 327 GLN A C 1
ATOM 2670 O O . GLN A 1 327 ? -19.984 -6.041 18.723 1.00 43.56 327 GLN A O 1
ATOM 2675 N N . VAL A 1 328 ? -17.800 -6.417 18.375 1.00 44.41 328 VAL A N 1
ATOM 2676 C CA . VAL A 1 328 ? -17.335 -5.099 18.828 1.00 44.41 328 VAL A CA 1
ATOM 2677 C C . VAL A 1 328 ? -16.998 -4.248 17.603 1.00 44.41 328 VAL A C 1
ATOM 2679 O O . VAL A 1 328 ? -15.840 -3.954 17.325 1.00 44.41 328 VAL A O 1
ATOM 2682 N N . ILE A 1 329 ? -18.019 -3.869 16.829 1.00 42.72 329 ILE A N 1
ATOM 2683 C CA . ILE A 1 329 ? -17.867 -2.894 15.741 1.00 42.72 329 ILE A CA 1
ATOM 2684 C C . ILE A 1 329 ? -18.905 -1.782 15.922 1.00 42.72 329 ILE A C 1
ATOM 2686 O O . ILE A 1 329 ? -20.055 -1.901 15.508 1.00 42.72 329 ILE A O 1
ATOM 2690 N N . GLY A 1 330 ? -18.468 -0.681 16.541 1.00 41.53 330 GLY A N 1
ATOM 2691 C CA . GLY A 1 330 ? -19.240 0.551 16.738 1.00 41.53 330 GLY A CA 1
ATOM 2692 C C . GLY A 1 330 ? -19.173 1.079 18.176 1.00 41.53 330 GLY A C 1
ATOM 2693 O O . GLY A 1 330 ? -19.282 0.303 19.115 1.00 41.53 330 GLY A O 1
ATOM 2694 N N . GLY A 1 331 ? -18.987 2.398 18.330 1.00 40.97 331 GLY A N 1
ATOM 2695 C CA . GLY A 1 331 ? -19.101 3.152 19.594 1.00 40.97 331 GLY A CA 1
ATOM 2696 C C . GLY A 1 331 ? -18.010 2.909 20.644 1.00 40.97 331 GLY A C 1
ATOM 2697 O O . GLY A 1 331 ? -17.263 3.828 20.965 1.00 40.97 331 GLY A O 1
ATOM 2698 N N . ASP A 1 332 ? -17.864 1.667 21.107 1.00 45.50 332 ASP A N 1
ATOM 2699 C CA . ASP A 1 332 ? -17.112 1.285 22.320 1.00 45.50 332 ASP A CA 1
ATOM 2700 C C . ASP A 1 332 ? -15.815 0.527 22.017 1.00 45.50 332 ASP A C 1
ATOM 2702 O O . ASP A 1 332 ? -15.318 -0.318 22.760 1.00 45.50 332 ASP A O 1
ATOM 2706 N N . ILE A 1 333 ? -15.235 0.861 20.875 1.00 44.44 333 ILE A N 1
ATOM 2707 C CA . ILE A 1 333 ? -14.011 0.277 20.341 1.00 44.44 333 ILE A CA 1
ATOM 2708 C C . ILE A 1 333 ? -12.775 0.570 21.227 1.00 44.44 333 ILE A C 1
ATOM 2710 O O . ILE A 1 333 ? -11.779 -0.153 21.181 1.00 44.44 333 ILE A O 1
ATOM 2714 N N . PHE A 1 334 ? -12.835 1.601 22.073 1.00 43.22 334 PHE A N 1
ATOM 2715 C CA . PHE A 1 334 ? -11.697 2.071 22.867 1.00 43.22 334 PHE A CA 1
ATOM 2716 C C . PHE A 1 334 ? -11.382 1.245 24.116 1.00 43.22 334 PHE A C 1
ATOM 2718 O O . PHE A 1 334 ? -10.443 1.601 24.822 1.00 43.22 334 PHE A O 1
ATOM 2725 N N . ASN A 1 335 ? -12.110 0.155 24.393 1.00 54.38 335 ASN A N 1
ATOM 2726 C CA . ASN A 1 335 ? -11.942 -0.536 25.669 1.00 54.38 335 ASN A CA 1
ATOM 2727 C C . ASN A 1 335 ? -11.839 -2.059 25.629 1.00 54.38 335 ASN A C 1
ATOM 2729 O O . ASN A 1 335 ? -12.000 -2.709 26.655 1.00 54.38 335 ASN A O 1
ATOM 2733 N N . LEU A 1 336 ? -11.512 -2.651 24.480 1.00 57.16 336 LEU A N 1
ATOM 2734 C CA . LEU A 1 336 ? -11.409 -4.110 24.320 1.00 57.16 336 LEU A CA 1
ATOM 2735 C C . LEU A 1 336 ? -10.515 -4.790 25.369 1.00 57.16 336 LEU A C 1
ATOM 2737 O O . LEU A 1 336 ? -10.889 -5.825 25.919 1.00 57.16 336 LEU A O 1
ATOM 2741 N N . GLN A 1 337 ? -9.368 -4.190 25.689 1.00 55.12 337 GLN A N 1
ATOM 2742 C CA . GLN A 1 337 ? -8.453 -4.743 26.684 1.00 55.12 337 GLN A CA 1
ATOM 2743 C C . GLN A 1 337 ? -8.997 -4.606 28.118 1.00 55.12 337 GLN A C 1
ATOM 2745 O O . GLN A 1 337 ? -8.931 -5.564 28.884 1.00 55.12 337 GLN A O 1
ATOM 2750 N N . GLU A 1 338 ? -9.623 -3.476 28.466 1.00 62.22 338 GLU A N 1
ATOM 2751 C CA . GLU A 1 338 ? -10.275 -3.285 29.772 1.00 62.22 338 GLU A CA 1
ATOM 2752 C C . GLU A 1 338 ? -11.508 -4.193 29.934 1.00 62.22 338 GLU A C 1
ATOM 2754 O O . GLU A 1 338 ? -11.725 -4.759 31.001 1.00 62.22 338 GLU A O 1
ATOM 2759 N N . ILE A 1 339 ? -12.290 -4.387 28.868 1.00 66.50 339 ILE A N 1
ATOM 2760 C CA . ILE A 1 339 ? -13.464 -5.272 28.804 1.00 66.50 339 ILE A CA 1
ATOM 2761 C C . ILE A 1 339 ? -13.040 -6.729 29.016 1.00 66.50 339 ILE A C 1
ATOM 2763 O O . ILE A 1 339 ? -13.642 -7.434 29.828 1.00 66.50 339 ILE A O 1
ATOM 2767 N N . LEU A 1 340 ? -11.977 -7.181 28.341 1.00 64.69 340 LEU A N 1
ATOM 2768 C CA . LEU A 1 340 ? -11.417 -8.522 28.534 1.00 64.69 340 LEU A CA 1
ATOM 2769 C C . LEU A 1 340 ? -10.919 -8.722 29.968 1.00 64.69 340 LEU A C 1
ATOM 2771 O O . LEU A 1 340 ? -11.223 -9.745 30.584 1.00 64.69 340 LEU A O 1
ATOM 2775 N N . GLU A 1 341 ? -10.215 -7.739 30.530 1.00 70.19 341 GLU A N 1
ATOM 2776 C CA . GLU A 1 341 ? -9.773 -7.794 31.923 1.00 70.19 341 GLU A CA 1
ATOM 2777 C C . GLU A 1 341 ? -10.943 -7.814 32.916 1.00 70.19 341 GLU A C 1
ATOM 2779 O O . GLU A 1 341 ? -10.925 -8.614 33.857 1.00 70.19 341 GLU A O 1
ATOM 2784 N N . LYS A 1 342 ? -11.974 -6.983 32.707 1.00 70.12 342 LYS A N 1
ATOM 2785 C CA . LYS A 1 342 ? -13.191 -6.957 33.533 1.00 70.12 342 LYS A CA 1
ATOM 2786 C C . LYS A 1 342 ? -13.943 -8.277 33.465 1.00 70.12 342 LYS A C 1
ATOM 2788 O O . LYS A 1 342 ? -14.341 -8.788 34.504 1.00 70.12 342 LYS A O 1
ATOM 2793 N N . TYR A 1 343 ? -14.081 -8.875 32.285 1.00 76.25 343 TYR A N 1
ATOM 2794 C CA . TYR A 1 343 ? -14.732 -10.175 32.139 1.00 76.25 343 TYR A CA 1
ATOM 2795 C C . TYR A 1 343 ? -13.937 -11.309 32.805 1.00 76.25 343 TYR A C 1
ATOM 2797 O O . TYR A 1 343 ? -14.517 -12.181 33.452 1.00 76.25 343 TYR A O 1
ATOM 2805 N N . GLN A 1 344 ? -12.605 -11.303 32.687 1.00 73.38 344 GLN A N 1
ATOM 2806 C CA . GLN A 1 344 ? -11.755 -12.329 33.302 1.00 73.38 344 GLN A CA 1
ATOM 2807 C C . GLN A 1 344 ? -11.698 -12.220 34.833 1.00 73.38 344 GLN A C 1
ATOM 2809 O O . GLN A 1 344 ? -11.656 -13.248 35.511 1.00 73.38 344 GLN A O 1
ATOM 2814 N N . LYS A 1 345 ? -11.685 -10.995 35.377 1.00 77.25 345 LYS A N 1
ATOM 2815 C CA . LYS A 1 345 ? -11.581 -10.721 36.824 1.00 77.25 345 LYS A CA 1
ATOM 2816 C C . LYS A 1 345 ? -12.944 -10.546 37.517 1.00 77.25 345 LYS A C 1
ATOM 2818 O O . LYS A 1 345 ? -12.989 -10.519 38.745 1.00 77.25 345 LYS A O 1
ATOM 2823 N N . GLY A 1 346 ? -14.024 -10.396 36.754 1.00 7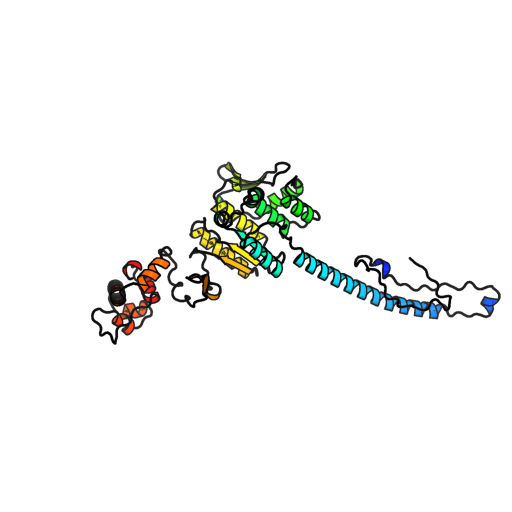2.56 346 GLY A N 1
ATOM 2824 C CA . GLY A 1 346 ? -15.367 -10.072 37.234 1.00 72.56 346 GLY A CA 1
ATOM 2825 C C . GLY A 1 346 ? -16.114 -11.239 37.881 1.00 72.56 346 GLY A C 1
ATOM 2826 O O . GLY A 1 346 ? -15.809 -12.417 37.676 1.00 72.56 346 GLY A O 1
ATOM 2827 N N . ASP A 1 347 ? -17.129 -10.902 38.679 1.00 81.94 347 ASP A N 1
ATOM 2828 C CA . ASP A 1 347 ? -18.022 -11.881 39.298 1.00 81.94 347 ASP A CA 1
ATOM 2829 C C . ASP A 1 347 ? -19.033 -12.411 38.273 1.00 81.94 347 ASP A C 1
ATOM 2831 O O . ASP A 1 347 ? -20.024 -11.758 37.943 1.00 81.94 347 ASP A O 1
ATOM 2835 N N . LYS A 1 348 ? -18.799 -13.646 37.826 1.00 82.38 348 LYS A N 1
ATOM 2836 C CA . LYS A 1 348 ? -19.614 -14.354 36.831 1.00 82.38 348 LYS A CA 1
ATOM 2837 C C . LYS A 1 348 ? -21.102 -14.416 37.185 1.00 82.38 348 LYS A C 1
ATOM 2839 O O . LYS A 1 348 ? -21.934 -14.375 36.279 1.00 82.38 348 LYS A O 1
ATOM 2844 N N . GLU A 1 349 ? -21.459 -14.538 38.465 1.00 83.06 349 GLU A N 1
ATOM 2845 C CA . GLU A 1 349 ? -22.862 -14.621 38.889 1.00 83.06 349 GLU A CA 1
ATOM 2846 C C . GLU A 1 349 ? -23.536 -13.243 38.844 1.00 83.06 349 GLU A C 1
ATOM 2848 O O . GLU A 1 349 ? -24.679 -13.114 38.391 1.00 83.06 349 GLU A O 1
ATOM 2853 N N . ALA A 1 350 ? -22.805 -12.195 39.231 1.00 84.62 350 ALA A N 1
ATOM 2854 C CA . ALA A 1 350 ? -23.267 -10.818 39.114 1.00 84.62 350 ALA A CA 1
ATOM 2855 C C . ALA A 1 350 ? -23.450 -10.404 37.645 1.00 84.62 350 ALA A C 1
ATOM 2857 O O . ALA A 1 350 ? -24.510 -9.880 37.296 1.00 84.62 350 ALA A O 1
ATOM 2858 N N . THR A 1 351 ? -22.471 -10.698 36.785 1.00 85.12 351 THR A N 1
ATOM 2859 C CA . THR A 1 351 ? -22.518 -10.430 35.341 1.00 85.12 351 THR A CA 1
ATOM 2860 C C . THR A 1 351 ? -23.712 -11.129 34.684 1.00 85.12 351 THR A C 1
ATOM 2862 O O . THR A 1 351 ? -24.478 -10.499 33.954 1.00 85.12 351 THR A O 1
ATOM 2865 N N . ALA A 1 352 ? -23.945 -12.411 34.999 1.00 86.44 352 ALA A N 1
ATOM 2866 C CA . ALA A 1 352 ? -25.104 -13.150 34.496 1.00 86.44 352 ALA A CA 1
ATOM 2867 C C . ALA A 1 352 ? -26.428 -12.478 34.887 1.00 86.44 352 ALA A C 1
ATOM 2869 O O . ALA A 1 352 ? -27.284 -12.222 34.043 1.00 86.44 352 ALA A O 1
ATOM 2870 N N . ASN A 1 353 ? -26.573 -12.112 36.158 1.00 87.62 353 ASN A N 1
ATOM 2871 C CA . ASN A 1 353 ? -27.792 -11.485 36.654 1.00 87.62 353 ASN A CA 1
ATOM 2872 C C . ASN A 1 353 ? -28.024 -10.087 36.049 1.00 87.62 353 ASN A C 1
ATOM 2874 O O . ASN A 1 353 ? -29.163 -9.719 35.764 1.00 87.62 353 ASN A O 1
ATOM 2878 N N . ARG A 1 354 ? -26.961 -9.309 35.806 1.00 87.62 354 ARG A N 1
ATOM 2879 C CA . ARG A 1 354 ? -27.058 -8.026 35.089 1.00 87.62 354 ARG A CA 1
ATOM 2880 C C . ARG A 1 354 ? -27.535 -8.213 33.650 1.00 87.62 354 ARG A C 1
ATOM 2882 O O . ARG A 1 354 ? -28.465 -7.522 33.237 1.00 87.62 354 ARG A O 1
ATOM 2889 N N . CYS A 1 355 ? -26.992 -9.203 32.943 1.00 86.31 355 CYS A N 1
ATOM 2890 C CA . CYS A 1 355 ? -27.443 -9.576 31.601 1.00 86.31 355 CYS A CA 1
ATOM 2891 C C . CYS A 1 355 ? -28.921 -9.981 31.596 1.00 86.31 355 CYS A C 1
ATOM 2893 O O . CYS A 1 355 ? -29.694 -9.470 30.793 1.00 86.31 355 CYS A O 1
ATOM 2895 N N . TYR A 1 356 ? -29.344 -10.827 32.542 1.00 88.81 356 TYR A N 1
ATOM 2896 C CA . TYR A 1 356 ? -30.748 -11.222 32.684 1.00 88.81 356 TYR A CA 1
ATOM 2897 C C . TYR A 1 356 ? -31.673 -10.011 32.860 1.00 88.81 356 TYR A C 1
ATOM 2899 O O . TYR A 1 356 ? -32.706 -9.920 32.203 1.00 88.81 356 TYR A O 1
ATOM 2907 N N . ARG A 1 357 ? -31.304 -9.061 33.727 1.00 87.69 357 ARG A N 1
ATOM 2908 C CA . ARG A 1 357 ? -32.116 -7.860 33.974 1.00 87.69 357 ARG A CA 1
ATOM 2909 C C . ARG A 1 357 ? -32.202 -6.970 32.740 1.00 87.69 357 ARG A C 1
ATOM 2911 O O . ARG A 1 357 ? -33.312 -6.642 32.349 1.00 87.69 357 ARG A O 1
ATOM 2918 N N . SER A 1 358 ? -31.076 -6.677 32.088 1.00 86.88 358 SER A N 1
ATOM 2919 C CA . SER A 1 358 ? -31.046 -5.871 30.856 1.00 86.88 358 SER A CA 1
ATOM 2920 C C . SER A 1 358 ? -31.950 -6.463 29.764 1.00 86.88 358 SER A C 1
ATOM 2922 O O . SER A 1 358 ? -32.746 -5.752 29.150 1.00 86.88 358 SER A O 1
ATOM 2924 N N . VAL A 1 359 ? -31.910 -7.788 29.586 1.00 88.12 359 VAL A N 1
ATOM 2925 C CA . VAL A 1 359 ? -32.759 -8.501 28.623 1.00 88.12 359 VAL A CA 1
ATOM 2926 C C . VAL A 1 359 ? -34.245 -8.398 28.982 1.00 88.12 359 VAL A C 1
ATOM 2928 O O . VAL A 1 359 ? -35.064 -8.054 28.130 1.00 88.12 359 VAL A O 1
ATOM 2931 N N . ILE A 1 360 ? -34.613 -8.670 30.235 1.00 89.31 360 ILE A N 1
ATOM 2932 C CA . ILE A 1 360 ? -36.015 -8.620 30.676 1.00 89.31 360 ILE A CA 1
ATOM 2933 C C . ILE A 1 360 ? -36.573 -7.197 30.645 1.00 89.31 360 ILE A C 1
ATOM 2935 O O . ILE A 1 360 ? -37.718 -7.006 30.234 1.00 89.31 360 ILE A O 1
ATOM 2939 N N . ASP A 1 361 ? -35.781 -6.206 31.044 1.00 86.75 361 ASP A N 1
ATOM 2940 C CA . ASP A 1 361 ? -36.198 -4.805 31.063 1.00 86.75 361 ASP A CA 1
ATOM 2941 C C . ASP A 1 361 ? -36.450 -4.284 29.635 1.00 86.75 361 ASP A C 1
ATOM 2943 O O . ASP A 1 361 ? -37.383 -3.508 29.417 1.00 86.75 361 ASP A O 1
ATOM 2947 N N . CYS A 1 362 ? -35.682 -4.766 28.649 1.00 86.81 362 CYS A N 1
ATOM 2948 C CA . CYS A 1 362 ? -35.843 -4.411 27.240 1.00 86.81 362 CYS A CA 1
ATOM 2949 C C . CYS A 1 362 ? -37.026 -5.137 26.566 1.00 86.81 362 CYS A C 1
ATOM 2951 O O . CYS A 1 362 ? -37.910 -4.496 25.995 1.00 86.81 362 CYS A O 1
ATOM 2953 N N . TYR A 1 363 ? -37.080 -6.471 26.659 1.00 87.56 363 TYR A N 1
ATOM 2954 C CA . TYR A 1 363 ? -38.003 -7.303 25.868 1.00 87.56 363 TYR A CA 1
ATOM 2955 C C . TYR A 1 363 ? -39.286 -7.717 26.599 1.00 87.56 363 TYR A C 1
ATOM 2957 O O . TYR A 1 363 ? -40.230 -8.186 25.963 1.00 87.56 363 TYR A O 1
ATOM 2965 N N . LYS A 1 364 ? -39.354 -7.541 27.925 1.00 85.69 364 LYS A N 1
ATOM 2966 C CA . LYS A 1 364 ? -40.495 -7.849 28.819 1.00 85.69 364 LYS A C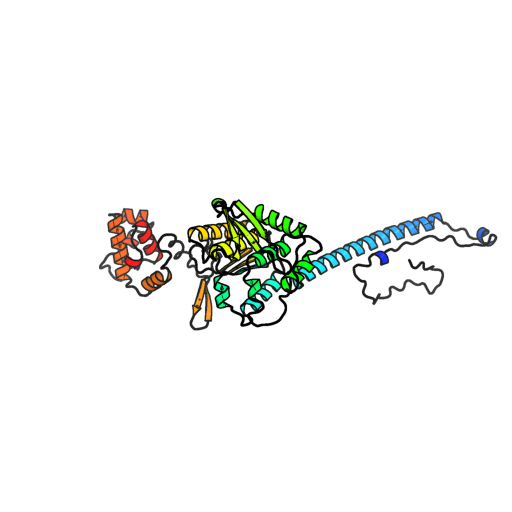A 1
ATOM 2967 C C . LYS A 1 364 ? -40.929 -9.322 28.914 1.00 85.69 364 LYS A C 1
ATOM 2969 O O . LYS A 1 364 ? -41.585 -9.676 29.891 1.00 85.69 364 LYS A O 1
ATOM 2974 N N . SER A 1 365 ? -40.574 -10.176 27.955 1.00 88.88 365 SER A N 1
ATOM 2975 C CA . SER A 1 365 ? -40.825 -11.626 27.931 1.00 88.88 365 SER A CA 1
ATOM 2976 C C . SER A 1 365 ? -39.536 -12.377 27.591 1.00 88.88 365 SER A C 1
ATOM 2978 O O . SER A 1 365 ? -38.725 -11.902 26.794 1.00 88.88 365 SER A O 1
ATOM 2980 N N . ILE A 1 366 ? -39.348 -13.548 28.212 1.00 86.38 366 ILE A N 1
ATOM 2981 C CA . ILE A 1 366 ? -38.175 -14.404 27.978 1.00 86.38 366 ILE A CA 1
ATOM 2982 C C . ILE A 1 366 ? -38.244 -15.023 26.583 1.00 86.38 366 ILE A C 1
ATOM 2984 O O . ILE A 1 366 ? -37.221 -15.153 25.923 1.00 86.38 366 ILE A O 1
ATOM 2988 N N . GLU A 1 367 ? -39.440 -15.380 26.130 1.00 85.31 367 GLU A N 1
ATOM 2989 C CA . GLU A 1 367 ? -39.688 -15.972 24.820 1.00 85.31 367 GLU A CA 1
ATOM 2990 C C . GLU A 1 367 ? -39.340 -14.978 23.707 1.00 85.31 367 GLU A C 1
ATOM 2992 O O . GLU A 1 367 ? -38.552 -15.299 22.823 1.00 85.31 367 GLU A O 1
ATOM 2997 N N . THR A 1 368 ? -39.813 -13.731 23.816 1.00 82.94 368 THR A N 1
ATOM 2998 C CA . THR A 1 368 ? -39.465 -12.666 22.862 1.00 82.94 368 THR A CA 1
ATOM 2999 C C . THR A 1 368 ? -37.966 -12.363 22.868 1.00 82.94 368 THR A C 1
ATOM 3001 O O . THR A 1 368 ? -37.368 -12.155 21.817 1.00 82.94 368 THR A O 1
ATOM 3004 N N . ALA A 1 369 ? -37.337 -12.355 24.046 1.00 85.12 369 ALA A N 1
ATOM 3005 C CA . ALA A 1 369 ? -35.896 -12.156 24.162 1.00 85.12 369 ALA A CA 1
ATOM 3006 C C . ALA A 1 369 ? -35.082 -13.299 23.539 1.00 85.12 369 ALA A C 1
ATOM 3008 O O . ALA A 1 369 ? -34.053 -13.051 22.917 1.00 85.12 369 ALA A O 1
ATOM 3009 N N . ALA A 1 370 ? -35.524 -14.544 23.724 1.00 86.94 370 ALA A N 1
ATOM 3010 C CA . ALA A 1 370 ? -34.886 -15.727 23.160 1.00 86.94 370 ALA A CA 1
ATOM 3011 C C . ALA A 1 370 ? -34.878 -15.664 21.626 1.00 86.94 370 ALA A C 1
ATOM 3013 O O . ALA A 1 370 ? -33.827 -15.871 21.017 1.00 86.94 370 ALA A O 1
ATOM 3014 N N . ASP A 1 371 ? -36.006 -15.283 21.024 1.00 82.62 371 ASP A N 1
ATOM 3015 C CA . ASP A 1 371 ? -36.139 -15.142 19.573 1.00 82.62 371 ASP A CA 1
ATOM 3016 C C . ASP A 1 371 ? -35.281 -13.985 19.020 1.00 82.62 371 ASP A C 1
ATOM 3018 O O . ASP A 1 371 ? -34.536 -14.171 18.058 1.00 82.62 371 ASP A O 1
ATOM 3022 N N . GLU A 1 372 ? -35.309 -12.806 19.652 1.00 79.31 372 GLU A N 1
ATOM 3023 C CA . GLU A 1 372 ? -34.574 -11.610 19.192 1.00 79.31 372 GLU A CA 1
ATOM 3024 C C . GLU A 1 372 ? -33.048 -11.699 19.379 1.00 79.31 372 GLU A C 1
ATOM 3026 O O . GLU A 1 372 ? -32.279 -11.116 18.604 1.00 79.31 372 GLU A O 1
ATOM 3031 N N . LEU A 1 373 ? -32.594 -12.426 20.405 1.00 78.88 373 LEU A N 1
ATOM 3032 C CA . LEU A 1 373 ? -31.173 -12.659 20.690 1.00 78.88 373 LEU A CA 1
ATOM 3033 C C . LEU A 1 373 ? -30.648 -13.957 20.062 1.00 78.88 373 LEU A C 1
ATOM 3035 O O . LEU A 1 373 ? -29.448 -14.219 20.140 1.00 78.88 373 LEU A O 1
ATOM 3039 N N . ASN A 1 374 ? -31.523 -14.756 19.442 1.00 81.75 374 ASN A N 1
ATOM 3040 C CA . ASN A 1 374 ? -31.209 -16.071 18.886 1.00 81.75 374 ASN A CA 1
ATOM 3041 C C . ASN A 1 374 ? -30.577 -17.024 19.929 1.00 81.75 374 ASN A C 1
ATOM 3043 O O . ASN A 1 374 ? -29.564 -17.684 19.683 1.00 81.75 374 ASN A O 1
ATOM 3047 N N . LEU A 1 375 ? -31.167 -17.065 21.127 1.00 84.25 375 LEU A N 1
ATOM 3048 C CA . LEU A 1 375 ? -30.751 -17.883 22.273 1.00 84.25 375 LEU A CA 1
ATOM 3049 C C . LEU A 1 375 ? -31.883 -18.820 22.707 1.00 84.25 375 LEU A C 1
ATOM 3051 O O . LEU A 1 375 ? -33.045 -18.586 22.403 1.00 84.25 375 LEU A O 1
ATOM 3055 N N . SER A 1 376 ? -31.577 -19.868 23.479 1.00 86.25 376 SER A N 1
ATOM 3056 C CA . SER A 1 376 ? -32.636 -20.688 24.086 1.00 86.25 376 SER A CA 1
ATOM 3057 C C . SER A 1 376 ? -33.193 -20.052 25.363 1.00 86.25 376 SER A C 1
ATOM 3059 O O . SER A 1 376 ? -32.450 -19.466 26.153 1.00 86.25 376 SER A O 1
ATOM 3061 N N . VAL A 1 377 ? -34.490 -20.258 25.619 1.00 85.81 377 VAL A N 1
ATOM 3062 C CA . VAL A 1 377 ? -35.168 -19.850 26.866 1.00 85.81 377 VAL A CA 1
ATOM 3063 C C . VAL A 1 377 ? -34.416 -20.369 28.096 1.00 85.81 377 VAL A C 1
ATOM 3065 O O . VAL A 1 377 ? -34.134 -19.610 29.019 1.00 85.81 377 VAL A O 1
ATOM 3068 N N . GLU A 1 378 ? -33.983 -21.632 28.069 1.00 84.00 378 GLU A N 1
ATOM 3069 C CA . GLU A 1 378 ? -33.187 -22.248 29.142 1.00 84.00 378 GLU A CA 1
ATOM 3070 C C . GLU A 1 378 ? -31.851 -21.530 29.393 1.00 84.00 378 GLU A C 1
ATOM 3072 O O . GLU A 1 378 ? -31.379 -21.468 30.530 1.00 84.00 378 GLU A O 1
ATOM 3077 N N . THR A 1 379 ? -31.228 -20.983 28.342 1.00 84.44 379 THR A N 1
ATOM 3078 C CA . THR A 1 379 ? -29.975 -20.226 28.464 1.00 84.44 379 THR A CA 1
ATOM 3079 C C . THR A 1 379 ? -30.217 -18.911 29.194 1.00 84.44 379 THR A C 1
ATOM 3081 O O . THR A 1 379 ? -29.483 -18.605 30.131 1.00 84.44 379 THR A O 1
ATOM 3084 N N . ILE A 1 380 ? -31.273 -18.178 28.838 1.00 83.75 380 ILE A N 1
ATOM 3085 C CA . ILE A 1 380 ? -31.629 -16.920 29.508 1.00 83.75 380 ILE A CA 1
ATOM 3086 C C . ILE A 1 380 ? -32.059 -17.191 30.956 1.00 83.75 380 ILE A C 1
ATOM 3088 O O . ILE A 1 380 ? -31.606 -16.510 31.875 1.00 83.75 380 ILE A O 1
ATOM 3092 N N . GLU A 1 381 ? -32.860 -18.232 31.202 1.00 85.81 381 GLU A N 1
ATOM 3093 C CA . GLU A 1 381 ? -33.259 -18.616 32.560 1.00 85.81 381 GLU A CA 1
ATOM 3094 C C . GLU A 1 381 ? -32.063 -18.954 33.453 1.00 85.81 381 GLU A C 1
ATOM 3096 O O . GLU A 1 381 ? -32.091 -18.641 34.644 1.00 85.81 381 GLU A O 1
ATOM 3101 N N . SER A 1 382 ? -30.993 -19.531 32.889 1.00 86.75 382 SER A N 1
ATOM 3102 C CA . SER A 1 382 ? -29.779 -19.900 33.630 1.00 86.75 382 SER A CA 1
ATOM 3103 C C . SER A 1 382 ? -29.056 -18.716 34.294 1.00 86.75 382 SER A C 1
ATOM 3105 O O . SER A 1 382 ? -28.229 -18.930 35.183 1.00 86.75 382 SER A O 1
ATOM 3107 N N . TRP A 1 383 ? -29.388 -17.482 33.900 1.00 88.94 383 TRP A N 1
ATOM 3108 C CA . TRP A 1 383 ? -28.800 -16.238 34.404 1.00 88.94 383 TRP A CA 1
ATOM 3109 C C . TRP A 1 383 ? -29.611 -15.568 35.518 1.00 88.94 383 TRP A C 1
ATOM 3111 O O . TRP A 1 383 ? -29.189 -14.559 36.087 1.00 88.94 383 TRP A O 1
ATOM 3121 N N . ARG A 1 384 ? -30.789 -16.107 35.841 1.00 84.88 384 ARG A N 1
ATOM 3122 C CA . ARG A 1 384 ? -31.678 -15.551 36.862 1.00 84.88 384 ARG A CA 1
ATOM 3123 C C . ARG A 1 384 ? -31.060 -15.673 38.260 1.00 84.88 384 ARG A C 1
ATOM 3125 O O . ARG A 1 384 ? -30.458 -16.686 38.612 1.00 84.88 384 ARG A O 1
ATOM 3132 N N . LYS A 1 385 ? -31.272 -14.656 39.102 1.00 77.50 385 LYS A N 1
ATOM 3133 C CA . LYS A 1 385 ? -30.814 -14.644 40.503 1.00 77.50 385 LYS A CA 1
ATOM 3134 C C . LYS A 1 385 ? -31.314 -15.876 41.283 1.00 77.50 385 LYS A C 1
ATOM 3136 O O . LYS A 1 385 ? -32.490 -16.224 41.180 1.00 77.50 385 LYS A O 1
ATOM 3141 N N . ASN A 1 386 ? -30.453 -16.448 42.135 1.00 69.94 386 ASN A N 1
ATOM 3142 C CA . ASN A 1 386 ? -30.728 -17.589 43.030 1.00 69.94 386 ASN A CA 1
ATOM 3143 C C . ASN A 1 386 ? -30.968 -18.941 42.331 1.00 69.94 386 ASN A C 1
ATOM 3145 O O . ASN A 1 386 ? -31.710 -19.784 42.846 1.00 69.94 386 ASN A O 1
ATOM 3149 N N . ILE A 1 387 ? -30.357 -19.178 41.170 1.00 70.81 387 ILE A N 1
ATOM 3150 C CA . ILE A 1 387 ? -30.435 -20.485 40.515 1.00 70.81 387 ILE A CA 1
ATOM 3151 C C . ILE A 1 387 ? -29.489 -21.492 41.185 1.00 70.81 387 ILE A C 1
ATOM 3153 O O . ILE A 1 387 ? -28.431 -21.137 41.699 1.00 70.81 387 ILE A O 1
ATOM 3157 N N . SER A 1 388 ? -29.856 -22.778 41.198 1.00 67.88 388 SER A N 1
ATOM 3158 C CA . SER A 1 388 ? -28.970 -23.814 41.745 1.00 67.88 388 SER A CA 1
ATOM 3159 C C . SER A 1 388 ? -27.661 -23.865 40.950 1.00 67.88 388 SER A C 1
ATOM 3161 O O . SER A 1 388 ? -27.719 -23.913 39.719 1.00 67.88 388 SER A O 1
ATOM 3163 N N . SER A 1 389 ? -26.511 -23.986 41.617 1.00 62.75 389 SER A N 1
ATOM 3164 C CA . SER A 1 389 ? -25.183 -24.026 40.973 1.00 62.75 389 SER A CA 1
ATOM 3165 C C . SER A 1 389 ? -25.050 -25.059 39.843 1.00 62.75 389 SER A C 1
ATOM 3167 O O . SER A 1 389 ? -24.304 -24.843 38.897 1.00 62.75 389 SER A O 1
ATOM 3169 N N . LYS A 1 390 ? -25.821 -26.156 39.884 1.00 67.06 390 LYS A N 1
ATOM 3170 C CA . LYS A 1 390 ? -25.863 -27.189 38.828 1.00 67.06 390 LYS A CA 1
ATOM 3171 C C . LYS A 1 390 ? -26.525 -26.744 37.514 1.00 67.06 390 LYS A C 1
ATOM 3173 O O . LYS A 1 390 ? -26.347 -27.414 36.503 1.00 67.06 390 LYS A O 1
ATOM 3178 N N . LYS A 1 391 ? -27.324 -25.675 37.534 1.00 70.31 391 LYS A N 1
ATOM 3179 C CA . LYS A 1 391 ? -28.049 -25.125 36.373 1.00 70.31 391 LYS A CA 1
ATOM 3180 C C . LYS A 1 391 ? -27.493 -23.780 35.904 1.00 70.31 391 LYS A C 1
ATOM 3182 O O . LYS A 1 391 ? -27.840 -23.340 34.815 1.00 70.31 391 LYS A O 1
ATOM 3187 N N . PHE A 1 392 ? -26.648 -23.147 36.714 1.00 80.44 392 PHE A N 1
ATOM 3188 C CA . PHE A 1 392 ? -26.016 -21.880 36.383 1.00 80.44 392 PHE A CA 1
ATOM 3189 C C . PHE A 1 392 ? -25.049 -22.042 35.207 1.00 80.44 392 PHE A C 1
ATOM 3191 O O . PHE A 1 392 ? -24.207 -22.944 35.200 1.00 80.44 392 PHE A O 1
ATOM 3198 N N . ARG A 1 393 ? -25.149 -21.142 34.228 1.00 79.12 393 ARG A N 1
ATOM 3199 C CA . ARG A 1 393 ? -24.181 -21.011 33.139 1.00 79.12 393 ARG A CA 1
ATOM 3200 C C . ARG A 1 393 ? -23.818 -19.543 33.008 1.00 79.12 393 ARG A C 1
ATOM 3202 O O . ARG A 1 393 ? -24.681 -18.721 32.731 1.00 79.12 393 ARG A O 1
ATOM 3209 N N . CYS A 1 394 ? -22.542 -19.217 33.194 1.00 78.56 394 CYS A N 1
ATOM 3210 C CA . CYS A 1 394 ? -22.064 -17.865 32.925 1.00 78.56 394 CYS A CA 1
ATOM 3211 C C . CYS A 1 394 ? -22.315 -17.537 31.443 1.00 78.56 394 CYS A C 1
ATOM 3213 O O . CYS A 1 394 ? -21.933 -18.357 30.596 1.00 78.56 394 CYS A O 1
ATOM 3215 N N . PRO A 1 395 ? -22.937 -16.391 31.109 1.00 81.44 395 PRO A N 1
ATOM 3216 C CA . PRO A 1 395 ? -23.000 -15.947 29.727 1.00 81.44 395 PRO A CA 1
ATOM 3217 C C . PRO A 1 395 ? -21.581 -15.785 29.194 1.00 81.44 395 PRO A C 1
ATOM 3219 O O . PRO A 1 395 ? -20.689 -15.306 29.899 1.00 81.44 395 PRO A O 1
ATOM 3222 N N . LYS A 1 396 ? -21.370 -16.219 27.952 1.00 80.00 396 LYS A N 1
ATOM 3223 C CA . LYS A 1 396 ? -20.119 -15.946 27.245 1.00 80.00 396 LYS A CA 1
ATOM 3224 C C . LYS A 1 396 ? -20.029 -14.449 26.971 1.00 80.00 396 LYS A C 1
ATOM 3226 O O . LYS A 1 396 ? -21.063 -13.815 26.779 1.00 80.00 396 LYS A O 1
ATOM 3231 N N . LEU A 1 397 ? -18.815 -13.909 26.871 1.00 69.56 397 LEU A N 1
ATOM 3232 C CA . LEU A 1 397 ? -18.602 -12.498 26.535 1.00 69.56 397 LEU A CA 1
ATOM 3233 C C . LEU A 1 397 ? -19.333 -12.092 25.239 1.00 69.56 397 LEU A C 1
ATOM 3235 O O . LEU A 1 397 ? -19.969 -11.049 25.216 1.00 69.56 397 LEU A O 1
ATOM 3239 N N . GLU A 1 398 ? -19.367 -12.969 24.231 1.00 59.47 398 GLU A N 1
ATOM 3240 C CA . GLU A 1 398 ? -20.193 -12.836 23.014 1.00 59.47 398 GLU A CA 1
ATOM 3241 C C . GLU A 1 398 ? -21.668 -12.546 23.338 1.00 59.47 398 GLU A C 1
ATOM 3243 O O . GLU A 1 398 ? -22.305 -11.617 22.850 1.00 59.47 398 GLU A O 1
ATOM 3248 N N . THR A 1 399 ? -22.247 -13.338 24.232 1.00 74.31 399 THR A N 1
ATOM 3249 C CA . THR A 1 399 ? -23.643 -13.169 24.611 1.00 74.31 399 THR A CA 1
ATOM 3250 C C . THR A 1 399 ? -23.865 -11.837 25.327 1.00 74.31 399 THR A C 1
ATOM 3252 O O . THR A 1 399 ? -24.877 -11.186 25.097 1.00 74.31 399 THR A O 1
ATOM 3255 N N . ILE A 1 400 ? -22.901 -11.396 26.137 1.00 75.94 400 ILE A N 1
ATOM 3256 C CA . ILE A 1 400 ? -22.948 -10.115 26.856 1.00 75.94 400 ILE A CA 1
ATOM 3257 C C . ILE A 1 400 ? -22.872 -8.934 25.878 1.00 75.94 400 ILE A C 1
ATOM 3259 O O . ILE A 1 400 ? -23.663 -8.003 25.999 1.00 75.94 400 ILE A O 1
ATOM 3263 N N . ILE A 1 401 ? -21.979 -8.989 24.885 1.00 66.75 401 ILE A N 1
ATOM 3264 C CA . ILE A 1 401 ? -21.853 -7.958 23.841 1.00 66.75 401 ILE A CA 1
ATOM 3265 C C . ILE A 1 401 ? -23.133 -7.889 23.000 1.00 66.75 401 ILE A C 1
ATOM 3267 O O . ILE A 1 401 ? -23.657 -6.807 22.741 1.00 66.75 401 ILE A O 1
ATOM 3271 N N . THR A 1 402 ? -23.671 -9.047 22.607 1.00 70.38 402 THR A N 1
ATOM 3272 C CA . THR A 1 402 ? -24.924 -9.124 21.841 1.00 70.38 402 THR A CA 1
ATOM 3273 C C . THR A 1 402 ? -26.077 -8.497 22.621 1.00 70.38 402 THR A C 1
ATOM 3275 O O . THR A 1 402 ? -26.853 -7.730 22.053 1.00 70.38 402 THR A O 1
ATOM 3278 N N . ILE A 1 403 ? -26.162 -8.773 23.927 1.00 76.31 403 ILE A N 1
ATOM 3279 C CA . ILE A 1 403 ? -27.142 -8.146 24.817 1.00 76.31 403 ILE A CA 1
ATOM 3280 C C . ILE A 1 403 ? -26.920 -6.634 24.851 1.00 76.31 403 ILE A C 1
ATOM 3282 O O . ILE A 1 403 ? -27.854 -5.917 24.527 1.00 76.31 403 ILE A O 1
ATOM 3286 N N . ALA A 1 404 ? -25.705 -6.157 25.142 1.00 73.44 404 ALA A N 1
ATOM 3287 C CA . ALA A 1 404 ? -25.369 -4.729 25.184 1.00 73.44 404 ALA A CA 1
ATOM 3288 C C . ALA A 1 404 ? -25.817 -3.981 23.917 1.00 73.44 404 ALA A C 1
ATOM 3290 O O . ALA A 1 404 ? -26.512 -2.970 23.996 1.00 73.44 404 ALA A O 1
ATOM 3291 N N . SER A 1 405 ? -25.494 -4.531 22.742 1.00 66.00 405 SER A N 1
ATOM 3292 C CA . SER A 1 405 ? -25.861 -3.955 21.445 1.00 66.00 405 SER A CA 1
ATOM 3293 C C . SER A 1 405 ? -27.376 -3.917 21.225 1.00 66.00 405 SER A C 1
ATOM 3295 O O . SER A 1 405 ? -27.925 -2.902 20.801 1.00 66.00 405 SER A O 1
ATOM 3297 N N . LYS A 1 406 ? -28.071 -5.018 21.526 1.00 74.00 406 LYS A N 1
ATOM 3298 C CA . LYS A 1 406 ? -29.504 -5.178 21.256 1.00 74.00 406 LYS A CA 1
ATOM 3299 C C . LYS A 1 406 ? -30.399 -4.461 22.266 1.00 74.00 406 LYS A C 1
ATOM 3301 O O . LYS A 1 406 ? -31.474 -3.996 21.898 1.00 74.00 406 LYS A O 1
ATOM 3306 N N . THR A 1 407 ? -29.950 -4.341 23.512 1.00 74.19 407 THR A N 1
ATOM 3307 C CA . THR A 1 407 ? -30.650 -3.617 24.582 1.00 74.19 407 THR A CA 1
ATOM 3308 C C . THR A 1 407 ? -30.175 -2.172 24.730 1.00 74.19 407 THR A C 1
ATOM 3310 O O . THR A 1 407 ? -30.698 -1.451 25.579 1.00 74.19 407 THR A O 1
ATOM 3313 N N . ASN A 1 408 ? -29.208 -1.738 23.911 1.00 69.94 408 ASN A N 1
ATOM 3314 C CA . ASN A 1 408 ? -28.574 -0.419 23.971 1.00 69.94 408 ASN A CA 1
ATOM 3315 C C . ASN A 1 408 ? -28.029 -0.085 25.379 1.00 69.94 408 ASN A C 1
ATOM 3317 O O . ASN A 1 408 ? -28.187 1.034 25.868 1.00 69.94 408 ASN A O 1
ATOM 3321 N N . SER A 1 409 ? -27.449 -1.090 26.045 1.00 69.50 409 SER A N 1
ATOM 3322 C CA . SER A 1 409 ? -26.826 -0.994 27.374 1.00 69.50 409 SER A CA 1
ATOM 3323 C C . SER A 1 409 ? -25.302 -0.899 27.250 1.00 69.50 409 SER A C 1
ATOM 3325 O O . SER A 1 409 ? -24.729 -1.508 26.351 1.00 69.50 409 SER A O 1
ATOM 3327 N N . ASP A 1 410 ? -24.637 -0.197 28.171 1.00 69.75 410 ASP A N 1
ATOM 3328 C CA . ASP A 1 410 ? -23.168 -0.151 28.222 1.00 69.75 410 ASP A CA 1
ATOM 3329 C C . ASP A 1 410 ? -22.607 -1.520 28.647 1.00 69.75 410 ASP A C 1
ATOM 3331 O O . ASP A 1 410 ? -22.982 -2.088 29.679 1.00 69.75 410 ASP A O 1
ATOM 3335 N N . ILE A 1 411 ? -21.682 -2.063 27.854 1.00 71.12 411 ILE A N 1
ATOM 3336 C CA . ILE A 1 411 ? -21.043 -3.351 28.134 1.00 71.12 411 ILE A CA 1
ATOM 3337 C C . ILE A 1 411 ? -20.252 -3.351 29.449 1.00 71.12 411 ILE A C 1
ATOM 3339 O O . ILE A 1 411 ? -20.220 -4.369 30.143 1.00 71.12 411 ILE A O 1
ATOM 3343 N N . SER A 1 412 ? -19.655 -2.220 29.826 1.00 71.31 412 SER A N 1
ATOM 3344 C CA . SER A 1 412 ? -18.929 -2.067 31.089 1.00 71.31 412 SER A CA 1
ATOM 3345 C C . SER A 1 412 ? -19.852 -2.119 32.301 1.00 71.31 412 SER A C 1
ATOM 3347 O O . SER A 1 412 ? -19.384 -2.443 33.388 1.00 71.31 412 SER A O 1
ATOM 3349 N N . GLU A 1 413 ? -21.136 -1.794 32.134 1.00 74.94 413 GLU A N 1
ATOM 3350 C CA . GLU A 1 413 ? -22.134 -1.932 33.195 1.00 74.94 413 GLU A CA 1
ATOM 3351 C C . GLU A 1 413 ? -22.642 -3.369 33.312 1.00 74.94 413 GLU A C 1
ATOM 3353 O O . GLU A 1 413 ? -23.041 -3.785 34.400 1.00 74.94 413 GLU A O 1
ATOM 3358 N N . LEU A 1 414 ? -22.627 -4.141 32.219 1.00 75.12 414 LEU A N 1
ATOM 3359 C CA . LEU A 1 414 ? -23.000 -5.555 32.237 1.00 75.12 414 LEU A CA 1
ATOM 3360 C C . LEU A 1 414 ? -21.901 -6.432 32.849 1.00 75.12 414 LEU A C 1
ATOM 3362 O O . LEU A 1 414 ? -22.221 -7.328 33.642 1.00 75.12 414 LEU A O 1
ATOM 3366 N N . LEU A 1 415 ? -20.638 -6.169 32.498 1.00 75.31 415 LEU A N 1
ATOM 3367 C CA . LEU A 1 415 ? -19.451 -6.874 32.995 1.00 75.31 415 LEU A CA 1
ATOM 3368 C C . LEU A 1 415 ? -19.194 -6.616 34.470 1.00 75.31 415 LEU A C 1
AT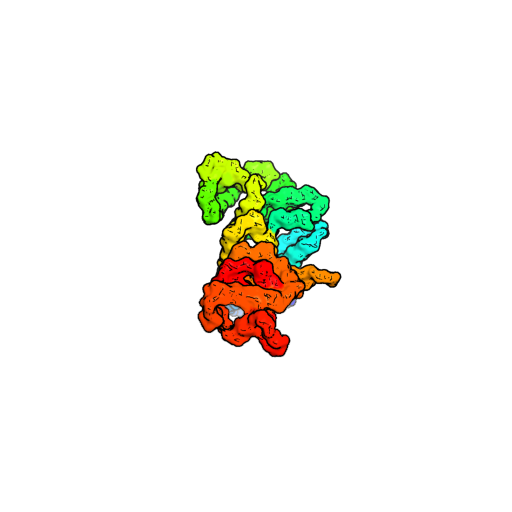OM 3370 O O . LEU A 1 415 ? -19.088 -7.641 35.183 1.00 75.31 415 LEU A O 1
#

Solvent-accessible surface area (backbone atoms only — not comparable to full-atom values): 24934 Å² total; per-residue (Å²): 134,90,85,80,78,83,85,50,91,82,64,59,89,72,88,65,83,76,86,63,84,75,58,90,82,62,66,78,79,62,74,72,76,77,77,91,74,82,82,90,64,56,85,74,53,56,74,78,56,86,77,64,60,69,60,54,54,50,50,42,50,52,50,37,50,56,49,43,57,51,40,54,51,50,53,53,52,49,52,51,50,49,53,50,50,49,54,50,42,47,40,72,55,42,73,75,75,75,92,80,84,96,43,78,64,59,54,49,53,52,53,50,34,66,75,58,18,75,41,54,48,81,45,78,32,87,69,53,60,71,78,65,65,67,99,53,79,78,69,55,67,60,73,70,36,49,42,48,54,46,48,53,47,41,47,72,62,69,52,83,57,93,58,43,68,58,51,58,49,34,69,73,65,73,77,65,31,75,76,52,72,69,57,47,49,53,51,32,51,52,50,56,74,60,62,62,75,94,48,58,86,52,42,76,50,54,46,67,51,75,48,93,56,40,79,50,42,42,30,39,34,30,68,87,76,48,78,44,47,47,81,75,52,54,71,36,58,41,50,50,53,40,51,53,56,52,57,74,56,63,49,67,72,24,38,40,38,31,40,38,67,56,75,71,40,57,69,72,56,24,39,51,50,39,52,52,54,54,50,40,44,76,58,45,24,48,74,48,70,50,72,92,51,78,59,64,61,67,91,62,55,91,78,54,70,46,77,45,84,52,100,90,46,80,46,77,44,75,67,86,55,68,63,64,55,74,70,64,77,68,98,66,68,91,38,60,68,60,52,52,50,40,57,73,73,37,57,53,69,60,22,18,30,41,47,38,48,51,47,41,74,64,51,72,37,63,66,59,37,15,66,77,68,73,48,54,54,70,59,56,57,26,18,44,85,90,59,59,79,93,62,51,50,67,67,51,70,50,56,49,45,53,45,18,66,75,56,74,45,62,55,80,78,35,66

Radius of gyration: 36.24 Å; Cα contacts (8 Å, |Δi|>4): 405; chains: 1; bounding box: 87×64×113 Å

Secondary structure (DSSP, 8-state):
-------STT---------S---TT-GGGG------------TTGGGT----HHHHHHHHHHHHHHHHHHHHHHHHHHHHHHHHHHHHHHHHHS----S----HHHHHHHHHHHHHGGGEEEE--TTHHHHT--S-TTTHHHHT-HHHHHHHHHHHHT--STTHHHHHHHHHH-S-----HHHHHHHHHHHHHT--GGGTTTEEEEEEE--TTSPPEEEEEETTS-EEEGGGS-HHHHHHHHHHHHHHT--TT-EEEESSTTTTS-HHHHHHHHHHHHHHHHTT-EEEE--S-GGG--S-GGG--EEEEETTEEEEE---TTTTSTT--SS-GGGHHHHHHHHHHS-HHHHHHHHHHHHHHHHSSHHHHHHHHT--HHHHHTTSTT--TTT--PPPHHHHHHHHHHHT--HHHH-

Nearest PDB structures (foldseek):
  2vf8-assembly1_A  TM=7.724E-01  e=1.054E-01  Deinococcus radiodurans
  3zqj-assembly6_F  TM=6.586E-01  e=9.551E-02  Mycobacterium tuberculosis
  3uwx-assembly1_A-2  TM=5.398E-01  e=1.004E-01  Geobacillus sp. Y412MC52
  2r6f-assembly1_B  TM=5.072E-01  e=1.908E-01  Geobacillus stearothermophilus 10
  2r6f-assembly1_A  TM=4.696E-01  e=1.645E-01  Geobacillus stearothermophilus 10

Foldseek 3Di:
DDDDDPPDPVPPPPPDPPPDPPPLPPLVVLDDADDDDDDDDDPVVVVVDDDPVVVVVVVSVVVNVVSVVVSVVVNVVSVVVVVVVVVVCQLVPLPDPDDDDDDPVVVVVVVVCNVQPLLEDEAEQPCVCVVGDDPDPPQSVQVLALLLLLVLLCLSQPDDDPCSVVLNVPSRPQDWRDDDPVVQVVSQVLDFVQDDPVCPQFFDGWHWDDDTSDRTWIWTQTPVRDIDTLSRDDSLSSRVSSVSSNLVSHAASGEYEYEAHSVVPDLVVLLVVLVSQVVSVVRNYHYHYDHPDLSNDDLPLQNDWDWDQDPVGIDIDSDCCVQLSVLPDDDPRPCPPVLVVCVVVDDLLQLLQLLLCLLCVQQVDLVSSCVVLVHDSLQSVLNHPPDDPVSHDRDDSSSLSSSCVVSVHDSSSSD

Sequence (415 aa):
SLSQSFNTEDNSLSFGYVYNYINLNDTERLSFQLRYIKPDLAPFEAKFITVNETAIKREITKINKATKESCDRITSLLNEIDERANRLKEALTGEQLTPENNGTFYKFVREVQRCVGSKCSFLRNESSDIIFKSDERGQEFYRNDKSYIILETYLNKVYDKADKEDLLKQIKTEKDFSLTDAALCEFEEYLNSNLPKFEEDMYDSISVEHSKGKIPSIVLHEKFGETVALNSTSAGRRWYFTYYFMKNTLRPGDLFIVDEPAAMLHPIAQKEVMRELLELQTNGIKVIYSTHSPYLVPDDWNSVHFVTMEQHGTAVTQENCNDLLKQVIGGDIFNLQEILEKYQKGDKEATANRCYRSVIDCYKSIETAADELNLSVETIESWRKNISSKKFRCPKLETIITIASKTNSDISELL

Mean predicted aligned error: 19.02 Å